Protein AF-A0AAW7RS79-F1 (afdb_monomer_lite)

Secondary structure (DSSP, 8-state):
-B-----EEETHHHHHHHTT---EEEEEEEESSPBPSS-EEEEETTEEEEEEP---BTTBPPPPEEEEE--GGGHHHHHHHHHHHHHHHHHHTTS-EEEEEEEEESSPPPP--TTSS-----BPPTT----TTPPB---HHHHHHHHHHHHHHHHTTT-HHHHHHHHHHHHHTTS-HHHHHHHHHHHHTT---HHHHHHHHHHHHTT--HHHHIIIIIIIHHH---TTS----TT-HHHHHHHHHHHHHHHHHHHHIIIIIS----HHHHHHHS-SSGGGTTTS-HHHHHHHHTT----SGGGGGGGTT-EE----TTSPPPGGGSSEE------TTS-EEEE--SSS---EEEE--THHHHHHHHHHHHHHHHTTT--------------PPPP-PPPP-------

Foldseek 3Di:
DFQAFKDKDWAPRQCVVCPPAFKKKKFFKAKPFAAAQTWMWIQDPNWIKIWHHQNDDPPWGFGTMIMTHDDPVCNVVVVVVVLLVQLLVQLQRVHGIGTQDIDMGRDDDTHGDNVSRPYDHNHAPNQRDDPTRRDDDPDPLLSQLSSLLNVLRVCLVPPLLSSLVSLVCSQVSPDDPVVSLVLLVVCLVVQDDPLLVVLVVVCVVVVHPLSVCCVQLRNCQSPDPDVPGNHQDPVDVVSVVVSSSNSSNSSSVSSCCSCPVVVRDHNVRCVVPPQPCVVQCVQFDPVLSVQQVVQHDDPDLCRSHNLAQDWAADDDPPDQGDPVRNTFTQHADDDPPGWGWTFHPDDDDTDIDTDGDCVVVVVVVVVVVVVVVVVVPDDDDDDDDDDDDDDDDDDDDDDDDDDDDDD

Radius of gyration: 27.47 Å; chains: 1; bounding box: 64×73×87 Å

Sequence (407 aa):
MKTPYVPHLFGADALAKVAGRLGWVTVGVASSIAWPQDDVWVEYDGVEYLFHGARQQGEHRIAPCISTPADQDHIDEALSRLYRFTSVLGFYKQGYVDITGQNWGTHMIRYSNPRDTITTILQGGERGFSCNHMPVIEDDQVRKALAFLREGRRLERVHEPYSFLSFFKVIESQFQPKDRVAWVEQNLALITDERAVKRINELRSQGVNVNKHLFESGRCAVAHASVGGNIVDPDIPADRKRIAADLDIIAALANRYIKFDAGVPDEMNLHKTRDRVAPWHAFMPPDAVVALKAGGHLENPEDLGELNGATVSVRLWPDPPAKQFDVMTLLPTESGEGGGEIHRSERAGHHRAVLRDGRSQGAHAHATQRRRYARRGGDWRGRCRGLHALFPQRRRQSHRRTGHRRC

Structure (mmCIF, N/CA/C/O backbone):
data_AF-A0AAW7RS79-F1
#
_entry.id   AF-A0AAW7RS79-F1
#
loop_
_atom_site.group_PDB
_atom_site.id
_atom_site.type_symbol
_atom_site.label_atom_id
_atom_site.label_alt_id
_atom_site.label_comp_id
_atom_site.label_asym_id
_atom_site.label_entity_id
_atom_site.label_seq_id
_atom_site.pdbx_PDB_ins_code
_atom_site.Cartn_x
_atom_site.Cartn_y
_atom_site.Cartn_z
_atom_site.occupancy
_atom_site.B_iso_or_equiv
_atom_site.auth_seq_id
_atom_site.auth_comp_id
_atom_site.auth_asym_id
_atom_site.auth_atom_id
_atom_site.pdbx_PDB_model_num
ATOM 1 N N . MET A 1 1 ? -7.849 -9.891 -10.034 1.00 87.88 1 MET A N 1
ATOM 2 C CA . MET A 1 1 ? -6.851 -8.829 -9.776 1.00 87.88 1 MET A CA 1
ATOM 3 C C . MET A 1 1 ? -5.571 -9.163 -10.523 1.00 87.88 1 MET A C 1
ATOM 5 O O . MET A 1 1 ? -5.171 -10.321 -10.494 1.00 87.88 1 MET A O 1
ATOM 9 N N . LYS A 1 2 ? -4.966 -8.198 -11.225 1.00 92.31 2 LYS A N 1
ATOM 10 C CA . LYS A 1 2 ? -3.726 -8.407 -11.995 1.00 92.31 2 LYS A CA 1
ATOM 11 C C . LYS A 1 2 ? -2.509 -8.078 -11.123 1.00 92.31 2 LYS A C 1
ATOM 13 O O . LYS A 1 2 ? -2.551 -7.106 -10.376 1.00 92.31 2 LYS A O 1
ATOM 18 N N . THR A 1 3 ? -1.429 -8.848 -11.245 1.00 93.50 3 THR A N 1
ATOM 19 C CA . THR A 1 3 ? -0.147 -8.622 -10.540 1.00 93.50 3 THR A CA 1
ATOM 20 C C . THR A 1 3 ? 1.017 -8.604 -11.544 1.00 93.50 3 THR A C 1
ATOM 22 O O . THR A 1 3 ? 1.827 -9.543 -11.579 1.00 93.50 3 THR A O 1
ATOM 25 N N . PRO A 1 4 ? 1.057 -7.603 -12.444 1.00 92.44 4 PRO A N 1
ATOM 26 C CA . PRO A 1 4 ? 1.997 -7.570 -13.562 1.00 92.44 4 PRO A CA 1
ATOM 27 C C . PRO A 1 4 ? 3.436 -7.369 -13.084 1.00 92.44 4 PRO A C 1
ATOM 29 O O . PRO A 1 4 ? 3.675 -6.794 -12.027 1.00 92.44 4 PRO A O 1
ATOM 32 N N . TYR A 1 5 ? 4.417 -7.813 -13.868 1.00 91.19 5 TYR A N 1
ATOM 33 C CA . TYR A 1 5 ? 5.793 -7.384 -13.623 1.00 91.19 5 TYR A CA 1
ATOM 34 C C . TYR A 1 5 ? 5.869 -5.852 -13.714 1.00 91.19 5 TYR A C 1
ATOM 36 O O . TYR A 1 5 ? 5.339 -5.269 -14.655 1.00 91.19 5 TYR A O 1
ATOM 44 N N . VAL A 1 6 ? 6.505 -5.222 -12.727 1.00 94.06 6 VAL A N 1
ATOM 45 C CA . VAL A 1 6 ? 6.682 -3.767 -12.655 1.00 94.06 6 VAL A CA 1
ATOM 46 C C . VAL A 1 6 ? 8.142 -3.496 -13.009 1.00 94.06 6 VAL A C 1
ATOM 48 O O . VAL A 1 6 ? 9.019 -3.911 -12.251 1.00 94.06 6 VAL A O 1
ATOM 51 N N . PRO A 1 7 ? 8.457 -2.879 -14.155 1.00 93.19 7 PRO A N 1
ATOM 52 C CA . PRO A 1 7 ? 9.830 -2.533 -14.499 1.00 93.19 7 PRO A CA 1
ATOM 53 C C . PRO A 1 7 ? 10.444 -1.582 -13.467 1.00 93.19 7 PRO A C 1
ATOM 55 O O . PRO A 1 7 ? 9.764 -0.691 -12.969 1.00 93.19 7 PRO A O 1
ATOM 58 N N . HIS A 1 8 ? 11.728 -1.777 -13.157 1.00 94.25 8 HIS A N 1
ATOM 59 C CA 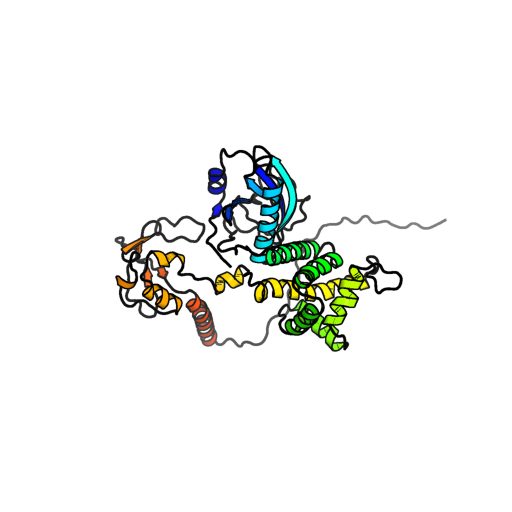. HIS A 1 8 ? 12.503 -0.899 -12.278 1.00 94.25 8 HIS A CA 1
ATOM 60 C C . HIS A 1 8 ? 13.823 -0.531 -12.955 1.00 94.25 8 HIS A C 1
ATOM 62 O O . HIS A 1 8 ? 14.510 -1.415 -13.472 1.00 94.25 8 HIS A O 1
ATOM 68 N N . LEU A 1 9 ? 14.202 0.743 -12.895 1.00 94.38 9 LEU A N 1
ATOM 69 C CA . LEU A 1 9 ? 15.553 1.226 -13.192 1.00 94.38 9 LEU A CA 1
ATOM 70 C C . LEU A 1 9 ? 16.091 1.945 -11.955 1.00 94.38 9 LEU A C 1
ATOM 72 O O . LEU A 1 9 ? 15.313 2.554 -11.224 1.00 94.38 9 LEU A O 1
ATOM 76 N N . PHE A 1 10 ? 17.402 1.883 -11.718 1.00 92.75 10 PHE A N 1
ATOM 77 C CA . PHE A 1 10 ? 18.031 2.407 -10.499 1.00 92.75 10 PHE A CA 1
ATOM 78 C C . PHE A 1 10 ? 19.127 3.425 -10.823 1.00 92.75 10 PHE A C 1
ATOM 80 O O . PHE A 1 10 ? 19.861 3.276 -11.800 1.00 92.75 10 PHE A O 1
ATOM 87 N N . GLY A 1 11 ? 19.276 4.434 -9.966 1.00 90.94 11 GLY A N 1
ATOM 88 C CA . GLY A 1 11 ? 20.360 5.411 -10.005 1.00 90.94 11 GLY A CA 1
ATOM 89 C C . GLY A 1 11 ? 20.448 6.155 -11.338 1.00 90.94 11 GLY A C 1
ATOM 90 O O . GLY A 1 11 ? 19.480 6.765 -11.791 1.00 90.94 11 GLY A O 1
ATOM 91 N N . ALA A 1 12 ? 21.622 6.108 -11.972 1.00 91.50 12 ALA A N 1
ATOM 92 C CA . ALA A 1 12 ? 21.877 6.806 -13.230 1.00 91.50 12 ALA A CA 1
ATOM 93 C C . ALA A 1 12 ? 20.932 6.368 -14.362 1.00 91.50 12 ALA A C 1
ATOM 95 O O . ALA A 1 12 ? 20.485 7.220 -15.125 1.00 91.50 12 ALA A O 1
ATOM 96 N N . ASP A 1 13 ? 20.567 5.084 -14.432 1.00 92.94 13 ASP A N 1
ATOM 97 C CA . ASP A 1 13 ? 19.658 4.572 -15.466 1.00 92.94 13 ASP A CA 1
ATOM 98 C C . ASP A 1 13 ? 18.236 5.122 -15.280 1.00 92.94 13 ASP A C 1
ATOM 100 O O . ASP A 1 13 ? 17.564 5.474 -16.252 1.00 92.94 13 ASP A O 1
ATOM 104 N N . ALA A 1 14 ? 17.792 5.260 -14.024 1.00 94.38 14 ALA A N 1
ATOM 105 C CA . ALA A 1 14 ? 16.512 5.884 -13.694 1.00 94.38 14 ALA A CA 1
ATOM 106 C C . ALA A 1 14 ? 16.478 7.357 -14.123 1.00 94.38 14 ALA A C 1
ATOM 108 O O . ALA A 1 14 ? 15.501 7.809 -14.716 1.00 94.38 14 ALA A O 1
ATOM 109 N N . LEU A 1 15 ? 17.558 8.098 -13.859 1.00 93.06 15 LEU A N 1
ATOM 110 C CA . LEU A 1 15 ? 17.679 9.507 -14.237 1.00 93.06 15 LEU A CA 1
ATOM 111 C C . LEU A 1 15 ? 17.800 9.695 -15.752 1.00 93.06 15 LEU A C 1
ATOM 113 O O . LEU A 1 15 ? 17.180 10.603 -16.303 1.00 93.06 15 LEU A O 1
ATOM 117 N N . ALA A 1 16 ? 18.548 8.827 -16.434 1.00 95.31 16 ALA A N 1
ATOM 118 C CA . ALA A 1 16 ? 18.681 8.847 -17.886 1.00 95.31 16 ALA A CA 1
ATOM 119 C C . ALA A 1 16 ? 17.331 8.609 -18.579 1.00 95.31 16 ALA A C 1
ATOM 121 O O . ALA A 1 16 ? 17.009 9.303 -19.541 1.00 95.31 16 ALA A O 1
ATOM 122 N N . LYS A 1 17 ? 16.507 7.691 -18.053 1.00 95.81 17 LYS A N 1
ATOM 123 C CA . LYS A 1 17 ? 15.161 7.396 -18.573 1.00 95.81 17 LYS A CA 1
ATOM 124 C C . LYS A 1 17 ? 14.241 8.621 -18.600 1.00 95.81 17 LYS A C 1
ATOM 126 O O . LYS A 1 17 ? 13.397 8.720 -19.485 1.00 95.81 17 LYS A O 1
ATOM 131 N N . VAL A 1 18 ? 14.395 9.536 -17.644 1.00 94.50 18 VAL A N 1
ATOM 132 C CA . VAL A 1 18 ? 13.539 10.726 -17.495 1.00 94.50 18 VAL A CA 1
ATOM 133 C C . VAL A 1 18 ? 14.211 12.024 -17.956 1.00 94.50 18 VAL A C 1
ATOM 135 O O . VAL A 1 18 ? 13.620 13.102 -17.847 1.00 94.50 18 VAL A O 1
ATOM 138 N N . ALA A 1 19 ? 15.443 11.943 -18.465 1.00 93.62 19 ALA A N 1
ATOM 139 C CA . ALA A 1 19 ? 16.214 13.099 -18.895 1.00 93.62 19 ALA A CA 1
ATOM 140 C C . ALA A 1 19 ? 15.526 13.840 -20.056 1.00 93.62 19 ALA A C 1
ATOM 142 O O . ALA A 1 19 ? 14.990 13.233 -20.979 1.00 93.62 19 ALA A O 1
ATOM 143 N N . GLY A 1 20 ? 15.540 15.175 -20.006 1.00 91.94 20 GLY A N 1
ATOM 144 C CA . GLY A 1 20 ? 14.960 16.037 -21.044 1.00 91.94 20 GLY A CA 1
ATOM 145 C C . GLY A 1 20 ? 13.435 16.185 -21.003 1.00 91.94 20 GLY A C 1
ATOM 146 O O . GLY A 1 20 ? 12.895 17.018 -21.728 1.00 91.94 20 GLY A O 1
ATOM 147 N N . ARG A 1 21 ? 12.725 15.442 -20.144 1.00 94.12 21 ARG A N 1
ATOM 148 C CA . ARG A 1 21 ? 11.271 15.576 -20.010 1.00 94.12 21 ARG A CA 1
ATOM 149 C C . ARG A 1 21 ? 10.884 16.798 -19.181 1.00 94.12 21 ARG A C 1
ATOM 151 O O . ARG A 1 21 ? 11.461 17.057 -18.122 1.00 94.12 21 ARG A O 1
ATOM 158 N N . LEU A 1 22 ? 9.851 17.494 -19.643 1.00 94.88 22 LEU A N 1
ATOM 159 C CA . LEU A 1 22 ? 9.275 18.662 -18.987 1.00 94.88 22 LEU A CA 1
ATOM 160 C C . LEU A 1 22 ? 7.938 18.312 -18.320 1.00 94.88 22 LEU A C 1
ATOM 162 O O . LEU A 1 22 ? 7.251 17.402 -18.777 1.00 94.88 22 LEU A O 1
ATOM 166 N N . GLY A 1 23 ? 7.581 19.054 -17.270 1.00 96.38 23 GLY A N 1
ATOM 167 C CA . GLY A 1 23 ? 6.285 18.943 -16.589 1.00 96.38 23 GLY A CA 1
ATOM 168 C C . GLY A 1 23 ? 6.226 17.797 -15.579 1.00 96.38 23 GLY A C 1
ATOM 169 O O . GLY A 1 23 ? 6.046 16.629 -15.929 1.00 96.38 23 GLY A O 1
ATOM 170 N N . TRP A 1 24 ? 6.368 18.139 -14.300 1.00 97.31 24 TRP A N 1
ATOM 171 C CA . TRP A 1 24 ? 6.447 17.168 -13.215 1.00 97.31 24 TRP A CA 1
ATOM 172 C C . TRP A 1 24 ? 5.619 17.603 -12.017 1.00 97.31 24 TRP A C 1
ATOM 174 O O . TRP A 1 24 ? 5.795 18.709 -11.508 1.00 97.31 24 TRP A O 1
ATOM 184 N N . VAL A 1 25 ? 4.792 16.690 -11.508 1.00 97.25 25 VAL A N 1
ATOM 185 C CA . VAL A 1 25 ? 4.263 16.774 -10.144 1.00 97.25 25 VAL A CA 1
ATOM 186 C C . VAL A 1 25 ? 5.194 15.982 -9.240 1.00 97.25 25 VAL A C 1
ATOM 188 O O . VAL A 1 25 ? 5.384 14.783 -9.448 1.00 97.25 25 VAL A O 1
ATOM 191 N N . THR A 1 26 ? 5.751 16.638 -8.225 1.00 95.88 26 THR A N 1
ATOM 192 C CA . THR A 1 26 ? 6.513 15.986 -7.158 1.00 95.88 26 THR A CA 1
ATOM 193 C C . THR A 1 26 ? 5.763 16.101 -5.846 1.00 95.88 26 THR A C 1
ATOM 195 O O . THR A 1 26 ? 5.367 17.193 -5.442 1.00 95.88 26 THR A O 1
ATOM 198 N N . VAL A 1 27 ? 5.631 14.981 -5.144 1.00 94.50 27 VAL A N 1
ATOM 199 C CA . VAL A 1 27 ? 5.052 14.926 -3.805 1.00 94.50 27 VAL A CA 1
ATOM 200 C C . VAL A 1 27 ? 6.088 14.508 -2.778 1.00 94.50 27 VAL A C 1
ATOM 202 O O . VAL A 1 27 ? 6.830 13.547 -2.981 1.00 94.50 27 VAL A O 1
ATOM 205 N N . GLY A 1 28 ? 6.129 15.227 -1.660 1.00 92.12 28 GLY A N 1
ATOM 206 C CA . GLY A 1 28 ? 6.826 14.771 -0.462 1.00 92.12 28 GLY A CA 1
ATOM 207 C C . GLY A 1 28 ? 6.034 13.636 0.177 1.00 92.12 28 GLY A C 1
ATOM 208 O O . GLY A 1 28 ? 4.799 13.667 0.158 1.00 92.12 28 GLY A O 1
ATOM 209 N N . VAL A 1 29 ? 6.720 12.631 0.723 1.00 91.94 29 VAL A N 1
ATOM 210 C CA . VAL A 1 29 ? 6.045 11.498 1.364 1.00 91.94 29 VAL A CA 1
ATOM 211 C C . VAL A 1 29 ? 6.565 11.217 2.769 1.00 91.94 29 VAL A C 1
ATOM 213 O O . VAL A 1 29 ? 7.763 11.258 3.044 1.00 91.94 29 VAL A O 1
ATOM 216 N N . ALA A 1 30 ? 5.639 10.869 3.658 1.00 90.31 30 ALA A N 1
ATOM 217 C CA . ALA A 1 30 ? 5.928 10.186 4.906 1.00 90.31 30 ALA A CA 1
ATOM 218 C C . ALA A 1 30 ? 5.780 8.676 4.693 1.00 90.31 30 ALA A C 1
ATOM 220 O O . ALA A 1 30 ? 4.812 8.226 4.085 1.00 90.31 30 ALA A O 1
ATOM 221 N N . SER A 1 31 ? 6.717 7.878 5.196 1.00 90.38 31 SER A N 1
ATOM 222 C CA . SER A 1 31 ? 6.772 6.443 4.924 1.00 90.38 31 SER A CA 1
ATOM 223 C C . SER A 1 31 ? 7.158 5.634 6.161 1.00 90.38 31 SER A C 1
ATOM 225 O O . SER A 1 31 ? 7.989 6.060 6.961 1.00 90.38 31 SER A O 1
ATOM 227 N N . SER A 1 32 ? 6.592 4.434 6.298 1.00 91.00 32 SER A N 1
ATOM 228 C CA . SER A 1 32 ? 7.089 3.402 7.222 1.00 91.00 32 SER A CA 1
ATOM 229 C C . SER A 1 32 ? 7.753 2.215 6.525 1.00 91.00 32 SER A C 1
ATOM 231 O O . SER A 1 32 ? 8.203 1.287 7.199 1.00 91.00 32 SER A O 1
ATOM 233 N N . ILE A 1 33 ? 7.817 2.227 5.194 1.00 91.69 33 ILE A N 1
ATOM 234 C CA . ILE A 1 33 ? 8.449 1.168 4.404 1.00 91.69 33 ILE A CA 1
ATOM 235 C C . ILE A 1 33 ? 9.937 1.473 4.200 1.00 91.69 33 ILE A C 1
ATOM 237 O O . ILE A 1 33 ? 10.364 2.627 4.307 1.00 91.69 33 ILE A O 1
ATOM 241 N N . ALA A 1 34 ? 10.726 0.448 3.869 1.00 89.56 34 ALA A N 1
ATOM 242 C CA . ALA A 1 34 ? 12.111 0.653 3.460 1.00 89.56 34 ALA A CA 1
ATOM 243 C C . ALA A 1 34 ? 12.155 1.497 2.175 1.00 89.56 34 ALA A C 1
ATOM 245 O O . ALA A 1 34 ? 11.634 1.085 1.137 1.00 89.56 34 ALA A O 1
ATOM 246 N N . TRP A 1 35 ? 12.749 2.686 2.265 1.00 90.50 35 TRP A N 1
ATOM 247 C CA . TRP A 1 35 ? 12.856 3.623 1.149 1.00 90.50 35 TRP A CA 1
ATOM 248 C C . TRP A 1 35 ? 14.141 3.350 0.356 1.00 90.50 35 TRP A C 1
ATOM 250 O O . TRP A 1 35 ? 15.150 2.966 0.967 1.00 90.50 35 TRP A O 1
ATOM 260 N N . PRO A 1 36 ? 14.144 3.525 -0.978 1.00 90.44 36 PRO A N 1
ATOM 261 C CA . PRO A 1 36 ? 15.355 3.336 -1.762 1.00 90.44 36 PRO A CA 1
ATOM 262 C C . PRO A 1 36 ? 16.453 4.338 -1.380 1.00 90.44 36 PRO A C 1
ATOM 264 O O . PRO A 1 36 ? 16.190 5.489 -1.020 1.00 90.44 36 PRO A O 1
ATOM 267 N N . GLN A 1 37 ? 17.706 3.886 -1.455 1.00 86.25 37 GLN A N 1
ATOM 268 C CA . GLN A 1 37 ? 18.873 4.760 -1.324 1.00 86.25 37 GLN A CA 1
ATOM 269 C C . GLN A 1 37 ? 19.100 5.567 -2.600 1.00 86.25 37 GLN A C 1
ATOM 271 O O . GLN A 1 37 ? 19.271 6.780 -2.509 1.00 86.25 37 GLN A O 1
ATOM 276 N N . ASP A 1 38 ? 19.050 4.915 -3.758 1.00 88.75 38 ASP A N 1
ATOM 277 C CA . ASP A 1 38 ? 19.177 5.559 -5.064 1.00 88.75 38 ASP A CA 1
ATOM 278 C C . ASP A 1 38 ? 17.826 5.930 -5.665 1.00 88.75 38 ASP A C 1
ATOM 280 O O . ASP A 1 38 ? 16.785 5.448 -5.227 1.00 88.75 38 ASP A O 1
ATOM 284 N N . ASP A 1 39 ? 17.840 6.809 -6.665 1.00 92.12 39 ASP A N 1
ATOM 285 C CA . ASP A 1 39 ? 16.627 7.124 -7.413 1.00 92.12 39 ASP A CA 1
ATOM 286 C C . ASP A 1 39 ? 16.123 5.860 -8.126 1.00 92.12 39 ASP A C 1
ATOM 288 O O . ASP A 1 39 ? 16.916 5.099 -8.686 1.00 92.12 39 ASP A O 1
ATOM 292 N N . VAL A 1 40 ? 14.813 5.617 -8.095 1.00 95.25 40 VAL A N 1
ATOM 293 C CA . VAL A 1 40 ? 14.204 4.436 -8.724 1.00 95.25 40 VAL A CA 1
ATOM 294 C C . VAL A 1 40 ? 13.081 4.875 -9.638 1.00 95.25 40 VAL A C 1
ATOM 296 O O . VAL A 1 40 ? 12.102 5.464 -9.188 1.00 95.25 40 VAL A O 1
ATOM 299 N N . TRP A 1 41 ? 13.207 4.567 -10.920 1.00 97.25 41 TRP A N 1
ATOM 300 C CA . TRP A 1 41 ? 12.116 4.722 -11.871 1.00 97.25 41 TRP A CA 1
ATOM 301 C C . TRP A 1 41 ? 11.315 3.424 -11.915 1.00 97.25 41 TRP A C 1
ATOM 303 O O . TRP A 1 41 ? 11.907 2.344 -11.981 1.00 97.25 41 TRP A O 1
ATOM 313 N N . VAL A 1 42 ? 9.989 3.533 -11.882 1.00 97.62 42 VAL A N 1
ATOM 314 C CA . VAL A 1 42 ? 9.067 2.405 -12.034 1.00 97.62 42 VAL A CA 1
ATOM 315 C C . VAL A 1 42 ? 7.929 2.749 -12.984 1.00 97.62 42 VAL A C 1
ATOM 317 O O . VAL A 1 42 ? 7.482 3.894 -13.037 1.00 97.62 42 VAL A O 1
ATOM 320 N N . GLU A 1 43 ? 7.417 1.739 -13.680 1.00 97.25 43 GLU A N 1
ATOM 321 C CA . GLU A 1 43 ? 6.204 1.842 -14.494 1.00 97.25 43 GLU A CA 1
ATOM 322 C C . GLU A 1 43 ? 5.115 0.944 -13.908 1.00 97.25 43 GLU A C 1
ATOM 324 O O . GLU A 1 43 ? 5.240 -0.282 -13.882 1.00 97.25 43 GLU A O 1
ATOM 329 N N . TYR A 1 44 ? 4.049 1.557 -13.405 1.00 97.50 44 TYR A N 1
ATOM 330 C CA . TYR A 1 44 ? 2.954 0.871 -12.735 1.00 97.50 44 TYR A CA 1
ATOM 331 C C . TYR A 1 44 ? 1.614 1.360 -13.284 1.00 97.50 44 TYR A C 1
ATOM 333 O O . TYR A 1 44 ? 1.360 2.560 -13.325 1.00 97.50 44 TYR A O 1
ATOM 341 N N . ASP A 1 45 ? 0.759 0.416 -13.689 1.00 95.62 45 ASP A N 1
ATOM 342 C CA . ASP A 1 45 ? -0.565 0.691 -14.273 1.00 95.62 45 ASP A CA 1
ATOM 343 C C . ASP A 1 45 ? -0.507 1.664 -15.472 1.00 95.62 45 ASP A C 1
ATOM 345 O O . ASP A 1 45 ? -1.328 2.565 -15.613 1.00 95.62 45 ASP A O 1
ATOM 349 N N . GLY A 1 46 ? 0.529 1.517 -16.312 1.00 95.31 46 GLY A N 1
ATOM 350 C CA . GLY A 1 46 ? 0.780 2.377 -17.476 1.00 95.31 46 GLY A CA 1
ATOM 351 C C . GLY A 1 46 ? 1.280 3.787 -17.140 1.00 95.31 46 GLY A C 1
ATOM 352 O O . GLY A 1 46 ? 1.333 4.640 -18.023 1.00 95.31 46 GLY A O 1
ATOM 353 N N . VAL A 1 47 ? 1.635 4.051 -15.878 1.00 96.88 47 VAL A N 1
ATOM 354 C CA . VAL A 1 47 ? 2.095 5.359 -15.400 1.00 96.88 47 VAL A CA 1
ATOM 355 C C . VAL A 1 47 ? 3.505 5.251 -14.838 1.00 96.88 47 VAL A C 1
ATOM 357 O O . VAL A 1 47 ? 3.853 4.307 -14.128 1.00 96.88 47 VAL A O 1
ATOM 360 N N . GLU A 1 48 ? 4.326 6.247 -15.147 1.00 97.25 48 GLU A N 1
ATOM 361 C CA . GLU A 1 48 ? 5.705 6.326 -14.684 1.00 97.25 48 GLU A CA 1
ATOM 362 C C . GLU A 1 48 ? 5.810 7.084 -13.359 1.00 97.25 48 GLU A C 1
ATOM 364 O O . GLU A 1 48 ? 5.272 8.182 -13.205 1.00 97.25 48 GLU A O 1
ATOM 369 N N . TYR A 1 49 ? 6.584 6.529 -12.431 1.00 98.00 49 TYR A N 1
ATOM 370 C CA . TYR A 1 49 ? 6.896 7.145 -11.149 1.00 98.00 49 TYR A CA 1
ATOM 371 C C . TYR A 1 49 ? 8.406 7.138 -10.929 1.00 98.00 49 TYR A C 1
ATOM 373 O O . TYR A 1 49 ? 9.065 6.115 -11.110 1.00 98.00 49 TYR A O 1
ATOM 381 N N . LEU A 1 50 ? 8.956 8.266 -10.488 1.00 97.19 50 LEU A N 1
ATOM 382 C CA . LEU A 1 50 ? 10.336 8.370 -10.034 1.00 97.19 50 LEU A CA 1
ATOM 383 C C . LEU A 1 50 ? 10.362 8.558 -8.520 1.00 97.19 50 LEU A C 1
ATOM 385 O O . LEU A 1 50 ? 9.920 9.578 -7.997 1.00 97.19 50 LEU A O 1
ATOM 389 N N . PHE A 1 51 ? 10.914 7.581 -7.819 1.00 95.06 51 PHE A N 1
ATOM 390 C CA . PHE A 1 51 ? 11.247 7.676 -6.409 1.00 95.06 51 PHE A CA 1
ATOM 391 C C . PHE A 1 51 ? 12.578 8.390 -6.281 1.00 95.06 51 PHE A C 1
ATOM 393 O O . PHE A 1 51 ? 13.568 7.936 -6.851 1.00 95.06 51 PHE A O 1
ATOM 400 N N . HIS A 1 52 ? 12.619 9.463 -5.499 1.00 91.31 52 HIS A N 1
ATOM 401 C CA . HIS A 1 52 ? 13.884 10.099 -5.155 1.00 91.31 52 HIS A CA 1
ATOM 402 C C . HIS A 1 52 ? 14.498 9.377 -3.962 1.00 91.31 52 HIS A C 1
ATOM 404 O O . HIS A 1 52 ? 13.880 9.262 -2.895 1.00 91.31 52 HIS A O 1
ATOM 410 N N . GLY A 1 53 ? 15.702 8.858 -4.166 1.00 85.94 53 GLY A N 1
ATOM 411 C CA . GLY A 1 53 ? 16.439 8.090 -3.180 1.00 85.94 53 GLY A CA 1
ATOM 412 C C . GLY A 1 53 ? 16.867 8.929 -1.975 1.00 85.94 53 GLY A C 1
ATOM 413 O O . GLY A 1 53 ? 17.050 10.144 -2.055 1.00 85.94 53 GLY A O 1
ATOM 414 N N . ALA A 1 54 ? 17.049 8.269 -0.832 1.00 79.75 54 ALA A N 1
ATOM 415 C CA . ALA A 1 54 ? 17.473 8.909 0.415 1.00 79.75 54 ALA A CA 1
ATOM 416 C C . ALA A 1 54 ? 19.005 9.064 0.560 1.00 79.75 54 ALA A C 1
ATOM 418 O O . ALA A 1 54 ? 19.479 9.398 1.654 1.00 79.75 54 ALA A O 1
ATOM 419 N N . ARG A 1 55 ? 19.799 8.778 -0.487 1.00 74.19 55 ARG A N 1
ATOM 420 C CA . ARG A 1 55 ? 21.264 8.927 -0.468 1.00 74.19 55 ARG A CA 1
ATOM 421 C C . ARG A 1 55 ? 21.626 10.384 -0.156 1.00 74.19 55 ARG A C 1
ATOM 423 O O . ARG A 1 55 ? 21.162 11.320 -0.800 1.00 74.19 55 ARG A O 1
ATOM 430 N N . GLN A 1 56 ? 22.438 10.564 0.885 1.00 62.09 56 GLN A N 1
ATOM 431 C CA . GLN A 1 56 ? 22.914 11.876 1.325 1.00 62.09 56 GLN A CA 1
ATOM 432 C C . GLN A 1 56 ? 23.921 12.424 0.312 1.00 62.09 56 GLN A C 1
ATOM 434 O O . GLN A 1 56 ? 24.871 11.728 -0.045 1.00 62.09 56 GLN A O 1
ATOM 439 N N . GLN A 1 57 ? 23.736 13.671 -0.119 1.00 56.84 57 GLN A N 1
ATOM 440 C CA . GLN A 1 57 ? 24.782 14.438 -0.794 1.00 56.84 57 GLN A CA 1
ATOM 441 C C . GLN A 1 57 ? 25.382 15.412 0.224 1.00 56.84 57 GLN A C 1
ATOM 443 O O . GLN A 1 57 ? 24.730 16.374 0.633 1.00 56.84 57 GLN A O 1
ATOM 448 N N . GLY A 1 58 ? 26.614 15.146 0.669 1.00 60.84 58 GLY A N 1
ATOM 449 C CA . GLY A 1 58 ? 27.264 15.946 1.712 1.00 60.84 58 GLY A CA 1
ATOM 450 C C . GLY A 1 58 ? 26.480 15.924 3.031 1.00 60.84 58 GLY A C 1
ATOM 451 O O . GLY A 1 58 ? 26.116 14.858 3.520 1.00 60.84 58 GLY A O 1
ATOM 452 N N . GLU A 1 59 ? 26.206 17.097 3.607 1.00 52.72 59 GLU A N 1
ATOM 453 C CA . GLU A 1 59 ? 25.453 17.235 4.868 1.00 52.72 59 GLU A CA 1
ATOM 454 C C . GLU A 1 59 ? 23.923 17.246 4.685 1.00 52.72 59 GLU A C 1
ATOM 456 O O . GLU A 1 59 ? 23.172 17.206 5.665 1.00 52.72 59 GLU A O 1
ATOM 461 N N . HIS A 1 60 ? 23.430 17.289 3.444 1.00 58.78 60 HIS A N 1
ATOM 462 C CA . HIS A 1 60 ? 22.003 17.409 3.169 1.00 58.78 60 HIS A CA 1
ATOM 463 C C . HIS A 1 60 ? 21.341 16.037 3.032 1.00 58.78 60 HIS A C 1
ATOM 465 O O . HIS A 1 60 ? 21.682 15.213 2.180 1.00 58.78 60 HIS A O 1
ATOM 471 N N . ARG A 1 61 ? 20.341 15.798 3.886 1.00 65.56 61 ARG A N 1
ATOM 472 C CA . ARG A 1 61 ? 19.418 14.672 3.733 1.00 65.56 61 ARG A CA 1
ATOM 473 C C . ARG A 1 61 ? 18.288 15.101 2.813 1.00 65.56 61 ARG A C 1
ATOM 475 O O . ARG A 1 61 ? 17.574 16.039 3.137 1.00 65.56 61 ARG A O 1
ATOM 482 N N . ILE A 1 62 ? 18.113 14.394 1.707 1.00 74.06 62 ILE A N 1
ATOM 483 C CA . ILE A 1 62 ? 16.967 14.584 0.820 1.00 74.06 62 ILE A CA 1
ATOM 484 C C . ILE A 1 62 ? 15.752 13.914 1.471 1.00 74.06 62 ILE A C 1
ATOM 486 O O . ILE A 1 62 ? 15.866 12.815 2.024 1.00 74.06 62 ILE A O 1
ATOM 490 N N . ALA A 1 63 ? 14.603 14.591 1.460 1.00 79.88 63 ALA A N 1
ATOM 491 C CA . ALA A 1 63 ? 13.367 14.005 1.957 1.00 79.88 63 ALA A CA 1
ATOM 492 C C . ALA A 1 63 ? 12.806 12.995 0.936 1.00 79.88 63 ALA A C 1
ATOM 494 O O . ALA A 1 63 ? 12.879 13.253 -0.271 1.00 79.88 63 ALA A O 1
ATOM 495 N N . PRO A 1 64 ? 12.215 11.872 1.386 1.00 87.06 64 PRO A N 1
ATOM 496 C CA . PRO A 1 64 ? 11.509 10.950 0.506 1.00 87.06 64 PRO A CA 1
ATOM 497 C C . PRO A 1 64 ? 10.464 11.690 -0.332 1.00 87.06 64 PRO A C 1
ATOM 499 O O . PRO A 1 64 ? 9.600 12.389 0.200 1.00 87.06 64 PRO A O 1
ATOM 502 N N . CYS A 1 65 ? 10.540 11.542 -1.650 1.00 92.06 65 CYS A N 1
ATOM 503 C CA . CYS A 1 65 ? 9.550 12.102 -2.558 1.00 92.06 65 CYS A CA 1
ATOM 504 C C . CYS A 1 65 ? 9.353 11.219 -3.789 1.00 92.06 65 CYS A C 1
ATOM 506 O O . CYS A 1 65 ? 10.214 10.409 -4.139 1.00 92.06 65 CYS A O 1
ATOM 508 N N . ILE A 1 66 ? 8.192 11.370 -4.421 1.00 96.00 66 ILE A N 1
ATOM 509 C CA . ILE A 1 66 ? 7.814 10.674 -5.651 1.00 96.00 66 ILE A CA 1
ATOM 510 C C . ILE A 1 66 ? 7.456 11.734 -6.688 1.00 96.00 66 ILE A C 1
ATOM 512 O O . ILE A 1 66 ? 6.684 12.645 -6.390 1.00 96.00 66 ILE A O 1
ATOM 516 N N . SER A 1 67 ? 7.990 11.613 -7.897 1.00 97.25 67 SER A N 1
ATOM 517 C CA . SER A 1 67 ? 7.600 12.430 -9.045 1.00 97.25 67 SER A CA 1
ATOM 518 C C . SER A 1 67 ? 6.848 11.599 -10.076 1.00 97.25 67 SER A C 1
ATOM 520 O O . SER A 1 67 ? 7.177 10.439 -10.301 1.00 97.25 67 SER A O 1
ATOM 522 N N . THR A 1 68 ? 5.865 12.207 -10.731 1.00 97.94 68 THR A N 1
ATOM 523 C CA . THR A 1 68 ? 5.171 11.652 -11.901 1.00 97.94 68 THR A CA 1
ATOM 524 C C . THR A 1 68 ? 5.088 12.733 -12.983 1.00 97.94 68 THR A C 1
ATOM 526 O O . THR A 1 68 ? 4.923 13.911 -12.642 1.00 97.94 68 THR A O 1
ATOM 529 N N . PRO A 1 69 ? 5.186 12.375 -14.274 1.00 97.00 69 PRO A N 1
ATOM 530 C CA . PRO A 1 69 ? 4.964 13.326 -15.357 1.00 97.00 69 PRO A CA 1
ATOM 531 C C . PRO A 1 69 ? 3.529 13.858 -15.322 1.00 97.00 69 PRO A C 1
ATOM 533 O O . PRO A 1 69 ? 2.591 13.073 -15.138 1.00 97.00 69 PRO A O 1
ATOM 536 N N . ALA A 1 70 ? 3.368 15.169 -15.498 1.00 96.88 70 ALA A N 1
ATOM 537 C CA . ALA A 1 70 ? 2.066 15.806 -15.680 1.00 96.88 70 ALA A CA 1
ATOM 538 C C . ALA A 1 70 ? 2.204 17.240 -16.206 1.00 96.88 70 ALA A C 1
ATOM 540 O O . ALA A 1 70 ? 3.033 18.021 -15.722 1.00 96.88 70 ALA A O 1
ATOM 541 N N . ASP A 1 71 ? 1.320 17.598 -17.131 1.00 94.94 71 ASP A N 1
ATOM 542 C CA . ASP A 1 71 ? 1.143 18.979 -17.567 1.00 94.94 71 ASP A CA 1
ATOM 543 C C . ASP A 1 71 ? 0.460 19.814 -16.478 1.00 94.94 71 ASP A C 1
ATOM 545 O O . ASP A 1 71 ? -0.201 19.279 -15.582 1.00 94.94 71 ASP A O 1
ATOM 549 N N . GLN A 1 72 ? 0.604 21.137 -16.570 1.00 93.38 72 GLN A N 1
ATOM 550 C CA . GLN A 1 72 ? 0.069 22.072 -15.577 1.00 93.38 72 GLN A CA 1
ATOM 551 C C . GLN A 1 72 ? -1.456 21.952 -15.411 1.00 93.38 72 GLN A C 1
ATOM 553 O O . GLN A 1 72 ? -1.959 22.063 -14.295 1.00 93.38 72 GLN A O 1
ATOM 558 N N . ASP A 1 73 ? -2.176 21.647 -16.491 1.00 96.38 73 ASP A N 1
ATOM 559 C CA . ASP A 1 73 ? -3.638 21.514 -16.482 1.00 96.38 73 ASP A CA 1
ATOM 560 C C . ASP A 1 73 ? -4.128 20.167 -15.914 1.00 96.38 73 ASP A C 1
ATOM 562 O O . ASP A 1 73 ? -5.316 19.998 -15.648 1.00 96.38 73 ASP A O 1
ATOM 566 N N . HIS A 1 74 ? -3.225 19.204 -15.683 1.00 96.44 74 HIS A N 1
ATOM 567 C CA . HIS A 1 74 ? -3.555 17.833 -15.265 1.00 96.44 74 HIS A CA 1
ATOM 568 C C . HIS A 1 74 ? -2.984 17.464 -13.881 1.00 96.44 74 HIS A C 1
ATOM 570 O O . HIS A 1 74 ? -2.812 16.283 -13.557 1.00 96.44 74 HIS A O 1
ATOM 576 N N . ILE A 1 75 ? -2.692 18.464 -13.041 1.00 96.69 75 ILE A N 1
ATOM 577 C CA . ILE A 1 75 ? -2.099 18.268 -11.707 1.00 96.69 75 ILE A CA 1
ATOM 578 C C . ILE A 1 75 ? -3.010 17.428 -10.797 1.00 96.69 75 ILE A C 1
ATOM 580 O O . ILE A 1 75 ? -2.539 16.468 -10.185 1.00 96.69 75 ILE A O 1
ATOM 584 N N . ASP A 1 76 ? -4.308 17.727 -10.733 1.00 97.00 76 ASP A N 1
ATOM 585 C CA . ASP A 1 76 ? -5.249 17.023 -9.844 1.00 97.00 76 ASP A CA 1
ATOM 586 C C . ASP A 1 76 ? -5.427 15.547 -10.220 1.00 97.00 76 ASP A C 1
ATOM 588 O O . ASP A 1 76 ? -5.553 14.669 -9.356 1.00 97.00 76 ASP A O 1
ATOM 592 N N . GLU A 1 77 ? -5.382 15.246 -11.518 1.00 97.31 77 GLU A N 1
ATOM 593 C CA . GLU A 1 77 ? -5.419 13.873 -12.009 1.00 97.31 77 GLU A CA 1
ATOM 594 C C . GLU A 1 77 ? -4.141 13.122 -11.605 1.00 97.31 77 GLU A C 1
ATOM 596 O O . GLU A 1 77 ? -4.205 12.008 -11.076 1.00 97.31 77 GLU A O 1
ATOM 601 N N . ALA A 1 78 ? -2.977 13.757 -11.769 1.00 97.50 78 ALA A N 1
ATOM 602 C CA . ALA A 1 78 ? -1.694 13.201 -11.354 1.00 97.50 78 ALA A CA 1
ATOM 603 C C . ALA A 1 78 ? -1.630 12.944 -9.841 1.00 97.50 78 ALA A C 1
ATOM 605 O O . ALA A 1 78 ? -1.184 11.877 -9.413 1.00 97.50 78 ALA A O 1
ATOM 606 N N . LEU A 1 79 ? -2.144 13.868 -9.028 1.00 97.38 79 LEU A N 1
ATOM 607 C CA . LEU A 1 79 ? -2.247 13.706 -7.577 1.00 97.38 79 LEU A CA 1
ATOM 608 C C . LEU A 1 79 ? -3.193 12.575 -7.192 1.00 97.38 79 LEU A C 1
ATOM 610 O O . LEU A 1 79 ? -2.857 11.751 -6.342 1.00 97.38 79 LEU A O 1
ATOM 614 N N . SER A 1 80 ? -4.345 12.475 -7.854 1.00 97.19 80 SER A N 1
ATOM 615 C CA . SER A 1 80 ? -5.284 11.372 -7.646 1.00 97.19 80 SER A CA 1
ATOM 616 C C . SER A 1 80 ? -4.622 10.018 -7.923 1.00 97.19 80 SER A C 1
ATOM 618 O O . SER A 1 80 ? -4.779 9.076 -7.140 1.00 97.19 80 SER A O 1
ATOM 620 N N . ARG A 1 81 ? -3.823 9.919 -8.996 1.00 97.25 81 ARG A N 1
ATOM 621 C CA . ARG A 1 81 ? -3.024 8.722 -9.306 1.00 97.25 81 ARG A CA 1
ATOM 622 C C . ARG A 1 81 ? -1.944 8.462 -8.253 1.00 97.25 81 ARG A C 1
ATOM 624 O O . ARG A 1 81 ? -1.804 7.320 -7.823 1.00 97.25 81 ARG A O 1
ATOM 631 N N . LEU A 1 82 ? -1.231 9.486 -7.782 1.00 98.00 82 LEU A N 1
ATOM 632 C CA . LEU A 1 82 ? -0.226 9.362 -6.716 1.00 98.00 82 LEU A CA 1
ATOM 633 C C . LEU A 1 82 ? -0.832 8.882 -5.387 1.00 98.00 82 LEU A C 1
ATOM 635 O O . LEU A 1 82 ? -0.266 8.001 -4.735 1.00 98.00 82 LEU A O 1
ATOM 639 N N . TYR A 1 83 ? -2.005 9.380 -4.989 1.00 98.19 83 TYR A N 1
ATOM 640 C CA . TYR A 1 83 ? -2.700 8.884 -3.797 1.00 98.19 83 TYR A CA 1
ATOM 641 C C . TYR A 1 83 ? -3.095 7.409 -3.937 1.00 98.19 83 TYR A C 1
ATOM 643 O O . TYR A 1 83 ? -2.905 6.627 -3.004 1.00 98.19 83 TYR A O 1
ATOM 651 N N . ARG A 1 84 ? -3.612 6.998 -5.102 1.00 98.12 84 ARG A N 1
ATOM 652 C CA . ARG A 1 84 ? -3.937 5.584 -5.369 1.00 98.12 84 ARG A CA 1
ATOM 653 C C . ARG A 1 84 ? -2.680 4.716 -5.312 1.00 98.12 84 ARG A C 1
ATOM 655 O O . ARG A 1 84 ? -2.670 3.701 -4.620 1.00 98.12 84 ARG A O 1
ATOM 662 N N . PHE A 1 85 ? -1.612 5.152 -5.974 1.00 98.38 85 PHE A N 1
ATOM 663 C CA . PHE A 1 85 ? -0.324 4.467 -5.999 1.00 98.38 85 PHE A CA 1
ATOM 664 C C . PHE A 1 85 ? 0.253 4.259 -4.594 1.00 98.38 85 PHE A C 1
ATOM 666 O O . PHE A 1 85 ? 0.572 3.136 -4.210 1.00 98.38 85 PHE A O 1
ATOM 673 N N . THR A 1 86 ? 0.328 5.322 -3.792 1.00 98.19 86 THR A N 1
ATOM 674 C CA . THR A 1 86 ? 0.893 5.275 -2.433 1.00 98.19 86 THR A CA 1
ATOM 675 C C . THR A 1 86 ? 0.070 4.410 -1.473 1.00 98.19 86 THR A C 1
ATOM 677 O O . THR A 1 86 ? 0.643 3.712 -0.634 1.00 98.19 86 THR A O 1
ATOM 680 N N . SER A 1 87 ? -1.257 4.357 -1.641 1.00 98.56 87 SER A N 1
ATOM 681 C CA . SER A 1 87 ? -2.130 3.418 -0.923 1.00 98.56 87 SER A CA 1
ATOM 682 C C . SER A 1 87 ? -1.803 1.955 -1.213 1.00 98.56 87 SER A C 1
ATOM 684 O O . SER A 1 87 ? -1.657 1.165 -0.277 1.00 98.56 87 SER A O 1
ATOM 686 N N . VAL A 1 88 ? -1.664 1.594 -2.491 1.00 98.44 88 VAL A N 1
ATOM 687 C CA . VAL A 1 88 ? -1.326 0.219 -2.887 1.00 98.44 88 VAL A CA 1
ATOM 688 C C . VAL A 1 88 ? 0.086 -0.130 -2.428 1.00 98.44 88 VAL A C 1
ATOM 690 O O . VAL A 1 88 ? 0.280 -1.168 -1.799 1.00 98.44 88 VAL A O 1
ATOM 693 N N . LEU A 1 89 ? 1.056 0.755 -2.668 1.00 98.25 89 LEU A N 1
ATOM 694 C CA . LEU A 1 89 ? 2.451 0.552 -2.286 1.00 98.25 89 LEU A CA 1
ATOM 695 C C . LEU A 1 89 ? 2.612 0.339 -0.781 1.00 98.25 89 LEU A C 1
ATOM 697 O O . LEU A 1 89 ? 3.271 -0.613 -0.361 1.00 98.25 89 LEU A O 1
ATOM 701 N N . GLY A 1 90 ? 1.992 1.200 0.030 1.00 97.12 90 GLY A N 1
ATOM 702 C CA . GLY A 1 90 ? 2.018 1.084 1.484 1.00 97.12 90 GLY A CA 1
ATOM 703 C C . GLY A 1 90 ? 1.458 -0.258 1.949 1.00 97.12 90 GLY A C 1
ATOM 704 O O . GLY A 1 90 ? 2.111 -0.968 2.715 1.00 97.12 90 GLY A O 1
ATOM 705 N N . PHE A 1 91 ? 0.289 -0.659 1.439 1.00 98.12 91 PHE A N 1
ATOM 706 C CA . PHE A 1 91 ? -0.284 -1.963 1.768 1.00 98.12 91 PHE A CA 1
ATOM 707 C C . PHE A 1 91 ? 0.615 -3.125 1.333 1.00 98.12 91 PHE A C 1
ATOM 709 O O . PHE A 1 91 ? 0.930 -3.985 2.159 1.00 98.12 91 PHE A O 1
ATOM 716 N N . TYR A 1 92 ? 1.069 -3.113 0.077 1.00 97.94 92 TYR A N 1
ATOM 717 C CA . TYR A 1 92 ? 1.897 -4.158 -0.522 1.00 97.94 92 TYR A CA 1
ATOM 718 C C . TYR A 1 92 ? 3.171 -4.413 0.288 1.00 97.94 92 TYR A C 1
ATOM 720 O O . TYR A 1 92 ? 3.531 -5.561 0.548 1.00 97.94 92 TYR A O 1
ATOM 728 N N . LYS A 1 93 ? 3.799 -3.333 0.762 1.00 95.75 93 LYS A N 1
ATOM 729 C CA . LYS A 1 93 ? 5.004 -3.339 1.599 1.00 95.75 93 LYS A CA 1
ATOM 730 C C . LYS A 1 93 ? 4.743 -3.463 3.099 1.00 95.75 93 LYS A C 1
ATOM 732 O O . LYS A 1 93 ? 5.663 -3.278 3.889 1.00 95.75 93 LYS A O 1
ATOM 737 N N . GLN A 1 94 ? 3.509 -3.776 3.498 1.00 94.38 94 GLN A N 1
ATOM 738 C CA . GLN A 1 94 ? 3.103 -3.948 4.897 1.00 94.38 94 GLN A CA 1
ATOM 739 C C . GLN A 1 94 ? 3.384 -2.713 5.783 1.00 94.38 94 GLN A C 1
ATOM 741 O O . GLN A 1 94 ? 3.633 -2.833 6.979 1.00 94.38 94 GLN A O 1
ATOM 746 N N . GLY A 1 95 ? 3.307 -1.510 5.208 1.00 94.19 95 GLY A N 1
ATOM 747 C CA . GLY A 1 95 ? 3.510 -0.234 5.898 1.00 94.19 95 GLY A CA 1
ATOM 748 C C . GLY A 1 95 ? 2.594 0.873 5.371 1.00 94.19 95 GLY A C 1
ATOM 749 O O . GLY A 1 95 ? 1.449 0.637 4.996 1.00 94.19 95 GLY A O 1
ATOM 750 N N . TYR A 1 96 ? 3.060 2.111 5.348 1.00 94.56 96 TYR A N 1
ATOM 751 C CA . TYR A 1 96 ? 2.355 3.207 4.691 1.00 94.56 96 TYR A CA 1
ATOM 752 C C . TYR A 1 96 ? 3.335 4.064 3.906 1.00 94.56 96 TYR A C 1
ATOM 754 O O . TYR A 1 96 ? 4.516 4.143 4.242 1.00 94.56 96 TYR A O 1
ATOM 762 N N . VAL A 1 97 ? 2.810 4.710 2.874 1.00 95.25 97 VAL A N 1
ATOM 763 C CA . VAL A 1 97 ? 3.419 5.839 2.178 1.00 95.25 97 VAL A CA 1
ATOM 764 C C . VAL A 1 97 ? 2.295 6.848 2.050 1.00 95.25 97 VAL A C 1
ATOM 766 O O . VAL A 1 97 ? 1.258 6.490 1.509 1.00 95.25 97 VAL A O 1
ATOM 769 N N . ASP A 1 98 ? 2.443 8.044 2.600 1.00 94.44 98 ASP A N 1
ATOM 770 C CA . ASP A 1 98 ? 1.399 9.068 2.626 1.00 94.44 98 ASP A CA 1
ATOM 771 C C . ASP A 1 98 ? 1.961 10.411 2.166 1.00 94.44 98 ASP A C 1
ATOM 773 O O . ASP A 1 98 ? 3.113 10.734 2.452 1.00 94.44 98 ASP A O 1
ATOM 777 N N . ILE A 1 99 ? 1.165 11.176 1.425 1.00 94.06 99 ILE A N 1
ATOM 778 C CA . ILE A 1 99 ? 1.607 12.420 0.787 1.00 94.06 99 ILE A CA 1
ATOM 779 C C . ILE A 1 99 ? 1.519 13.569 1.792 1.00 94.06 99 ILE A C 1
ATOM 781 O O . ILE A 1 99 ? 0.464 13.813 2.370 1.00 94.06 99 ILE A O 1
ATOM 785 N N . THR A 1 100 ? 2.619 14.296 1.978 1.00 90.19 100 THR A N 1
ATOM 786 C CA . THR A 1 100 ? 2.720 15.403 2.948 1.00 90.19 100 THR A CA 1
ATOM 787 C C . THR A 1 100 ? 2.672 16.784 2.305 1.00 90.19 100 THR A C 1
ATOM 789 O O . THR A 1 100 ? 2.491 17.780 2.997 1.00 90.19 100 THR A O 1
ATOM 792 N N . GLY A 1 101 ? 2.877 16.862 0.994 1.00 89.50 101 GLY A N 1
ATOM 793 C CA . GLY A 1 101 ? 2.864 18.102 0.234 1.00 89.50 101 GLY A CA 1
ATOM 794 C C . GLY A 1 101 ? 3.106 17.829 -1.242 1.00 89.50 101 GLY A C 1
ATOM 795 O O . GLY A 1 101 ? 3.569 16.747 -1.605 1.00 89.50 101 GLY A O 1
ATOM 796 N N . GLN A 1 102 ? 2.802 18.818 -2.075 1.00 92.69 102 GLN A N 1
ATOM 797 C CA . GLN A 1 102 ? 2.964 18.740 -3.523 1.00 92.69 102 GLN A CA 1
ATOM 798 C C . GLN A 1 102 ? 3.614 20.002 -4.075 1.00 92.69 102 GLN A C 1
ATOM 800 O O . GLN A 1 102 ? 3.439 21.083 -3.518 1.00 92.69 102 GLN A O 1
ATOM 805 N N . ASN A 1 103 ? 4.313 19.852 -5.193 1.00 93.38 103 ASN A N 1
ATOM 806 C CA . ASN A 1 103 ? 4.790 20.933 -6.037 1.00 93.38 103 ASN A CA 1
ATOM 807 C C . ASN A 1 103 ? 4.684 20.500 -7.501 1.00 93.38 103 ASN A C 1
ATOM 809 O O . ASN A 1 103 ? 4.837 19.319 -7.817 1.00 93.38 103 ASN A O 1
ATOM 813 N N . TRP A 1 104 ? 4.468 21.464 -8.391 1.00 95.62 104 TRP A N 1
ATOM 814 C CA . TRP A 1 104 ? 4.592 21.268 -9.831 1.00 95.62 104 TRP A CA 1
ATOM 815 C C . TRP A 1 104 ? 5.727 22.135 -10.371 1.00 95.62 104 TRP A C 1
ATOM 817 O O . TRP A 1 104 ? 5.961 23.237 -9.872 1.00 95.62 104 TRP A O 1
ATOM 827 N N . GLY A 1 105 ? 6.430 21.649 -11.389 1.00 94.31 105 GLY A N 1
ATOM 828 C CA . GLY A 1 105 ? 7.431 22.441 -12.088 1.00 94.31 105 GLY A CA 1
ATOM 829 C C . GLY A 1 105 ? 7.795 21.882 -13.455 1.00 94.31 105 GLY A C 1
ATOM 830 O O . GLY A 1 105 ? 7.607 20.701 -13.748 1.00 94.31 105 GLY A O 1
ATOM 831 N N . THR A 1 106 ? 8.389 22.740 -14.285 1.00 94.12 106 THR A N 1
ATOM 832 C CA . THR A 1 106 ? 8.955 22.358 -15.588 1.00 94.12 106 THR A CA 1
ATOM 833 C C . THR A 1 106 ? 10.019 21.267 -15.449 1.00 94.12 106 THR A C 1
ATOM 835 O O . THR A 1 106 ? 10.162 20.420 -16.327 1.00 94.12 106 THR A O 1
ATOM 838 N N . HIS A 1 107 ? 10.738 21.248 -14.326 1.00 91.81 107 HIS A N 1
ATOM 839 C CA . HIS A 1 107 ? 11.699 20.213 -13.953 1.00 91.81 107 HIS A CA 1
ATOM 840 C C . HIS A 1 107 ? 11.321 19.617 -12.595 1.00 91.81 107 HIS A C 1
ATOM 842 O O . HIS A 1 107 ? 10.599 20.239 -11.817 1.00 91.81 107 HIS A O 1
ATOM 848 N N . MET A 1 108 ? 11.829 18.423 -12.291 1.00 90.56 108 MET A N 1
ATOM 849 C CA . MET A 1 108 ? 11.593 17.784 -10.996 1.00 90.56 108 MET A CA 1
ATOM 850 C C . MET A 1 108 ? 12.186 18.619 -9.856 1.00 90.56 108 MET A C 1
ATOM 852 O O . MET A 1 108 ? 13.395 18.840 -9.797 1.00 90.56 108 MET A O 1
ATOM 856 N N . ILE A 1 109 ? 11.335 19.035 -8.918 1.00 86.56 109 ILE A N 1
ATOM 857 C CA . ILE A 1 109 ? 11.736 19.765 -7.709 1.00 86.56 109 ILE A CA 1
ATOM 858 C C . ILE A 1 109 ? 11.766 18.782 -6.538 1.00 86.56 109 ILE A C 1
ATOM 860 O O . ILE A 1 109 ? 10.735 18.201 -6.202 1.00 86.56 109 ILE A O 1
ATOM 864 N N . ARG A 1 110 ? 12.939 18.581 -5.922 1.00 83.31 110 ARG A N 1
ATOM 865 C CA . ARG A 1 110 ? 13.108 17.702 -4.749 1.00 83.31 110 ARG A CA 1
ATOM 866 C C . ARG A 1 110 ? 12.784 18.438 -3.451 1.00 83.31 110 ARG A C 1
ATOM 868 O O . ARG A 1 110 ? 13.047 19.632 -3.323 1.00 83.31 110 ARG A O 1
ATOM 875 N N . TYR A 1 111 ? 12.290 17.703 -2.458 1.00 79.44 111 TYR A N 1
ATOM 876 C CA . TYR A 1 111 ? 12.100 18.223 -1.104 1.00 79.44 111 TYR A CA 1
ATOM 877 C C . TYR A 1 111 ? 13.418 18.164 -0.319 1.00 79.44 111 TYR A C 1
ATOM 879 O O . TYR A 1 111 ? 14.042 17.108 -0.195 1.00 79.44 111 TYR A O 1
ATOM 887 N N . SER A 1 112 ? 13.854 19.310 0.207 1.00 63.62 112 SER A N 1
ATOM 888 C CA . SER A 1 112 ? 15.185 19.485 0.805 1.00 63.62 112 SER A CA 1
ATOM 889 C C . SER A 1 112 ? 15.269 19.173 2.304 1.00 63.62 112 SER A C 1
ATOM 891 O O . SER A 1 112 ? 16.378 19.039 2.817 1.00 63.62 112 SER A O 1
ATOM 893 N N . ASN A 1 113 ? 14.143 19.045 3.022 1.00 63.94 113 ASN A N 1
ATOM 894 C CA . ASN A 1 113 ? 14.149 18.891 4.479 1.00 63.94 113 ASN A CA 1
ATOM 895 C C . ASN A 1 113 ? 13.285 17.710 4.977 1.00 63.94 113 ASN A C 1
ATOM 897 O O . ASN A 1 113 ? 12.058 17.794 4.993 1.00 63.94 113 ASN A O 1
ATOM 901 N N . PRO A 1 114 ? 13.903 16.625 5.480 1.00 58.34 114 PRO A N 1
ATOM 902 C CA . PRO A 1 114 ? 13.183 15.477 6.017 1.00 58.34 114 PRO A CA 1
ATOM 903 C C . PRO A 1 114 ? 12.572 15.731 7.397 1.00 58.34 114 PRO A C 1
ATOM 905 O O . PRO A 1 114 ? 11.829 14.885 7.879 1.00 58.34 114 PRO A O 1
ATOM 908 N N . ARG A 1 115 ? 12.869 16.857 8.069 1.00 55.72 115 ARG A N 1
ATOM 909 C CA . ARG A 1 115 ? 12.182 17.215 9.325 1.00 55.72 115 ARG A CA 1
ATOM 910 C C . ARG A 1 115 ? 10.723 17.606 9.095 1.00 55.72 115 ARG A C 1
ATOM 912 O O . ARG A 1 115 ? 9.926 17.449 10.015 1.00 55.72 115 ARG A O 1
ATOM 919 N N . ASP A 1 116 ? 10.386 18.041 7.883 1.00 51.59 116 ASP A N 1
ATOM 920 C CA . ASP A 1 116 ? 9.020 18.420 7.510 1.00 51.59 116 ASP A CA 1
ATOM 921 C C . ASP A 1 116 ? 8.164 17.173 7.206 1.00 51.59 116 ASP A C 1
ATOM 923 O O . ASP A 1 116 ? 6.944 17.177 7.350 1.00 51.59 116 ASP A O 1
ATOM 927 N N . THR A 1 117 ? 8.819 16.050 6.895 1.00 54.19 117 THR A N 1
ATOM 928 C CA . THR A 1 117 ? 8.221 14.724 6.717 1.00 54.19 117 THR A CA 1
ATOM 929 C C . THR A 1 117 ? 8.646 13.811 7.864 1.00 54.19 117 THR A C 1
ATOM 931 O O . THR A 1 117 ? 9.647 13.110 7.754 1.00 54.19 117 THR A O 1
ATOM 934 N N . ILE A 1 118 ? 7.917 13.805 8.987 1.00 51.75 118 ILE A N 1
ATOM 935 C CA . ILE A 1 118 ? 8.187 12.901 10.124 1.00 51.75 118 ILE A CA 1
ATOM 936 C C . ILE A 1 118 ? 8.238 11.450 9.612 1.00 51.75 118 ILE A C 1
ATOM 938 O O . ILE A 1 118 ? 7.209 10.815 9.391 1.00 51.75 118 ILE A O 1
ATOM 942 N N . THR A 1 119 ? 9.439 10.929 9.369 1.00 56.62 119 THR A N 1
ATOM 943 C CA . THR A 1 119 ? 9.667 9.589 8.826 1.00 56.62 119 THR A CA 1
ATOM 944 C C . THR A 1 119 ? 10.985 9.044 9.339 1.00 56.62 119 THR A C 1
ATOM 946 O O . THR A 1 119 ? 12.044 9.660 9.216 1.00 56.62 119 THR A O 1
ATOM 949 N N . THR A 1 120 ? 10.922 7.851 9.924 1.00 55.62 120 THR A N 1
ATOM 950 C CA . THR A 1 120 ? 12.105 7.033 10.174 1.00 55.62 120 THR A CA 1
ATOM 951 C C . THR A 1 120 ? 12.458 6.349 8.859 1.00 55.62 120 THR A C 1
ATOM 953 O O . THR A 1 120 ? 11.829 5.363 8.493 1.00 55.62 120 THR A O 1
ATOM 956 N N . ILE A 1 121 ? 13.434 6.888 8.125 1.00 61.50 121 ILE A N 1
ATOM 957 C CA . ILE A 1 121 ? 13.887 6.265 6.878 1.00 61.50 121 ILE A CA 1
ATOM 958 C C . ILE A 1 121 ? 14.648 4.987 7.240 1.00 61.50 121 ILE A C 1
ATOM 960 O O . ILE A 1 121 ? 15.809 5.037 7.649 1.00 61.50 121 ILE A O 1
ATOM 964 N N . LEU A 1 122 ? 13.991 3.839 7.087 1.00 63.22 122 LEU A N 1
ATOM 965 C CA . LEU A 1 122 ? 14.690 2.571 6.934 1.00 63.22 122 LEU A CA 1
ATOM 966 C C . LEU A 1 122 ? 15.293 2.583 5.529 1.00 63.22 122 LEU A C 1
ATOM 968 O O . LEU A 1 122 ? 14.563 2.598 4.542 1.00 63.22 122 LEU A O 1
ATOM 972 N N . GLN A 1 123 ? 16.617 2.653 5.434 1.00 63.00 123 GLN A N 1
ATOM 973 C CA . GLN A 1 123 ? 17.288 2.592 4.141 1.00 63.00 123 GLN A CA 1
ATOM 974 C C . GLN A 1 123 ? 17.351 1.134 3.683 1.00 63.00 123 GLN A C 1
ATOM 976 O O . GLN A 1 123 ? 17.924 0.290 4.373 1.00 63.00 123 GLN A O 1
ATOM 981 N N . GLY A 1 124 ? 16.759 0.841 2.524 1.00 60.31 124 GLY A N 1
ATOM 982 C CA . GLY A 1 124 ? 17.123 -0.358 1.771 1.00 60.31 124 GLY A CA 1
ATOM 983 C C . GLY A 1 124 ? 18.549 -0.212 1.233 1.00 60.31 124 GLY A C 1
ATOM 984 O O . GLY A 1 124 ? 19.044 0.906 1.122 1.00 60.31 124 GLY A O 1
ATOM 985 N N . GLY A 1 125 ? 19.228 -1.312 0.899 1.00 67.62 125 GLY A N 1
ATOM 986 C CA . GLY A 1 125 ? 20.491 -1.215 0.151 1.00 67.62 125 GLY A CA 1
ATOM 987 C C . GLY A 1 125 ? 20.302 -0.476 -1.183 1.00 67.62 125 GLY A C 1
ATOM 988 O O . GLY A 1 125 ? 19.167 -0.268 -1.617 1.00 67.62 125 GLY A O 1
ATOM 989 N N . GLU A 1 126 ? 21.400 -0.131 -1.858 1.00 73.62 126 GLU A N 1
ATOM 990 C CA . GLU A 1 126 ? 21.428 0.681 -3.095 1.00 73.62 126 GLU A CA 1
ATOM 991 C C . GLU A 1 126 ? 20.397 0.238 -4.147 1.00 73.62 126 GLU A C 1
ATOM 993 O O . GLU A 1 126 ? 19.765 1.056 -4.811 1.00 73.62 126 GLU A O 1
ATOM 998 N N . ARG A 1 127 ? 20.153 -1.073 -4.223 1.00 80.50 127 ARG A N 1
ATOM 999 C CA . ARG A 1 127 ? 19.240 -1.736 -5.162 1.00 80.50 127 ARG A CA 1
ATOM 1000 C C . ARG A 1 127 ? 18.175 -2.604 -4.477 1.00 80.50 127 ARG A C 1
ATOM 1002 O O . ARG A 1 127 ? 17.659 -3.556 -5.049 1.00 80.50 127 ARG A O 1
ATOM 1009 N N . GLY A 1 128 ? 17.866 -2.303 -3.215 1.00 81.69 128 GLY A N 1
ATOM 1010 C CA . GLY A 1 128 ? 16.997 -3.131 -2.371 1.00 81.69 128 GLY A CA 1
ATOM 1011 C C . GLY A 1 128 ? 15.494 -2.871 -2.515 1.00 81.69 128 GLY A C 1
ATOM 1012 O O . GLY A 1 128 ? 14.692 -3.654 -2.008 1.00 81.69 128 GLY A O 1
ATOM 1013 N N . PHE A 1 129 ? 15.086 -1.779 -3.165 1.00 91.06 129 PHE A N 1
ATOM 1014 C CA . PHE A 1 129 ? 13.669 -1.466 -3.351 1.00 91.06 129 PHE A CA 1
ATOM 1015 C C . PHE A 1 129 ? 13.070 -2.276 -4.504 1.00 91.06 129 PHE A C 1
ATOM 1017 O O . PHE A 1 129 ? 13.643 -2.349 -5.584 1.00 91.06 129 PHE A O 1
ATOM 1024 N N . SER A 1 130 ? 11.891 -2.858 -4.291 1.00 91.31 130 SER A N 1
ATOM 1025 C CA . SER A 1 130 ? 11.163 -3.592 -5.328 1.00 91.31 130 SER A CA 1
ATOM 1026 C C . SER A 1 130 ? 9.669 -3.515 -5.085 1.00 91.31 130 SER A C 1
ATOM 1028 O O . SER A 1 130 ? 9.216 -3.928 -4.029 1.00 91.31 130 SER A O 1
ATOM 1030 N N . CYS A 1 131 ? 8.874 -3.068 -6.043 1.00 94.69 131 CYS A N 1
ATOM 1031 C CA . CYS A 1 131 ? 7.427 -3.280 -6.062 1.00 94.69 131 CYS A CA 1
ATOM 1032 C C . CYS A 1 131 ? 7.021 -4.234 -7.197 1.00 94.69 131 CYS A C 1
ATOM 1034 O O . CYS A 1 131 ? 5.927 -4.140 -7.748 1.00 94.69 131 CYS A O 1
ATOM 1036 N N . ASN A 1 132 ? 7.898 -5.186 -7.544 1.00 91.75 132 ASN A N 1
ATOM 1037 C CA . ASN A 1 132 ? 7.609 -6.202 -8.556 1.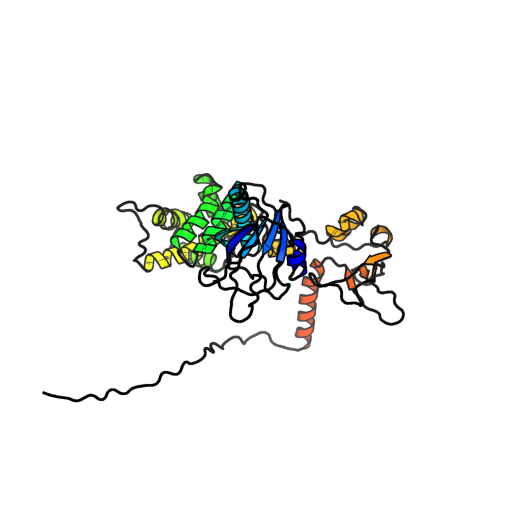00 91.75 132 ASN A CA 1
ATOM 1038 C C . ASN A 1 132 ? 6.314 -6.942 -8.221 1.00 91.75 132 ASN A C 1
ATOM 1040 O O . ASN A 1 132 ? 6.173 -7.452 -7.109 1.00 91.75 132 ASN A O 1
ATOM 1044 N N . HIS A 1 133 ? 5.415 -7.056 -9.201 1.00 93.31 133 HIS A N 1
ATOM 1045 C CA . HIS A 1 133 ? 4.117 -7.719 -9.060 1.00 93.31 133 HIS A CA 1
ATOM 1046 C C . HIS A 1 133 ? 3.123 -7.036 -8.119 1.00 93.31 133 HIS A C 1
ATOM 1048 O O . HIS A 1 133 ? 2.110 -7.638 -7.772 1.00 93.31 133 HIS A O 1
ATOM 1054 N N . MET A 1 134 ? 3.356 -5.773 -7.750 1.00 96.50 134 MET A N 1
ATOM 1055 C CA . MET A 1 134 ? 2.371 -4.991 -7.006 1.00 96.50 134 MET A CA 1
ATOM 1056 C C . MET A 1 134 ? 0.992 -5.043 -7.704 1.00 96.50 134 MET A C 1
ATOM 1058 O O . MET A 1 134 ? 0.926 -4.894 -8.929 1.00 96.50 134 MET A O 1
ATOM 1062 N N . PRO A 1 135 ? -0.102 -5.318 -6.968 1.00 97.06 135 PRO A N 1
ATOM 1063 C CA . PRO A 1 135 ? -1.403 -5.571 -7.576 1.00 97.06 135 PRO A CA 1
ATOM 1064 C C . PRO A 1 135 ? -2.030 -4.305 -8.155 1.00 97.06 135 PRO A C 1
ATOM 1066 O O . PRO A 1 135 ? -2.081 -3.286 -7.476 1.00 97.06 135 PRO A O 1
ATOM 1069 N N . VAL A 1 136 ? -2.603 -4.401 -9.356 1.00 97.31 136 VAL A N 1
ATOM 1070 C CA . VAL A 1 136 ? -3.426 -3.334 -9.945 1.00 97.31 136 VAL A CA 1
ATOM 1071 C C . VAL A 1 136 ? -4.850 -3.438 -9.408 1.00 97.31 136 VAL A C 1
ATOM 1073 O O . VAL A 1 136 ? -5.515 -4.469 -9.562 1.00 97.31 136 VAL A O 1
ATOM 1076 N N . ILE A 1 137 ? -5.313 -2.363 -8.768 1.00 97.44 137 ILE A N 1
ATOM 1077 C CA . ILE A 1 137 ? -6.637 -2.278 -8.145 1.00 97.44 137 ILE A CA 1
ATOM 1078 C C . ILE A 1 137 ? -7.563 -1.486 -9.062 1.00 97.44 137 ILE A C 1
ATOM 1080 O O . ILE A 1 137 ? -7.412 -0.271 -9.185 1.00 97.44 137 ILE A O 1
ATOM 1084 N N . GLU A 1 138 ? -8.515 -2.169 -9.694 1.00 95.31 138 GLU A N 1
ATOM 1085 C CA . GLU A 1 138 ? -9.522 -1.569 -10.586 1.00 95.31 138 GLU A CA 1
ATOM 1086 C C . GLU A 1 138 ? -10.803 -1.175 -9.824 1.00 95.31 138 GLU A C 1
ATOM 1088 O O . GLU A 1 138 ? -11.438 -0.185 -10.170 1.00 95.31 138 GLU A O 1
ATOM 1093 N N . ASP A 1 139 ? -11.137 -1.899 -8.750 1.00 96.56 139 ASP A N 1
ATOM 1094 C CA . ASP A 1 139 ? -12.346 -1.683 -7.949 1.00 96.56 139 ASP A CA 1
ATOM 1095 C C . ASP A 1 139 ? -12.245 -0.435 -7.050 1.00 96.56 139 ASP A C 1
ATOM 1097 O O . ASP A 1 139 ? -11.341 -0.304 -6.216 1.00 96.56 139 ASP A O 1
ATOM 1101 N N . ASP A 1 140 ? -13.204 0.482 -7.195 1.00 95.25 140 ASP A N 1
ATOM 1102 C CA . ASP A 1 140 ? -13.226 1.754 -6.469 1.00 95.25 140 ASP A CA 1
ATOM 1103 C C . ASP A 1 140 ? -13.510 1.618 -4.968 1.00 95.25 140 ASP A C 1
ATOM 1105 O O . ASP A 1 140 ? -13.023 2.437 -4.181 1.00 95.25 140 ASP A O 1
ATOM 1109 N N . GLN A 1 141 ? -14.262 0.604 -4.539 1.00 95.94 141 GLN A N 1
ATOM 1110 C CA . GLN A 1 141 ? -14.490 0.352 -3.116 1.00 95.94 141 GLN A CA 1
ATOM 1111 C C . GLN A 1 141 ? -13.221 -0.167 -2.447 1.00 95.94 141 GLN A C 1
ATOM 1113 O O . GLN A 1 141 ? -12.841 0.337 -1.387 1.00 95.94 141 GLN A O 1
ATOM 1118 N N . VAL A 1 142 ? -12.495 -1.073 -3.106 1.00 97.62 142 VAL A N 1
ATOM 1119 C CA . VAL A 1 142 ? -11.191 -1.556 -2.632 1.00 97.62 142 VAL A CA 1
ATOM 1120 C C . VAL A 1 142 ? -10.170 -0.414 -2.586 1.00 97.62 142 VAL A C 1
ATOM 1122 O O . VAL A 1 142 ? -9.427 -0.291 -1.609 1.00 97.62 142 VAL A O 1
ATOM 1125 N N . ARG A 1 143 ? -10.161 0.484 -3.584 1.00 97.25 143 ARG A N 1
ATOM 1126 C CA . ARG A 1 143 ? -9.313 1.694 -3.571 1.00 97.25 143 ARG A CA 1
ATOM 1127 C C . ARG A 1 143 ? -9.605 2.590 -2.366 1.00 97.25 143 ARG A C 1
ATOM 1129 O O . ARG A 1 143 ? -8.667 3.031 -1.702 1.00 97.25 143 ARG A O 1
ATOM 1136 N N . LYS A 1 144 ? -10.881 2.850 -2.058 1.00 97.62 144 LYS A N 1
ATOM 1137 C CA . LYS A 1 144 ? -11.279 3.644 -0.879 1.00 97.62 144 LYS A CA 1
ATOM 1138 C C . LYS A 1 144 ? -10.863 2.964 0.422 1.00 97.62 144 LYS A C 1
ATOM 1140 O O . LYS A 1 144 ? -10.310 3.621 1.301 1.00 97.62 144 LYS A O 1
ATOM 1145 N N . ALA A 1 145 ? -11.057 1.653 0.523 1.00 98.38 145 ALA A N 1
ATOM 1146 C CA . ALA A 1 145 ? -10.650 0.872 1.683 1.00 98.38 145 ALA A CA 1
ATOM 1147 C C . ALA A 1 145 ? -9.122 0.946 1.908 1.00 98.38 145 ALA A C 1
ATOM 1149 O O . ALA A 1 145 ? -8.670 1.193 3.024 1.00 98.38 145 ALA A O 1
ATOM 1150 N N . LEU A 1 146 ? -8.314 0.848 0.845 1.00 98.50 146 LEU A N 1
ATOM 1151 C CA . LEU A 1 146 ? -6.859 1.050 0.911 1.00 98.50 146 LEU A CA 1
ATOM 1152 C C . LEU A 1 146 ? -6.462 2.490 1.283 1.00 98.50 146 LEU A C 1
ATOM 1154 O O . LEU A 1 146 ? -5.450 2.693 1.957 1.00 98.50 146 LEU A O 1
ATOM 1158 N N . ALA A 1 147 ? -7.229 3.498 0.864 1.00 98.31 147 ALA A N 1
ATOM 1159 C CA . ALA A 1 147 ? -7.006 4.890 1.261 1.00 98.31 147 ALA A CA 1
ATOM 1160 C C . ALA A 1 147 ? -7.237 5.096 2.765 1.00 98.31 147 ALA A C 1
ATOM 1162 O O . ALA A 1 147 ? -6.373 5.655 3.441 1.00 98.31 147 ALA A O 1
ATOM 1163 N N . PHE A 1 148 ? -8.337 4.568 3.308 1.00 98.56 148 PHE A N 1
ATOM 1164 C CA . PHE A 1 148 ? -8.599 4.597 4.750 1.00 98.56 148 PHE A CA 1
ATOM 1165 C C . PHE A 1 148 ? -7.562 3.801 5.549 1.00 98.56 148 PHE A C 1
ATOM 1167 O O . PHE A 1 148 ? -7.139 4.237 6.618 1.00 98.56 148 PHE A O 1
ATOM 1174 N N . LEU A 1 149 ? -7.085 2.671 5.017 1.00 98.44 149 LEU A N 1
ATOM 1175 C CA . LEU A 1 149 ? -6.015 1.900 5.647 1.00 98.44 149 LEU A CA 1
ATOM 1176 C C . LEU A 1 149 ? -4.697 2.694 5.705 1.00 98.44 149 LEU A C 1
ATOM 1178 O O . LEU A 1 149 ? -4.034 2.702 6.744 1.00 98.44 149 LEU A O 1
ATOM 1182 N N . ARG A 1 150 ? -4.320 3.371 4.609 1.00 98.06 150 ARG A N 1
ATOM 1183 C CA . ARG A 1 150 ? -3.137 4.251 4.551 1.00 98.06 150 ARG A CA 1
ATOM 1184 C C . ARG A 1 150 ? -3.230 5.360 5.601 1.00 98.06 150 ARG A C 1
ATOM 1186 O O . ARG A 1 150 ? -2.285 5.542 6.366 1.00 98.06 150 ARG A O 1
ATOM 1193 N N . GLU A 1 151 ? -4.370 6.048 5.663 1.00 97.38 151 GLU A N 1
ATOM 1194 C CA . GLU A 1 151 ? -4.648 7.103 6.647 1.00 97.38 151 GLU A CA 1
ATOM 1195 C C . GLU A 1 151 ? -4.543 6.569 8.087 1.00 97.38 151 GLU A C 1
ATOM 1197 O O . GLU A 1 151 ? -3.818 7.131 8.910 1.00 97.38 151 GLU A O 1
ATOM 1202 N N . GLY A 1 152 ? -5.181 5.429 8.375 1.00 97.06 152 GLY A N 1
ATOM 1203 C CA . GLY A 1 152 ? -5.133 4.782 9.687 1.00 97.06 152 GLY A CA 1
ATOM 1204 C C . GLY A 1 152 ? -3.704 4.484 10.136 1.00 97.06 152 GLY A C 1
ATOM 1205 O O . GLY A 1 152 ? -3.301 4.897 11.224 1.00 97.06 152 GLY A O 1
ATOM 1206 N N . ARG A 1 153 ? -2.896 3.860 9.271 1.00 96.00 153 ARG A N 1
ATOM 1207 C CA . ARG A 1 153 ? -1.482 3.551 9.556 1.00 96.00 153 ARG A CA 1
ATOM 1208 C C . ARG A 1 153 ? -0.630 4.807 9.758 1.00 96.00 153 ARG A C 1
ATOM 1210 O O . ARG A 1 153 ? 0.246 4.823 10.621 1.00 96.00 153 ARG A O 1
ATOM 1217 N N . ARG A 1 154 ? -0.885 5.879 8.999 1.00 93.75 154 ARG A N 1
ATOM 1218 C CA . ARG A 1 154 ? -0.175 7.159 9.164 1.00 93.75 154 ARG A CA 1
ATOM 1219 C C . ARG A 1 154 ? -0.436 7.782 10.536 1.00 93.75 154 ARG A C 1
ATOM 1221 O O . ARG A 1 154 ? 0.484 8.354 11.131 1.00 93.75 154 ARG A O 1
ATOM 1228 N N . LEU A 1 155 ? -1.678 7.682 11.008 1.00 93.94 155 LEU A N 1
ATOM 1229 C CA . LEU A 1 155 ? -2.149 8.280 12.255 1.00 93.94 155 LEU A CA 1
ATOM 1230 C C . LEU A 1 155 ? -1.890 7.415 13.490 1.00 93.94 155 LEU A C 1
ATOM 1232 O O . LEU A 1 155 ? -1.948 7.942 14.595 1.00 93.94 155 LEU A O 1
ATOM 1236 N N . GLU A 1 156 ? -1.568 6.132 13.333 1.00 91.38 156 GLU A N 1
ATOM 1237 C CA . GLU A 1 156 ? -1.450 5.151 14.425 1.00 91.38 156 GLU A CA 1
ATOM 1238 C C . GLU A 1 156 ? -0.557 5.621 15.583 1.00 91.38 156 GLU A C 1
ATOM 1240 O O . GLU A 1 156 ? -0.867 5.392 16.744 1.00 91.38 156 GLU A O 1
ATOM 1245 N N . ARG A 1 157 ? 0.526 6.348 15.280 1.00 85.56 157 ARG A N 1
ATOM 1246 C CA . ARG A 1 157 ? 1.469 6.883 16.285 1.00 85.56 157 ARG A CA 1
ATOM 1247 C C . ARG A 1 157 ? 1.358 8.389 16.517 1.00 85.56 157 ARG A C 1
ATOM 1249 O O . ARG A 1 157 ? 2.192 8.963 17.211 1.00 85.56 157 ARG A O 1
ATOM 1256 N N . VAL A 1 158 ? 0.387 9.036 15.879 1.00 88.06 158 VAL A N 1
ATOM 1257 C CA . VAL A 1 158 ? 0.181 10.492 15.933 1.00 88.06 158 VAL A CA 1
ATOM 1258 C C . VAL A 1 158 ? -1.114 10.819 16.667 1.00 88.06 158 VAL A C 1
ATOM 1260 O O . VAL A 1 158 ? -1.132 11.702 17.518 1.00 88.06 158 VAL A O 1
ATOM 1263 N N . HIS A 1 159 ? -2.192 10.107 16.340 1.00 90.69 159 HIS A N 1
ATOM 1264 C CA . HIS A 1 159 ? -3.529 10.343 16.862 1.00 90.69 159 HIS A CA 1
ATOM 1265 C C . HIS A 1 159 ? -4.357 9.045 16.837 1.00 90.69 159 HIS A C 1
ATOM 1267 O O . HIS A 1 159 ? -5.159 8.813 15.928 1.00 90.69 159 HIS A O 1
ATOM 1273 N N . GLU A 1 160 ? -4.166 8.198 17.853 1.00 91.69 160 GLU A N 1
ATOM 1274 C CA . GLU A 1 160 ? -4.791 6.867 17.975 1.00 91.69 160 GLU A CA 1
ATOM 1275 C C . GLU A 1 160 ? -6.322 6.879 17.781 1.00 91.69 160 GLU A C 1
ATOM 1277 O O . GLU A 1 160 ? -6.814 6.024 17.044 1.00 91.69 160 GLU A O 1
ATOM 1282 N N . PRO A 1 161 ? -7.099 7.855 18.306 1.00 91.56 161 PRO A N 1
ATOM 1283 C CA . PRO A 1 161 ? -8.542 7.892 18.056 1.00 91.56 161 PRO A CA 1
ATOM 1284 C C . PRO A 1 161 ? -8.913 8.076 16.580 1.00 91.56 161 PRO A C 1
ATOM 1286 O O . PRO A 1 161 ? -9.847 7.450 16.086 1.00 91.56 161 PRO A O 1
ATOM 1289 N N . TYR A 1 162 ? -8.166 8.896 15.837 1.00 93.06 162 TYR A N 1
ATOM 1290 C CA . TYR A 1 162 ? -8.448 9.091 14.409 1.00 93.06 162 TYR A CA 1
ATOM 1291 C C . TYR A 1 162 ? -7.923 7.932 13.574 1.00 93.06 162 TYR A C 1
ATOM 1293 O O . TYR A 1 162 ? -8.594 7.523 12.633 1.00 93.06 162 TYR A O 1
ATOM 1301 N N . SER A 1 163 ? -6.803 7.329 13.978 1.00 95.62 163 SER A N 1
ATOM 1302 C CA . SER A 1 163 ? -6.353 6.058 13.413 1.00 95.62 163 SER A CA 1
ATOM 1303 C C . SER A 1 163 ? -7.426 4.970 13.550 1.00 95.62 163 SER A C 1
ATOM 1305 O O . SER A 1 163 ? -7.763 4.313 12.563 1.00 95.62 163 SER A O 1
ATOM 1307 N N . PHE A 1 164 ? -8.045 4.855 14.733 1.00 95.75 164 PHE A N 1
ATOM 1308 C CA . PHE A 1 164 ? -9.154 3.934 14.985 1.00 95.75 164 PHE A CA 1
ATOM 1309 C C . PHE A 1 164 ? -10.314 4.185 14.018 1.00 95.75 164 PHE A C 1
ATOM 1311 O O . PHE A 1 164 ? -10.796 3.247 13.384 1.00 95.75 164 PHE A O 1
ATOM 1318 N N . LEU A 1 165 ? -10.750 5.443 13.864 1.00 95.44 165 LEU A N 1
ATOM 1319 C CA . LEU A 1 165 ? -11.829 5.790 12.935 1.00 95.44 165 LEU A CA 1
ATOM 1320 C C . LEU A 1 165 ? -11.473 5.465 11.482 1.00 95.44 165 LEU A C 1
ATOM 1322 O O . LEU A 1 165 ? -12.320 4.935 10.764 1.00 95.44 165 LEU A O 1
ATOM 1326 N N . SER A 1 166 ? -10.247 5.738 11.039 1.00 97.38 166 SER A N 1
ATOM 1327 C CA . SER A 1 166 ? -9.809 5.407 9.682 1.00 97.38 166 SER A CA 1
ATOM 1328 C C . SER A 1 166 ? -9.806 3.896 9.440 1.00 97.38 166 SER A C 1
ATOM 1330 O O . SER A 1 166 ? -10.369 3.444 8.447 1.00 97.38 166 SER A O 1
ATOM 1332 N N . PHE A 1 167 ? -9.300 3.079 10.369 1.00 98.00 167 PHE A N 1
ATOM 1333 C CA . PHE A 1 167 ? -9.410 1.620 10.249 1.00 98.00 167 PHE A CA 1
ATOM 1334 C C . PHE A 1 167 ? -10.857 1.131 10.301 1.00 98.00 167 PHE A C 1
ATOM 1336 O O . PHE A 1 167 ? -11.234 0.246 9.536 1.00 98.00 167 PHE A O 1
ATOM 1343 N N . PHE A 1 168 ? -11.698 1.736 11.138 1.00 96.06 168 PHE A N 1
ATOM 1344 C CA . PHE A 1 168 ? -13.117 1.402 11.183 1.00 96.06 168 PHE A CA 1
ATOM 1345 C C . PHE A 1 168 ? -13.809 1.692 9.841 1.00 96.06 168 PHE A C 1
ATOM 1347 O O . PHE A 1 168 ? -14.594 0.867 9.373 1.00 96.06 168 PHE A O 1
ATOM 1354 N N . LYS A 1 169 ? -13.472 2.807 9.171 1.00 96.81 169 LYS A N 1
ATOM 1355 C CA . LYS A 1 169 ? -13.982 3.159 7.831 1.00 96.81 169 LYS A CA 1
ATOM 1356 C C . LYS A 1 169 ? -13.628 2.124 6.761 1.00 96.81 169 LYS A C 1
ATOM 1358 O O . LYS A 1 169 ? -14.420 1.952 5.835 1.00 96.81 169 LYS A O 1
ATOM 1363 N N . VAL A 1 170 ? -12.503 1.409 6.888 1.00 97.88 170 VAL A N 1
ATOM 1364 C CA . VAL A 1 170 ? -12.144 0.298 5.979 1.00 97.88 170 VAL A CA 1
ATOM 1365 C C . VAL A 1 170 ? -13.239 -0.761 5.961 1.00 97.88 170 VAL A C 1
ATOM 1367 O O . VAL A 1 170 ? -13.557 -1.264 4.897 1.00 97.88 170 VAL A O 1
ATOM 1370 N N . ILE A 1 171 ? -13.828 -1.074 7.114 1.00 95.88 171 ILE A N 1
ATOM 1371 C CA . ILE A 1 171 ? -14.880 -2.088 7.243 1.00 95.88 171 ILE A CA 1
ATOM 1372 C C . ILE A 1 171 ? -16.248 -1.444 6.999 1.00 95.88 171 ILE A C 1
ATOM 1374 O O . ILE A 1 171 ? -17.059 -1.947 6.232 1.00 95.88 171 ILE A O 1
ATOM 1378 N N . GLU A 1 172 ? -16.518 -0.299 7.626 1.00 93.88 172 GLU A N 1
ATOM 1379 C CA . GLU A 1 172 ? -17.817 0.373 7.548 1.00 93.88 172 GLU A CA 1
ATOM 1380 C C . GLU A 1 172 ? -18.231 0.747 6.123 1.00 93.88 172 GLU A C 1
ATOM 1382 O O . GLU A 1 172 ? -19.408 0.648 5.797 1.00 93.88 172 GLU A O 1
ATOM 1387 N N . SER A 1 173 ? -17.288 1.129 5.264 1.00 93.31 173 SER A N 1
ATOM 1388 C CA . SER A 1 173 ? -17.602 1.495 3.878 1.00 93.31 173 SER A CA 1
ATOM 1389 C C . SER A 1 173 ? -18.001 0.312 2.985 1.00 93.31 173 SER A C 1
ATOM 1391 O O . SER A 1 173 ? -18.425 0.538 1.855 1.00 93.31 173 SER A O 1
ATOM 1393 N N . GLN A 1 174 ? -17.880 -0.927 3.470 1.00 93.00 174 GLN A N 1
ATOM 1394 C CA . GLN A 1 174 ? -17.982 -2.145 2.656 1.00 93.00 174 GLN A CA 1
ATOM 1395 C C . GLN A 1 174 ? -19.238 -2.964 2.963 1.00 93.00 174 GLN A C 1
ATOM 1397 O O . GLN A 1 174 ? -19.600 -3.856 2.201 1.00 93.00 174 GLN A O 1
ATOM 1402 N N . PHE A 1 175 ? -19.920 -2.663 4.070 1.00 93.00 175 PHE A N 1
ATOM 1403 C CA . PHE A 1 175 ? -21.036 -3.460 4.569 1.00 93.00 175 PHE A CA 1
ATOM 1404 C C . PHE A 1 175 ? -22.200 -2.579 5.014 1.00 93.00 175 PHE A C 1
ATOM 1406 O O . PHE A 1 175 ? -22.012 -1.502 5.581 1.00 93.00 175 PHE A O 1
ATOM 1413 N N . GLN A 1 176 ? -23.420 -3.094 4.857 1.00 93.19 176 GLN A N 1
ATOM 1414 C CA . GLN A 1 176 ? -24.573 -2.540 5.561 1.00 93.19 176 GLN A CA 1
ATOM 1415 C C . GLN A 1 176 ? -24.419 -2.757 7.079 1.00 93.19 176 GLN A C 1
ATOM 1417 O O . GLN A 1 176 ? -23.736 -3.697 7.502 1.00 93.19 176 GLN A O 1
ATOM 1422 N N . PRO A 1 177 ? -25.064 -1.943 7.940 1.00 88.12 177 PRO A N 1
ATOM 1423 C CA . PRO A 1 177 ? -24.835 -1.993 9.385 1.00 88.12 177 PRO A CA 1
ATOM 1424 C C . PRO A 1 177 ? -25.019 -3.380 10.020 1.00 88.12 177 PRO A C 1
ATOM 1426 O O . PRO A 1 177 ? -24.218 -3.767 10.870 1.00 88.12 177 PRO A O 1
ATOM 1429 N N . LYS A 1 178 ? -26.042 -4.138 9.600 1.00 89.75 178 LYS A N 1
ATOM 1430 C CA . LYS A 1 178 ? -26.316 -5.493 10.109 1.00 89.75 178 LYS A CA 1
ATOM 1431 C C . LYS A 1 178 ? -25.242 -6.494 9.674 1.00 89.75 178 LYS A C 1
ATOM 1433 O O . LYS A 1 178 ? -24.746 -7.257 10.501 1.00 89.75 178 LYS A O 1
ATOM 1438 N N . ASP A 1 179 ? -24.860 -6.450 8.402 1.00 93.31 179 ASP A N 1
ATOM 1439 C CA . ASP A 1 179 ? -23.878 -7.368 7.821 1.00 93.31 179 ASP A CA 1
ATOM 1440 C C . ASP A 1 179 ? -22.485 -7.114 8.394 1.00 93.31 179 ASP A C 1
ATOM 1442 O O . ASP A 1 179 ? -21.757 -8.057 8.686 1.00 93.31 179 ASP A O 1
ATOM 1446 N N . ARG A 1 180 ? -22.153 -5.849 8.677 1.00 93.12 180 ARG A N 1
ATOM 1447 C CA . ARG A 1 180 ? -20.917 -5.473 9.369 1.00 93.12 180 ARG A CA 1
ATOM 1448 C C . ARG A 1 180 ? -20.798 -6.150 10.729 1.00 93.12 180 ARG A C 1
ATOM 1450 O O . ARG A 1 180 ? -19.744 -6.687 11.051 1.00 93.12 180 ARG A O 1
ATOM 1457 N N . VAL A 1 181 ? -21.855 -6.093 11.543 1.00 90.75 181 VAL A N 1
ATOM 1458 C CA . VAL A 1 181 ? -21.847 -6.691 12.888 1.00 90.75 181 VAL A CA 1
ATOM 1459 C C . VAL A 1 181 ? -21.619 -8.197 12.779 1.00 90.75 181 VAL A C 1
ATOM 1461 O O . VAL A 1 181 ? -20.761 -8.727 13.482 1.00 90.75 181 VAL A O 1
ATOM 1464 N N . ALA A 1 182 ? -22.320 -8.872 11.866 1.00 93.06 182 ALA A N 1
ATOM 1465 C CA . ALA A 1 182 ? -22.129 -10.300 11.633 1.00 93.06 182 ALA A CA 1
ATOM 1466 C C . ALA A 1 182 ? -20.706 -10.622 11.143 1.00 93.06 182 ALA A C 1
ATOM 1468 O O . ALA A 1 182 ? -20.070 -11.541 11.658 1.00 93.06 182 ALA A O 1
ATOM 1469 N N . TRP A 1 183 ? -20.184 -9.835 10.198 1.00 95.81 183 TRP A N 1
ATOM 1470 C CA . TRP A 1 183 ? -18.846 -10.016 9.640 1.00 95.81 183 TRP A CA 1
ATOM 1471 C C . TRP A 1 183 ? -17.756 -9.844 10.702 1.00 95.81 183 TRP A C 1
ATOM 1473 O O . TRP A 1 183 ? -16.858 -10.681 10.792 1.00 95.81 183 TRP A O 1
ATOM 1483 N N . VAL A 1 184 ? -17.843 -8.806 11.545 1.00 95.00 184 VAL A N 1
ATOM 1484 C CA . VAL A 1 184 ? -16.879 -8.584 12.635 1.00 95.00 184 VAL A CA 1
ATOM 1485 C C . VAL A 1 184 ? -16.881 -9.776 13.589 1.00 95.00 184 VAL A C 1
ATOM 1487 O O . VAL A 1 184 ? -15.813 -10.305 13.886 1.00 95.00 184 VAL A O 1
ATOM 1490 N N . GLU A 1 185 ? -18.054 -10.255 14.012 1.00 93.50 185 GLU A N 1
ATOM 1491 C CA . GLU A 1 185 ? -18.156 -11.391 14.936 1.00 93.50 185 GLU A CA 1
ATOM 1492 C C . GLU A 1 185 ? -17.484 -12.654 14.378 1.00 93.50 185 GLU A C 1
ATOM 1494 O O . GLU A 1 185 ? -16.688 -13.299 15.062 1.00 93.50 185 GLU A O 1
ATOM 1499 N N . GLN A 1 186 ? -17.744 -12.966 13.106 1.00 94.88 186 GLN A N 1
ATOM 1500 C CA . GLN A 1 186 ? -17.165 -14.125 12.425 1.00 94.88 186 GLN A CA 1
ATOM 1501 C C . GLN A 1 186 ? -15.642 -14.013 12.269 1.00 94.88 186 GLN A C 1
ATOM 1503 O O . GLN A 1 186 ? -14.928 -15.012 12.361 1.00 94.88 186 GLN A O 1
ATOM 1508 N N . ASN A 1 187 ? -15.128 -12.800 12.053 1.00 97.00 187 ASN A N 1
ATOM 1509 C CA . ASN A 1 187 ? -13.715 -12.583 11.754 1.00 97.00 187 ASN A CA 1
ATOM 1510 C C . ASN A 1 187 ? -12.839 -12.344 12.989 1.00 97.00 187 ASN A C 1
ATOM 1512 O O . ASN A 1 187 ? -11.626 -12.535 12.893 1.00 97.00 187 ASN A O 1
ATOM 1516 N N . LEU A 1 188 ? -13.410 -12.020 14.156 1.00 96.06 188 LEU A N 1
ATOM 1517 C CA . LEU A 1 188 ? -12.655 -11.872 15.410 1.00 96.06 188 LEU A CA 1
ATOM 1518 C C . LEU A 1 188 ? -11.857 -13.135 15.772 1.00 96.06 188 LEU A C 1
ATOM 1520 O O . LEU A 1 188 ? -10.741 -13.036 16.277 1.00 96.06 188 LEU A O 1
ATOM 1524 N N . ALA A 1 189 ? -12.405 -14.324 15.504 1.00 93.62 189 ALA A N 1
ATOM 1525 C CA . ALA A 1 189 ? -11.732 -15.599 15.775 1.00 93.62 189 ALA A CA 1
ATOM 1526 C C . ALA A 1 189 ? -10.597 -15.923 14.784 1.00 93.62 189 ALA A C 1
ATOM 1528 O O . ALA A 1 189 ? -9.786 -16.807 15.046 1.00 93.62 189 ALA A O 1
ATOM 1529 N N . LEU A 1 190 ? -10.539 -15.220 13.651 1.00 96.56 190 LEU A N 1
ATOM 1530 C CA . LEU A 1 190 ? -9.598 -15.477 12.560 1.00 96.56 190 LEU A CA 1
ATOM 1531 C C . LEU A 1 190 ? -8.430 -14.476 12.541 1.00 96.56 190 LEU A C 1
ATOM 1533 O O . LEU A 1 190 ? -7.634 -14.460 11.597 1.00 96.56 190 LEU A O 1
ATOM 1537 N N . ILE A 1 191 ? -8.341 -13.612 13.554 1.00 96.38 191 ILE A N 1
ATOM 1538 C CA . ILE A 1 191 ? -7.227 -12.685 13.742 1.00 96.38 191 ILE A CA 1
ATOM 1539 C C . ILE A 1 191 ? -6.028 -13.449 14.301 1.00 96.38 191 ILE A C 1
ATOM 1541 O O . ILE A 1 191 ? -6.144 -14.195 15.269 1.00 96.38 191 ILE A O 1
ATOM 1545 N N . THR A 1 192 ? -4.863 -13.225 13.697 1.00 94.88 192 THR A N 1
ATOM 1546 C CA . THR A 1 192 ? -3.596 -13.850 14.102 1.00 94.88 192 THR A CA 1
ATOM 1547 C C . THR A 1 192 ? -2.595 -12.859 14.689 1.00 94.88 192 THR A C 1
ATOM 1549 O O . THR A 1 192 ? -1.525 -13.276 15.118 1.00 94.88 192 THR A O 1
ATOM 1552 N N . ASP A 1 193 ? -2.895 -11.557 14.670 1.00 95.25 193 ASP A N 1
ATOM 1553 C CA . ASP A 1 193 ? -2.023 -10.541 15.260 1.00 95.25 193 ASP A CA 1
ATOM 1554 C C . ASP A 1 193 ? -1.991 -10.690 16.787 1.00 95.25 193 ASP A C 1
ATOM 1556 O O . ASP A 1 193 ? -3.033 -10.679 17.441 1.00 95.25 193 ASP A O 1
ATOM 1560 N N . GLU A 1 194 ? -0.797 -10.847 17.359 1.00 96.19 194 GLU A N 1
ATOM 1561 C CA . GLU A 1 194 ? -0.627 -11.177 18.777 1.00 96.19 194 GLU A CA 1
ATOM 1562 C C . GLU A 1 194 ? -1.210 -10.112 19.714 1.00 96.19 194 GLU A C 1
ATOM 1564 O O . GLU A 1 194 ? -1.775 -10.455 20.757 1.00 96.19 194 GLU A O 1
ATOM 1569 N N . ARG A 1 195 ? -1.098 -8.825 19.358 1.00 95.56 195 ARG A N 1
ATOM 1570 C CA . ARG A 1 195 ? -1.597 -7.728 20.197 1.00 95.56 195 ARG A CA 1
ATOM 1571 C C . ARG A 1 195 ? -3.114 -7.666 20.151 1.00 95.56 195 ARG A C 1
ATOM 1573 O O . ARG A 1 195 ? -3.753 -7.616 21.204 1.00 95.56 195 ARG A O 1
ATOM 1580 N N . ALA A 1 196 ? -3.685 -7.782 18.954 1.00 97.00 196 ALA A N 1
ATOM 1581 C CA . ALA A 1 196 ? -5.126 -7.861 18.770 1.00 97.00 196 ALA A CA 1
ATOM 1582 C C . ALA A 1 196 ? -5.721 -9.079 19.496 1.00 97.00 196 ALA A C 1
ATOM 1584 O O . ALA A 1 196 ? -6.683 -8.939 20.250 1.00 97.00 196 ALA A O 1
ATOM 1585 N N . VAL A 1 197 ? -5.122 -10.268 19.341 1.00 97.56 197 VAL A N 1
ATOM 1586 C CA . VAL A 1 197 ? -5.557 -11.501 20.023 1.00 97.56 197 VAL A CA 1
ATOM 1587 C C . VAL A 1 197 ? -5.497 -11.338 21.538 1.00 97.56 197 VAL A C 1
ATOM 1589 O O . VAL A 1 197 ? -6.452 -11.688 22.235 1.00 97.56 197 VAL A O 1
ATOM 1592 N N . LYS A 1 198 ? -4.403 -10.772 22.063 1.00 97.31 198 LYS A N 1
ATOM 1593 C CA . LYS A 1 198 ? -4.270 -10.484 23.493 1.00 97.31 198 LYS A CA 1
ATOM 1594 C C . LYS A 1 198 ? -5.414 -9.592 23.974 1.00 97.31 198 LYS A C 1
ATOM 1596 O O . LYS A 1 198 ? -6.082 -9.949 24.944 1.00 97.31 198 LYS A O 1
ATOM 1601 N N . ARG A 1 199 ? -5.686 -8.486 23.277 1.00 96.88 199 ARG A N 1
ATOM 1602 C CA . ARG A 1 199 ? -6.754 -7.554 23.657 1.00 96.88 199 ARG A CA 1
ATOM 1603 C C . ARG A 1 199 ? -8.147 -8.182 23.580 1.00 96.88 199 ARG A C 1
ATOM 1605 O O . ARG A 1 199 ? -8.959 -7.983 24.480 1.00 96.88 199 ARG A O 1
ATOM 1612 N N . ILE A 1 200 ? -8.422 -8.976 22.546 1.00 97.06 200 ILE A N 1
ATOM 1613 C CA . ILE A 1 200 ? -9.686 -9.717 22.406 1.00 97.06 200 ILE A CA 1
ATOM 1614 C C . ILE A 1 200 ? -9.901 -10.639 23.610 1.00 97.06 200 ILE A C 1
ATOM 1616 O O . ILE A 1 200 ? -10.997 -10.682 24.167 1.00 97.06 200 ILE A O 1
ATOM 1620 N N . ASN A 1 201 ? -8.857 -11.350 24.038 1.00 97.00 201 ASN A N 1
ATOM 1621 C CA . ASN A 1 201 ? -8.930 -12.252 25.186 1.00 97.00 201 ASN A CA 1
ATOM 1622 C C . ASN A 1 201 ? -9.115 -11.501 26.513 1.00 97.00 201 ASN A C 1
ATOM 1624 O O . ASN A 1 201 ? -9.869 -11.970 27.363 1.00 97.00 201 ASN A O 1
ATOM 1628 N N . GLU A 1 202 ? -8.483 -10.335 26.682 1.00 96.62 202 GLU A N 1
ATOM 1629 C CA . GLU A 1 202 ? -8.702 -9.457 27.842 1.00 96.62 202 GLU A CA 1
ATOM 1630 C C . GLU A 1 202 ? -10.159 -8.992 27.946 1.00 96.62 202 GLU A C 1
ATOM 1632 O O . GLU A 1 202 ? -10.746 -9.043 29.021 1.00 96.62 202 GLU A O 1
ATOM 1637 N N . LEU A 1 203 ? -10.765 -8.564 26.836 1.00 96.06 203 LEU A N 1
ATOM 1638 C CA . LEU A 1 203 ? -12.166 -8.137 26.824 1.00 96.06 203 LEU A CA 1
ATOM 1639 C C . LEU A 1 203 ? -13.112 -9.317 27.096 1.00 96.06 203 LEU A C 1
ATOM 1641 O O . LEU A 1 203 ? -14.037 -9.211 27.901 1.00 96.06 203 LEU A O 1
ATOM 1645 N N . ARG A 1 204 ? -12.853 -10.477 26.480 1.00 96.25 204 ARG A N 1
ATOM 1646 C CA . ARG A 1 204 ? -13.661 -11.688 26.694 1.00 96.25 204 ARG A CA 1
ATOM 1647 C C . ARG A 1 204 ? -13.596 -12.191 28.135 1.00 96.25 204 ARG A C 1
ATOM 1649 O O . ARG A 1 204 ? -14.626 -12.600 28.664 1.00 96.25 204 ARG A O 1
ATOM 1656 N N . SER A 1 205 ? -12.433 -12.139 28.790 1.00 96.81 205 SER A N 1
ATOM 1657 C CA . SER A 1 205 ? -12.299 -12.566 30.194 1.00 96.81 205 SER A CA 1
ATOM 1658 C C . SER A 1 205 ? -13.044 -11.654 31.174 1.00 96.81 205 SER A C 1
ATOM 1660 O O . SER A 1 205 ? -13.401 -12.091 32.264 1.00 96.81 205 SER A O 1
ATOM 1662 N N . GLN A 1 206 ? -13.343 -10.419 30.766 1.00 95.94 206 GLN A N 1
ATOM 1663 C CA . GLN A 1 206 ? -14.181 -9.467 31.500 1.00 95.94 206 GLN A CA 1
ATOM 1664 C C . GLN A 1 206 ? -15.683 -9.640 31.208 1.00 95.94 206 GLN A C 1
ATOM 1666 O O . GLN A 1 206 ? -16.496 -8.866 31.707 1.00 95.94 206 GLN A O 1
ATOM 1671 N N . GLY A 1 207 ? -16.072 -10.620 30.384 1.00 95.12 207 GLY A N 1
ATOM 1672 C CA . GLY A 1 207 ? -17.461 -10.813 29.956 1.00 95.12 207 GLY A CA 1
ATOM 1673 C C . GLY A 1 207 ? -17.950 -9.769 28.945 1.00 95.12 207 GLY A C 1
ATOM 1674 O O . GLY A 1 207 ? -19.154 -9.651 28.719 1.00 95.12 207 GLY A O 1
ATOM 1675 N N . VAL A 1 208 ? -17.043 -9.004 28.329 1.00 94.38 208 VAL A N 1
ATOM 1676 C CA . VAL A 1 208 ? -17.389 -7.958 27.360 1.00 94.38 208 VAL A CA 1
ATOM 1677 C C . VAL A 1 208 ? -17.611 -8.575 25.979 1.00 94.38 208 VAL A C 1
ATOM 1679 O O . VAL A 1 208 ? -16.761 -9.296 25.452 1.00 94.38 208 VAL A O 1
ATOM 1682 N N . ASN A 1 209 ? -18.739 -8.242 25.344 1.00 94.19 209 ASN A N 1
ATOM 1683 C CA . ASN A 1 209 ? -18.931 -8.519 23.923 1.00 94.19 209 ASN A CA 1
ATOM 1684 C C . ASN A 1 209 ? -18.029 -7.579 23.105 1.00 94.19 209 ASN A C 1
ATOM 1686 O O . ASN A 1 209 ? -18.275 -6.375 23.033 1.00 94.19 209 ASN A O 1
ATOM 1690 N N . VAL A 1 210 ? -16.979 -8.139 22.501 1.00 94.12 210 VAL A N 1
ATOM 1691 C CA . VAL A 1 210 ? -15.924 -7.369 21.823 1.00 94.12 210 VAL A CA 1
ATOM 1692 C C . VAL A 1 210 ? -16.473 -6.541 20.664 1.00 94.12 210 VAL A C 1
ATOM 1694 O O . VAL A 1 210 ? -16.129 -5.373 20.531 1.00 94.12 210 VAL A O 1
ATOM 1697 N N . ASN A 1 211 ? -17.360 -7.111 19.852 1.00 91.81 211 ASN A N 1
ATOM 1698 C CA . ASN A 1 211 ? -17.955 -6.433 18.704 1.00 91.81 211 ASN A CA 1
ATOM 1699 C C . ASN A 1 211 ? -18.779 -5.207 19.129 1.00 91.81 211 ASN A C 1
ATOM 1701 O O . ASN A 1 211 ? -18.540 -4.092 18.659 1.00 91.81 211 ASN A O 1
ATOM 1705 N N . LYS A 1 212 ? -19.679 -5.394 20.103 1.00 89.50 212 LYS A N 1
ATOM 1706 C CA . LYS A 1 212 ? -20.467 -4.307 20.696 1.00 89.50 212 LYS A CA 1
ATOM 1707 C C . LYS A 1 212 ? -19.561 -3.227 21.298 1.00 89.50 212 LYS A C 1
ATOM 1709 O O . LYS A 1 212 ? -19.777 -2.043 21.055 1.00 89.50 212 LYS A O 1
ATOM 1714 N N . HIS A 1 213 ? -18.512 -3.634 22.014 1.00 91.12 213 HIS A N 1
ATOM 1715 C CA . HIS A 1 213 ? -17.539 -2.724 22.625 1.00 91.12 213 HIS A CA 1
ATOM 1716 C C . HIS A 1 213 ? -16.789 -1.869 21.597 1.00 91.12 213 HIS A C 1
ATOM 1718 O O . HIS A 1 213 ? -16.702 -0.656 21.772 1.00 91.12 213 HIS A O 1
ATOM 1724 N N . LEU A 1 214 ? -16.300 -2.459 20.500 1.00 90.81 214 LEU A N 1
ATOM 1725 C CA . LEU A 1 214 ? -15.617 -1.712 19.434 1.00 90.81 214 LEU A CA 1
ATOM 1726 C C . LEU A 1 214 ? -16.522 -0.641 18.807 1.00 90.81 214 LEU A C 1
ATOM 1728 O O . LEU A 1 214 ? -16.046 0.433 18.429 1.00 90.81 214 LEU A O 1
ATOM 1732 N N . PHE A 1 215 ? -17.823 -0.915 18.704 1.00 85.44 215 PHE A N 1
ATOM 1733 C CA . PHE A 1 215 ? -18.786 0.033 18.158 1.00 85.44 215 PHE A CA 1
ATOM 1734 C C . PHE A 1 215 ? -19.127 1.156 19.147 1.00 85.44 215 PHE A C 1
ATOM 1736 O O . PHE A 1 215 ? -18.957 2.330 18.821 1.00 85.44 215 PHE A O 1
ATOM 1743 N N . GLU A 1 216 ? -19.582 0.807 20.350 1.00 82.38 216 GLU A N 1
ATOM 1744 C CA . GLU A 1 216 ? -20.094 1.771 21.333 1.00 82.38 216 GLU A CA 1
ATOM 1745 C C . GLU A 1 216 ? -18.963 2.544 22.023 1.00 82.38 216 GLU A C 1
ATOM 1747 O O . GLU A 1 216 ? -18.958 3.774 22.032 1.00 82.38 216 GLU A O 1
ATOM 1752 N N . SER A 1 217 ? -17.971 1.832 22.558 1.00 76.94 217 SER A N 1
ATOM 1753 C CA . SER A 1 217 ? -16.862 2.420 23.319 1.00 76.94 217 SER A CA 1
ATOM 1754 C C . SER A 1 217 ? -15.701 2.875 22.433 1.00 76.94 217 SER A C 1
ATOM 1756 O O . SER A 1 217 ? -14.854 3.647 22.883 1.00 76.94 217 SER A O 1
ATOM 1758 N N . GLY A 1 218 ? -15.622 2.383 21.196 1.00 80.94 218 GLY A N 1
ATOM 1759 C CA . GLY A 1 218 ? -14.629 2.801 20.206 1.00 80.94 218 GLY A CA 1
ATOM 1760 C C . GLY A 1 218 ? -15.190 3.874 19.281 1.00 80.94 218 GLY A C 1
ATOM 1761 O O . GLY A 1 218 ? -15.035 5.069 19.524 1.00 80.94 218 GLY A O 1
ATOM 1762 N N . ARG A 1 219 ? -15.867 3.444 18.212 1.00 78.00 219 ARG A N 1
ATOM 1763 C CA . ARG A 1 219 ? -16.331 4.325 17.129 1.00 78.00 219 ARG A CA 1
ATOM 1764 C C . ARG A 1 219 ? -17.217 5.463 17.638 1.00 78.00 219 ARG A C 1
ATOM 1766 O O . ARG A 1 219 ? -16.922 6.617 17.343 1.00 78.00 219 ARG A O 1
ATOM 1773 N N . CYS A 1 220 ? -18.288 5.157 18.374 1.00 76.19 220 CYS A N 1
ATOM 1774 C CA . CYS A 1 220 ? -19.232 6.178 18.833 1.00 76.19 220 CYS A CA 1
ATOM 1775 C C . CYS A 1 220 ? -18.577 7.157 19.812 1.00 76.19 220 CYS A C 1
ATOM 1777 O O . CYS A 1 220 ? -18.768 8.360 19.662 1.00 76.19 220 CYS A O 1
ATOM 1779 N N . ALA A 1 221 ? -17.748 6.658 20.731 1.00 73.88 221 ALA A N 1
ATOM 1780 C CA . ALA A 1 221 ? -17.072 7.496 21.714 1.00 73.88 221 ALA A CA 1
ATOM 1781 C C . ALA A 1 221 ? -16.041 8.465 21.116 1.00 73.88 221 ALA A C 1
ATOM 1783 O O . ALA A 1 221 ? -15.787 9.522 21.690 1.00 73.88 221 ALA A O 1
ATOM 1784 N N . VAL A 1 222 ? -15.454 8.125 19.965 1.00 78.94 222 VAL A N 1
ATOM 1785 C CA . VAL A 1 222 ? -14.534 9.019 19.246 1.00 78.94 222 VAL A CA 1
ATOM 1786 C C . VAL A 1 222 ? -15.274 9.933 18.264 1.00 78.94 222 VAL A C 1
ATOM 1788 O O . VAL A 1 222 ? -14.909 11.095 18.111 1.00 78.94 222 VAL A O 1
ATOM 1791 N N . ALA A 1 223 ? -16.293 9.425 17.565 1.00 75.31 223 ALA A N 1
ATOM 1792 C CA . ALA A 1 223 ? -16.952 10.149 16.475 1.00 75.31 223 ALA A CA 1
ATOM 1793 C C . ALA A 1 223 ? -18.079 11.089 16.932 1.00 75.31 223 ALA A C 1
ATOM 1795 O O . ALA A 1 223 ? -18.460 11.987 16.179 1.00 75.31 223 ALA A O 1
ATOM 1796 N N . HIS A 1 224 ? -18.643 10.883 18.124 1.00 76.38 224 HIS A N 1
ATOM 1797 C CA . HIS A 1 224 ? -19.793 11.642 18.604 1.00 76.38 224 HIS A CA 1
ATOM 1798 C C . HIS A 1 224 ? -19.490 12.311 19.946 1.00 76.38 224 HIS A C 1
ATOM 1800 O O . HIS A 1 224 ? -19.396 11.656 20.977 1.00 76.38 224 HIS A O 1
ATOM 1806 N N . ALA A 1 225 ? -19.414 13.643 19.939 1.00 68.69 225 ALA A N 1
ATOM 1807 C CA . ALA A 1 225 ? -19.316 14.471 21.143 1.00 68.69 225 ALA A CA 1
ATOM 1808 C C . ALA A 1 225 ? -20.713 14.809 21.705 1.00 68.69 225 ALA A C 1
ATOM 1810 O O . ALA A 1 225 ? -21.048 15.967 21.949 1.00 68.69 225 ALA A O 1
ATOM 1811 N N . SER A 1 226 ? -21.582 13.806 21.835 1.00 63.31 226 SER A N 1
ATOM 1812 C CA . SER A 1 226 ? -22.938 14.003 22.359 1.00 63.31 226 SER A CA 1
ATOM 1813 C C . SER A 1 226 ? -22.913 14.221 23.873 1.00 63.31 226 SER A C 1
ATOM 1815 O O . SER A 1 226 ? -22.389 13.386 24.608 1.00 63.31 226 SER A O 1
ATOM 1817 N N . VAL A 1 227 ? -23.521 15.313 24.342 1.00 59.91 227 VAL A N 1
ATOM 1818 C CA . VAL A 1 227 ? -23.653 15.647 25.771 1.00 59.91 227 VAL A CA 1
ATOM 1819 C C . VAL A 1 227 ? -24.263 14.464 26.539 1.00 59.91 227 VAL A C 1
ATOM 1821 O O . VAL A 1 227 ? -25.357 14.012 26.209 1.00 59.91 227 VAL A O 1
ATOM 1824 N N . GLY A 1 228 ? -23.548 13.950 27.546 1.00 61.53 228 GLY A N 1
ATOM 1825 C CA . GLY A 1 228 ? -23.972 12.800 28.363 1.00 61.53 228 GLY A CA 1
ATOM 1826 C C . GLY A 1 228 ? -23.694 11.414 27.761 1.00 61.53 228 GLY A C 1
ATOM 1827 O O . GLY A 1 228 ? -24.020 10.409 28.389 1.00 61.53 228 GLY A O 1
ATOM 1828 N N . GLY A 1 229 ? -23.095 11.337 26.568 1.00 65.62 229 GLY A N 1
ATOM 1829 C CA . GLY A 1 229 ? -22.611 10.086 25.983 1.00 65.62 229 GLY A CA 1
ATOM 1830 C C . GLY A 1 229 ? -21.249 9.656 26.537 1.00 65.62 229 GLY A C 1
ATOM 1831 O O . GLY A 1 229 ? -20.533 10.440 27.157 1.00 65.62 229 GLY A O 1
ATOM 1832 N N . ASN A 1 230 ? -20.870 8.404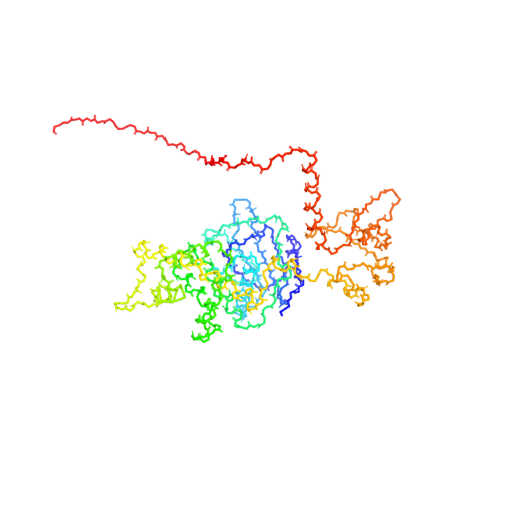 26.278 1.00 71.19 230 ASN A N 1
ATOM 1833 C CA . ASN A 1 230 ? -19.512 7.918 26.520 1.00 71.19 230 ASN A CA 1
ATOM 1834 C C . ASN A 1 230 ? -18.579 8.579 25.490 1.00 71.19 230 ASN A C 1
ATOM 1836 O O . ASN A 1 230 ? -18.576 8.150 24.343 1.00 71.19 230 ASN A O 1
ATOM 1840 N N . ILE A 1 231 ? -17.871 9.651 25.858 1.00 80.19 231 ILE A N 1
ATOM 1841 C CA . ILE A 1 231 ? -16.956 10.402 24.979 1.00 80.19 231 ILE A CA 1
ATOM 1842 C C . ILE A 1 231 ? -15.515 10.050 25.352 1.00 80.19 231 ILE A C 1
ATOM 1844 O O . ILE A 1 231 ? -15.197 9.913 26.528 1.00 80.19 231 ILE A O 1
ATOM 1848 N N . VAL A 1 232 ? -14.639 9.927 24.354 1.00 79.62 232 VAL A N 1
ATOM 1849 C CA . VAL A 1 232 ? -13.188 9.866 24.578 1.00 79.62 232 VAL A CA 1
ATOM 1850 C C . VAL A 1 232 ? -12.678 11.266 24.889 1.00 79.62 232 VAL A C 1
ATOM 1852 O O . VAL A 1 232 ? -12.613 12.111 23.995 1.00 79.62 232 VAL A O 1
ATOM 1855 N N . ASP A 1 233 ? -12.290 11.502 26.139 1.00 83.00 233 ASP A N 1
ATOM 1856 C CA . ASP A 1 233 ? -11.652 12.757 26.525 1.00 83.00 233 ASP A CA 1
ATOM 1857 C C . ASP A 1 233 ? -10.144 12.693 26.200 1.00 83.00 233 ASP A C 1
ATOM 1859 O O . ASP A 1 233 ? -9.416 11.860 26.761 1.00 83.00 233 ASP A O 1
ATOM 1863 N N . PRO A 1 234 ? -9.629 13.540 25.285 1.00 82.19 234 PRO A N 1
ATOM 1864 C CA . PRO A 1 234 ? -8.215 13.539 24.935 1.00 82.19 234 PRO A CA 1
ATOM 1865 C C . PRO A 1 234 ? -7.304 13.965 26.094 1.00 82.19 234 PRO A C 1
ATOM 1867 O O . PRO A 1 234 ? -6.106 13.684 26.017 1.00 82.19 234 PRO A O 1
ATOM 1870 N N . ASP A 1 235 ? -7.818 14.592 27.149 1.00 87.00 235 ASP A N 1
ATOM 1871 C CA . ASP A 1 235 ? -7.046 14.988 28.327 1.00 87.00 235 ASP A CA 1
ATOM 1872 C C . ASP A 1 235 ? -7.075 13.929 29.440 1.00 87.00 235 ASP A C 1
ATOM 1874 O O . ASP A 1 235 ? -6.310 14.029 30.402 1.00 87.00 235 ASP A O 1
ATOM 1878 N N . ILE A 1 236 ? -7.861 12.853 29.285 1.00 87.50 236 ILE A N 1
ATOM 1879 C CA . ILE A 1 236 ? -7.874 11.702 30.197 1.00 87.50 236 ILE A CA 1
ATOM 1880 C C . ILE A 1 236 ? -6.929 10.604 29.670 1.00 87.50 236 ILE A C 1
ATOM 1882 O O . ILE A 1 236 ? -7.233 9.905 28.697 1.00 87.50 236 ILE A O 1
ATOM 1886 N N . PRO A 1 237 ? -5.785 10.334 30.338 1.00 88.12 237 PRO A N 1
ATOM 1887 C CA . PRO A 1 237 ? -4.830 9.330 29.861 1.00 88.12 237 PRO A CA 1
ATOM 1888 C C . PRO A 1 237 ? -5.390 7.901 29.812 1.00 88.12 237 PRO A C 1
ATOM 1890 O O . PRO A 1 237 ? -4.888 7.071 29.054 1.00 88.12 237 PRO A O 1
ATOM 1893 N N . ALA A 1 238 ? -6.391 7.590 30.640 1.00 88.38 238 ALA A N 1
ATOM 1894 C CA . ALA A 1 238 ? -7.041 6.282 30.656 1.00 88.38 238 ALA A CA 1
ATOM 1895 C C . ALA A 1 238 ? -7.827 6.014 29.361 1.00 88.38 238 ALA A C 1
ATOM 1897 O O . ALA A 1 238 ? -7.725 4.915 28.815 1.00 88.38 238 ALA A O 1
ATOM 1898 N N . ASP A 1 239 ? -8.520 7.023 28.828 1.00 86.38 239 ASP A N 1
ATOM 1899 C CA . ASP A 1 239 ? -9.270 6.904 27.577 1.00 86.38 239 ASP A CA 1
ATOM 1900 C C . ASP A 1 239 ? -8.344 6.715 26.383 1.00 86.38 239 ASP A C 1
ATOM 1902 O O . ASP A 1 239 ? -8.579 5.832 25.556 1.00 86.38 239 ASP A O 1
ATOM 1906 N N . ARG A 1 240 ? -7.226 7.452 26.345 1.00 85.50 240 ARG A N 1
ATOM 1907 C CA . ARG A 1 240 ? -6.188 7.237 25.327 1.00 85.50 240 ARG A CA 1
ATOM 1908 C C . ARG A 1 240 ? -5.656 5.810 25.354 1.00 85.50 240 ARG A C 1
ATOM 1910 O O . ARG A 1 240 ? -5.683 5.131 24.337 1.00 85.50 240 ARG A O 1
ATOM 1917 N N . LYS A 1 241 ? -5.243 5.319 26.529 1.00 89.12 241 LYS A N 1
ATOM 1918 C CA . LYS A 1 241 ? -4.730 3.945 26.682 1.00 89.12 241 LYS A CA 1
ATOM 1919 C C . LYS A 1 241 ? -5.752 2.892 26.260 1.00 89.12 241 LYS A C 1
ATOM 1921 O O . LYS A 1 241 ? -5.375 1.882 25.673 1.00 89.12 241 LYS A O 1
ATOM 1926 N N . ARG A 1 242 ? -7.030 3.116 26.567 1.00 90.31 242 ARG A N 1
ATOM 1927 C CA . ARG A 1 242 ? -8.120 2.220 26.179 1.00 90.31 242 ARG A CA 1
ATOM 1928 C C . ARG A 1 242 ? -8.286 2.174 24.659 1.00 90.31 242 ARG A C 1
ATOM 1930 O O . ARG A 1 242 ? -8.297 1.083 24.100 1.00 90.31 242 ARG A O 1
ATOM 1937 N N . ILE A 1 243 ? -8.360 3.332 23.998 1.00 90.19 243 ILE A N 1
ATOM 1938 C CA . ILE A 1 243 ? -8.472 3.414 22.533 1.00 90.19 243 ILE A CA 1
ATOM 1939 C C . ILE A 1 243 ? -7.231 2.844 21.845 1.00 90.19 243 ILE A C 1
ATOM 1941 O O . ILE A 1 243 ? -7.378 2.095 20.886 1.00 90.19 243 ILE A O 1
ATOM 1945 N N . ALA A 1 244 ? -6.032 3.119 22.361 1.00 89.62 244 ALA A N 1
ATOM 1946 C CA . ALA A 1 244 ? -4.786 2.536 21.869 1.00 89.62 244 ALA A CA 1
ATOM 1947 C C . ALA A 1 244 ? -4.803 1.002 21.917 1.00 89.62 244 ALA A C 1
ATOM 1949 O O . ALA A 1 244 ? -4.366 0.344 20.981 1.00 89.62 244 ALA A O 1
ATOM 1950 N N . ALA A 1 245 ? -5.333 0.420 22.996 1.00 91.50 245 ALA A N 1
ATOM 1951 C CA . ALA A 1 245 ? -5.438 -1.029 23.123 1.00 91.50 245 ALA A CA 1
ATOM 1952 C C . ALA A 1 245 ? -6.473 -1.617 22.147 1.00 91.50 245 ALA A C 1
ATOM 1954 O O . ALA A 1 245 ? -6.239 -2.664 21.549 1.00 91.50 245 ALA A O 1
ATOM 1955 N N . ASP A 1 246 ? -7.611 -0.943 21.961 1.00 94.69 246 ASP A N 1
ATOM 1956 C CA . ASP A 1 246 ? -8.665 -1.379 21.036 1.00 94.69 246 ASP A CA 1
ATOM 1957 C C . ASP A 1 246 ? -8.275 -1.159 19.552 1.00 94.69 246 ASP A C 1
ATOM 1959 O O . ASP A 1 246 ? -8.791 -1.847 18.665 1.00 94.69 246 ASP A O 1
ATOM 1963 N N . LEU A 1 247 ? -7.331 -0.245 19.280 1.00 95.56 247 LEU A N 1
ATOM 1964 C CA . LEU A 1 247 ? -6.788 0.058 17.952 1.00 95.56 247 LEU A CA 1
ATOM 1965 C C . LEU A 1 247 ? -6.177 -1.172 17.276 1.00 95.56 247 LEU A C 1
ATOM 1967 O O . LEU A 1 247 ? -6.432 -1.401 16.093 1.00 95.56 247 LEU A O 1
ATOM 1971 N N . ASP A 1 248 ? -5.434 -1.989 18.028 1.00 95.62 248 ASP A N 1
ATOM 1972 C CA . ASP A 1 248 ? -4.809 -3.212 17.510 1.00 95.62 248 ASP A CA 1
ATOM 1973 C C . ASP A 1 248 ? -5.866 -4.157 16.898 1.00 95.62 248 ASP A C 1
ATOM 1975 O O . ASP A 1 248 ? -5.648 -4.752 15.841 1.00 95.62 248 ASP A O 1
ATOM 1979 N N . ILE A 1 249 ? -7.058 -4.247 17.509 1.00 97.44 249 ILE A N 1
ATOM 1980 C CA . ILE A 1 249 ? -8.146 -5.103 17.015 1.00 97.44 249 ILE A CA 1
ATOM 1981 C C . ILE A 1 249 ? -8.705 -4.574 15.696 1.00 97.44 249 ILE A C 1
ATOM 1983 O O . ILE A 1 249 ? -8.828 -5.331 14.729 1.00 97.44 249 ILE A O 1
ATOM 1987 N N . ILE A 1 250 ? -9.059 -3.286 15.638 1.00 97.44 250 ILE A N 1
ATOM 1988 C CA . ILE A 1 250 ? -9.686 -2.726 14.435 1.00 97.44 250 ILE A CA 1
ATOM 1989 C C . ILE A 1 250 ? -8.696 -2.654 13.267 1.00 97.44 250 ILE A C 1
ATOM 1991 O O . ILE A 1 250 ? -9.077 -2.929 12.129 1.00 97.44 250 ILE A O 1
ATOM 1995 N N . ALA A 1 251 ? -7.415 -2.385 13.541 1.00 97.69 251 ALA A N 1
ATOM 1996 C CA . ALA A 1 251 ? -6.352 -2.436 12.545 1.00 97.69 251 ALA A CA 1
ATOM 1997 C C . ALA A 1 251 ? -6.175 -3.859 11.992 1.00 97.69 251 ALA A C 1
ATOM 1999 O O . ALA A 1 251 ? -6.061 -4.043 10.777 1.00 97.69 251 ALA A O 1
ATOM 2000 N N . ALA A 1 252 ? -6.202 -4.883 12.853 1.00 97.75 252 ALA A N 1
ATOM 2001 C CA . ALA A 1 252 ? -6.121 -6.278 12.427 1.00 97.75 252 ALA A CA 1
ATOM 2002 C C . ALA A 1 252 ? -7.325 -6.698 11.566 1.00 97.75 252 ALA A C 1
ATOM 2004 O O . ALA A 1 252 ? -7.135 -7.342 10.531 1.00 97.75 252 ALA A O 1
ATOM 2005 N N . LEU A 1 253 ? -8.545 -6.292 11.934 1.00 98.12 253 LEU A N 1
ATOM 2006 C CA . LEU A 1 253 ? -9.749 -6.528 11.128 1.00 98.12 253 LEU A CA 1
ATOM 2007 C C . LEU A 1 253 ? -9.683 -5.817 9.768 1.00 98.12 253 LEU A C 1
ATOM 2009 O O . LEU A 1 253 ? -9.965 -6.436 8.745 1.00 98.12 253 LEU A O 1
ATOM 2013 N N . ALA A 1 254 ? -9.260 -4.550 9.734 1.00 98.19 254 ALA A N 1
ATOM 2014 C CA . ALA A 1 254 ? -9.105 -3.786 8.496 1.00 98.19 254 ALA A CA 1
ATOM 2015 C C . ALA A 1 254 ? -8.076 -4.431 7.550 1.00 98.19 254 ALA A C 1
ATOM 2017 O O . ALA A 1 254 ? -8.342 -4.620 6.364 1.00 98.19 254 ALA A O 1
ATOM 2018 N N . ASN A 1 255 ? -6.917 -4.837 8.081 1.00 97.88 255 ASN A N 1
ATOM 2019 C CA . ASN A 1 255 ? -5.902 -5.569 7.319 1.00 97.88 255 ASN A CA 1
ATOM 2020 C C . ASN A 1 255 ? -6.434 -6.903 6.784 1.00 97.88 255 ASN A C 1
ATOM 2022 O O . ASN A 1 255 ? -6.148 -7.270 5.644 1.00 97.88 255 ASN A O 1
ATOM 2026 N N . ARG A 1 256 ? -7.202 -7.625 7.606 1.00 97.25 256 ARG A N 1
ATOM 2027 C CA . ARG A 1 256 ? -7.812 -8.901 7.234 1.00 97.25 256 ARG A CA 1
ATOM 2028 C C . ARG A 1 256 ? -8.789 -8.731 6.073 1.00 97.25 256 ARG A C 1
ATOM 2030 O O . ARG A 1 256 ? -8.652 -9.462 5.097 1.00 97.25 256 ARG A O 1
ATOM 2037 N N . TYR A 1 257 ? -9.686 -7.750 6.155 1.00 98.12 257 TYR A N 1
ATOM 2038 C CA . TYR A 1 257 ? -10.634 -7.440 5.086 1.00 98.12 257 TYR A CA 1
ATOM 2039 C C . TYR A 1 257 ? -9.915 -7.207 3.752 1.00 98.12 257 TYR A C 1
ATOM 2041 O O . TYR A 1 257 ? -10.190 -7.888 2.768 1.00 98.12 257 TYR A O 1
ATOM 2049 N N . ILE A 1 258 ? -8.931 -6.299 3.729 1.00 98.25 258 ILE A N 1
ATOM 2050 C CA . ILE A 1 258 ? -8.191 -5.971 2.500 1.00 98.25 258 ILE A CA 1
ATOM 2051 C C . ILE A 1 258 ? -7.513 -7.217 1.910 1.00 98.25 258 ILE A C 1
ATOM 2053 O O . ILE A 1 258 ? -7.518 -7.429 0.697 1.00 98.25 258 ILE A O 1
ATOM 2057 N N . LYS A 1 259 ? -6.931 -8.051 2.774 1.00 96.81 259 LYS A N 1
ATOM 2058 C CA . LYS A 1 259 ? -6.134 -9.207 2.366 1.00 96.81 259 LYS A CA 1
ATOM 2059 C C . LYS A 1 259 ? -6.969 -10.390 1.879 1.00 96.81 259 LYS A C 1
ATOM 2061 O O . LYS A 1 259 ? -6.590 -11.025 0.898 1.00 96.81 259 LYS A O 1
ATOM 2066 N N . PHE A 1 260 ? -8.047 -10.725 2.582 1.00 96.12 260 PHE A N 1
ATOM 2067 C CA . PHE A 1 260 ? -8.794 -11.963 2.351 1.00 96.12 260 PHE A CA 1
ATOM 2068 C C . PHE A 1 260 ? -10.119 -11.728 1.630 1.00 96.12 260 PHE A C 1
ATOM 2070 O O . PHE A 1 260 ? -10.401 -12.439 0.673 1.00 96.12 260 PHE A O 1
ATOM 2077 N N . ASP A 1 261 ? -10.893 -10.726 2.041 1.00 96.62 261 ASP A N 1
ATOM 2078 C CA . ASP A 1 261 ? -12.211 -10.439 1.469 1.00 96.62 261 ASP A CA 1
ATOM 2079 C C . ASP A 1 261 ? -12.089 -9.625 0.170 1.00 96.62 261 ASP A C 1
ATOM 2081 O O . ASP A 1 261 ? -12.645 -10.006 -0.856 1.00 96.62 261 ASP A O 1
ATOM 2085 N N . ALA A 1 262 ? -11.286 -8.554 0.173 1.00 96.94 262 ALA A N 1
ATOM 2086 C CA . ALA A 1 262 ? -10.996 -7.769 -1.033 1.00 96.94 262 ALA A CA 1
ATOM 2087 C C . ALA A 1 262 ? -9.928 -8.417 -1.940 1.00 96.94 262 ALA A C 1
ATOM 2089 O O . ALA A 1 262 ? -9.689 -7.958 -3.059 1.00 96.94 262 ALA A O 1
ATOM 2090 N N . GLY A 1 263 ? -9.265 -9.474 -1.458 1.00 96.38 263 GLY A N 1
ATOM 2091 C CA . GLY A 1 263 ? -8.305 -10.262 -2.229 1.00 96.38 263 GLY A CA 1
ATOM 2092 C C . GLY A 1 263 ? -7.045 -9.505 -2.661 1.00 96.38 263 GLY A C 1
ATOM 2093 O O . GLY A 1 263 ? -6.436 -9.883 -3.663 1.00 96.38 263 GLY A O 1
ATOM 2094 N N . VAL A 1 264 ? -6.646 -8.443 -1.947 1.00 97.62 264 VAL A N 1
ATOM 2095 C CA . VAL A 1 264 ? -5.425 -7.684 -2.251 1.00 97.62 264 VAL A CA 1
ATOM 2096 C C . VAL A 1 264 ? -4.216 -8.387 -1.617 1.00 97.62 264 VAL A C 1
ATOM 2098 O O . VAL A 1 264 ? -4.113 -8.452 -0.389 1.00 97.62 264 VAL A O 1
ATOM 2101 N N . PRO A 1 265 ? -3.255 -8.908 -2.401 1.00 96.56 265 PRO A N 1
ATOM 2102 C CA . PRO A 1 265 ? -2.067 -9.529 -1.836 1.00 96.56 265 PRO A CA 1
ATOM 2103 C C . PRO A 1 265 ? -1.046 -8.477 -1.378 1.00 96.56 265 PRO A C 1
ATOM 2105 O O . PRO A 1 265 ? -0.764 -7.511 -2.081 1.00 96.56 265 PRO A O 1
ATOM 2108 N N . ASP A 1 266 ? -0.432 -8.707 -0.217 1.00 96.25 266 ASP A N 1
ATOM 2109 C CA . ASP A 1 266 ? 0.857 -8.109 0.136 1.00 96.25 266 ASP A CA 1
ATOM 2110 C C . ASP A 1 266 ? 2.031 -8.860 -0.530 1.00 96.25 266 ASP A C 1
ATOM 2112 O O . ASP A 1 266 ? 1.865 -9.963 -1.069 1.00 96.25 266 ASP A O 1
ATOM 2116 N N . GLU A 1 267 ? 3.228 -8.274 -0.471 1.00 94.94 267 GLU A N 1
ATOM 2117 C CA . GLU A 1 267 ? 4.454 -8.822 -1.066 1.00 94.94 267 GLU A CA 1
ATOM 2118 C C . GLU A 1 267 ? 4.753 -10.251 -0.597 1.00 94.94 267 GLU A C 1
ATOM 2120 O O . GLU A 1 267 ? 5.150 -11.107 -1.393 1.00 94.94 267 GLU A O 1
ATOM 2125 N N . MET A 1 268 ? 4.507 -10.553 0.681 1.00 92.62 268 MET A N 1
ATOM 2126 C CA . MET A 1 268 ? 4.804 -11.869 1.237 1.00 92.62 268 MET A CA 1
ATOM 2127 C C . MET A 1 268 ? 3.817 -12.939 0.789 1.00 92.62 268 MET A C 1
ATOM 2129 O O . MET A 1 268 ? 4.219 -14.091 0.595 1.00 92.62 268 MET A O 1
ATOM 2133 N N . ASN A 1 269 ? 2.541 -12.592 0.617 1.00 92.50 269 ASN A N 1
ATOM 2134 C CA . ASN A 1 269 ? 1.573 -13.518 0.026 1.00 92.50 269 ASN A CA 1
ATOM 2135 C C . ASN A 1 269 ? 1.966 -13.821 -1.410 1.00 92.50 269 ASN A C 1
ATOM 2137 O O . ASN A 1 269 ? 2.064 -14.985 -1.793 1.00 92.50 269 ASN A O 1
ATOM 2141 N N . LEU A 1 270 ? 2.251 -12.771 -2.177 1.00 91.62 270 LEU A N 1
ATOM 2142 C CA . LEU A 1 270 ? 2.526 -12.906 -3.592 1.00 91.62 270 LEU A CA 1
ATOM 2143 C C . LEU A 1 270 ? 3.826 -13.665 -3.852 1.00 91.62 270 LEU A C 1
ATOM 2145 O O . LEU A 1 270 ? 3.882 -14.506 -4.743 1.00 91.62 270 LEU A O 1
ATOM 2149 N N . HIS A 1 271 ? 4.849 -13.475 -3.018 1.00 89.25 271 HIS A N 1
ATOM 2150 C CA . HIS A 1 271 ? 6.071 -14.273 -3.080 1.00 89.25 271 HIS A CA 1
ATOM 2151 C C . HIS A 1 271 ? 5.803 -15.791 -2.988 1.00 89.25 271 HIS A C 1
ATOM 2153 O O . HIS A 1 271 ? 6.503 -16.584 -3.632 1.00 89.25 271 HIS A O 1
ATOM 2159 N N . LYS A 1 272 ? 4.797 -16.195 -2.197 1.00 89.38 272 LYS A N 1
ATOM 2160 C CA . LYS A 1 272 ? 4.407 -17.600 -1.990 1.00 89.38 272 LYS A CA 1
ATOM 2161 C C . LYS A 1 272 ? 3.504 -18.133 -3.100 1.00 89.38 272 LYS A C 1
ATOM 2163 O O . LYS A 1 272 ? 3.645 -19.293 -3.478 1.00 89.38 272 LYS A O 1
ATOM 2168 N N . THR A 1 273 ? 2.568 -17.320 -3.583 1.00 88.31 273 THR A N 1
ATOM 2169 C CA . THR A 1 273 ? 1.484 -17.780 -4.464 1.00 88.31 273 THR A CA 1
ATOM 2170 C C . THR A 1 273 ? 1.702 -17.473 -5.939 1.00 88.31 273 THR A C 1
ATOM 2172 O O . THR A 1 273 ? 1.038 -18.096 -6.763 1.00 88.31 273 THR A O 1
ATOM 2175 N N . ARG A 1 274 ? 2.609 -16.549 -6.292 1.00 88.00 274 ARG A N 1
ATOM 2176 C CA . ARG A 1 274 ? 2.799 -16.135 -7.687 1.00 88.00 274 ARG A CA 1
ATOM 2177 C C . ARG A 1 274 ? 3.207 -17.295 -8.582 1.00 88.00 274 ARG A C 1
ATOM 2179 O O . ARG A 1 274 ? 3.987 -18.168 -8.195 1.00 88.00 274 ARG A O 1
ATOM 2186 N N . ASP A 1 275 ? 2.750 -17.202 -9.817 1.00 87.06 275 ASP A N 1
ATOM 2187 C CA . ASP A 1 275 ? 3.202 -18.040 -10.907 1.00 87.06 275 ASP A CA 1
ATOM 2188 C C . ASP A 1 275 ? 4.639 -17.663 -11.296 1.00 87.06 275 ASP A C 1
ATOM 2190 O O . ASP A 1 275 ? 4.892 -16.624 -11.907 1.00 87.06 275 ASP A O 1
ATOM 2194 N N . ARG A 1 276 ? 5.600 -18.488 -10.875 1.00 86.00 276 ARG A N 1
ATOM 2195 C CA . ARG A 1 276 ? 7.030 -18.255 -11.126 1.00 86.00 276 ARG A CA 1
ATOM 2196 C C . ARG A 1 276 ? 7.447 -18.626 -12.546 1.00 86.00 276 ARG A C 1
ATOM 2198 O O . ARG A 1 276 ? 8.496 -18.159 -12.976 1.00 86.00 276 ARG A O 1
ATOM 2205 N N . VAL A 1 277 ? 6.635 -19.419 -13.247 1.00 87.12 277 VAL A N 1
ATOM 2206 C CA . VAL A 1 277 ? 6.894 -19.833 -14.631 1.00 87.12 277 VAL A CA 1
ATOM 2207 C C . VAL A 1 277 ? 6.164 -18.949 -15.644 1.00 87.12 277 VAL A C 1
ATOM 2209 O O . VAL A 1 277 ? 6.385 -19.096 -16.840 1.00 87.12 277 VAL A O 1
ATOM 2212 N N . ALA A 1 278 ? 5.365 -17.976 -15.186 1.00 89.06 278 ALA A N 1
ATOM 2213 C CA . ALA A 1 278 ? 4.651 -17.034 -16.049 1.00 89.06 278 ALA A CA 1
ATOM 2214 C C . ALA A 1 278 ? 5.516 -16.369 -17.136 1.00 89.06 278 ALA A C 1
ATOM 2216 O O . ALA A 1 278 ? 5.061 -16.311 -18.278 1.00 89.06 278 ALA A O 1
ATOM 2217 N N . PRO A 1 279 ? 6.758 -15.916 -16.856 1.00 87.38 279 PRO A N 1
ATOM 2218 C CA . PRO A 1 279 ? 7.615 -15.344 -17.895 1.00 87.38 279 PRO A CA 1
ATOM 2219 C C . PRO A 1 279 ? 7.996 -16.329 -19.009 1.00 87.38 279 PRO A C 1
ATOM 2221 O O . PRO A 1 279 ? 8.465 -15.900 -20.056 1.00 87.38 279 PRO A O 1
ATOM 2224 N N . TRP A 1 280 ? 7.840 -17.634 -18.782 1.00 88.50 280 TRP A N 1
ATOM 2225 C CA . TRP A 1 280 ? 8.271 -18.693 -19.695 1.00 88.50 280 TRP A CA 1
ATOM 2226 C C . TRP A 1 280 ? 7.135 -19.219 -20.569 1.00 88.50 280 TRP A C 1
ATOM 2228 O O . TRP A 1 280 ? 7.395 -19.921 -21.536 1.00 88.50 280 TRP A O 1
ATOM 2238 N N . HIS A 1 281 ? 5.882 -18.856 -20.272 1.00 91.88 281 HIS A N 1
ATOM 2239 C CA . HIS A 1 281 ? 4.714 -19.352 -21.005 1.00 91.88 281 HIS A CA 1
ATOM 2240 C C . HIS A 1 281 ? 4.785 -19.096 -22.513 1.00 91.88 281 HIS A C 1
ATOM 2242 O O . HIS A 1 281 ? 4.283 -19.900 -23.284 1.00 91.88 281 HIS A O 1
ATOM 2248 N N . ALA A 1 282 ? 5.386 -17.978 -22.928 1.00 93.31 282 ALA A N 1
ATOM 2249 C CA . ALA A 1 282 ? 5.513 -17.626 -24.339 1.00 93.31 282 ALA A CA 1
ATOM 2250 C C . ALA A 1 282 ? 6.549 -18.481 -25.088 1.00 93.31 282 ALA A C 1
ATOM 2252 O O . ALA A 1 282 ? 6.508 -18.534 -26.307 1.00 93.31 282 ALA A O 1
ATOM 2253 N N . PHE A 1 283 ? 7.459 -19.135 -24.363 1.00 92.81 283 PHE A N 1
ATOM 2254 C CA . PHE A 1 283 ? 8.600 -19.859 -24.928 1.00 92.81 283 PHE A CA 1
ATOM 2255 C C . PHE A 1 283 ? 8.466 -21.380 -24.791 1.00 92.81 283 PHE A C 1
ATOM 2257 O O . PHE A 1 283 ? 9.322 -22.115 -25.274 1.00 92.81 283 PHE A O 1
ATOM 2264 N N . MET A 1 284 ? 7.426 -21.865 -24.106 1.00 93.69 284 MET A N 1
ATOM 2265 C CA . MET A 1 284 ? 7.258 -23.276 -23.755 1.00 93.69 284 MET A CA 1
ATOM 2266 C C . MET A 1 284 ? 5.900 -23.816 -24.224 1.00 93.69 284 MET A C 1
ATOM 2268 O O . MET A 1 284 ? 4.910 -23.080 -24.186 1.00 93.69 284 MET A O 1
ATOM 2272 N N . PRO A 1 285 ? 5.806 -25.109 -24.589 1.00 94.44 285 PRO A N 1
ATOM 2273 C CA . PRO A 1 285 ? 4.528 -25.771 -24.822 1.00 94.44 285 PRO A CA 1
ATOM 2274 C C . PRO A 1 285 ? 3.591 -25.660 -23.599 1.00 94.44 285 PRO A C 1
ATOM 2276 O O . PRO A 1 285 ? 4.056 -25.789 -22.459 1.00 94.44 285 PRO A O 1
ATOM 2279 N N . PRO A 1 286 ? 2.268 -25.469 -23.787 1.00 93.62 286 PRO A N 1
ATOM 2280 C CA . PRO A 1 286 ? 1.320 -25.329 -22.676 1.00 93.62 286 PRO A CA 1
ATOM 2281 C C . PRO A 1 286 ? 1.330 -26.503 -21.686 1.00 93.62 286 PRO A C 1
ATOM 2283 O O . PRO A 1 286 ? 1.264 -26.282 -20.476 1.00 93.62 286 PRO A O 1
ATOM 2286 N N . ASP A 1 287 ? 1.471 -27.736 -22.177 1.00 93.44 287 ASP A N 1
ATOM 2287 C CA . ASP A 1 287 ? 1.481 -28.940 -21.336 1.00 93.44 287 ASP A CA 1
ATOM 2288 C C . ASP A 1 287 ? 2.722 -28.997 -20.432 1.00 93.44 287 ASP A C 1
ATOM 2290 O O . ASP A 1 287 ? 2.619 -29.324 -19.247 1.00 93.44 287 ASP A O 1
ATOM 2294 N N . ALA A 1 288 ? 3.878 -28.562 -20.942 1.00 92.12 288 ALA A N 1
ATOM 2295 C CA . ALA A 1 288 ? 5.111 -28.445 -20.166 1.00 92.12 288 ALA A CA 1
ATOM 2296 C C . ALA A 1 288 ? 4.973 -27.408 -19.037 1.00 92.12 288 ALA A C 1
ATOM 2298 O O . ALA A 1 288 ? 5.391 -27.639 -17.899 1.00 92.12 288 ALA A O 1
ATOM 2299 N N . VAL A 1 289 ? 4.318 -26.276 -19.314 1.00 91.56 289 VAL A N 1
ATOM 2300 C CA . VAL A 1 289 ? 4.001 -25.261 -18.296 1.00 91.56 289 VAL A CA 1
ATOM 2301 C C . VAL A 1 289 ? 3.091 -25.837 -17.210 1.00 91.56 289 VAL A C 1
ATOM 2303 O O . VAL A 1 289 ? 3.333 -25.605 -16.022 1.00 91.56 289 VAL A O 1
ATOM 2306 N N . VAL A 1 290 ? 2.050 -26.586 -17.588 1.00 91.62 290 VAL A N 1
ATOM 2307 C CA . VAL A 1 290 ? 1.140 -27.242 -16.635 1.00 91.62 290 VAL A CA 1
ATOM 2308 C C . VAL A 1 290 ? 1.901 -28.236 -15.755 1.00 91.62 290 VAL A C 1
ATOM 2310 O O . VAL A 1 290 ? 1.748 -28.198 -14.530 1.00 91.62 290 VAL A O 1
ATOM 2313 N N . ALA A 1 291 ? 2.772 -29.057 -16.348 1.00 90.06 291 ALA A N 1
ATOM 2314 C CA . ALA A 1 291 ? 3.611 -30.005 -15.619 1.00 90.06 291 ALA A CA 1
ATOM 2315 C C . ALA A 1 291 ? 4.520 -29.301 -14.595 1.00 90.06 291 ALA A C 1
ATOM 2317 O O . ALA A 1 291 ? 4.540 -29.677 -13.419 1.00 90.06 291 ALA A O 1
ATOM 2318 N N . LEU A 1 292 ? 5.207 -28.223 -14.992 1.00 89.44 292 LEU A N 1
ATOM 2319 C CA . LEU A 1 292 ? 6.064 -27.445 -14.090 1.00 89.44 292 LEU A CA 1
ATOM 2320 C C . LEU A 1 292 ? 5.274 -26.764 -12.963 1.00 89.44 292 LEU A C 1
ATOM 2322 O O . LEU A 1 292 ? 5.723 -26.747 -11.816 1.00 89.44 292 LEU A O 1
ATOM 2326 N N . LYS A 1 293 ? 4.075 -26.243 -13.247 1.00 88.38 293 LYS A N 1
ATOM 2327 C CA . LYS A 1 293 ? 3.190 -25.645 -12.228 1.00 88.38 293 LYS A CA 1
ATOM 2328 C C . LYS A 1 293 ? 2.707 -26.646 -11.189 1.00 88.38 293 LYS A C 1
ATOM 2330 O O . LYS A 1 293 ? 2.499 -26.269 -10.035 1.00 88.38 293 LYS A O 1
ATOM 2335 N N . ALA A 1 294 ? 2.538 -27.903 -11.585 1.00 88.12 294 ALA A N 1
ATOM 2336 C CA . ALA A 1 294 ? 2.201 -28.994 -10.679 1.00 88.12 294 ALA A CA 1
ATOM 2337 C C . ALA A 1 294 ? 3.394 -29.441 -9.808 1.00 88.12 294 ALA A C 1
ATOM 2339 O O . ALA A 1 294 ? 3.227 -30.294 -8.938 1.00 88.12 294 ALA A O 1
ATOM 2340 N N . GLY A 1 295 ? 4.587 -28.866 -10.010 1.00 84.81 295 GLY A N 1
ATOM 2341 C CA . GLY A 1 295 ? 5.826 -29.298 -9.363 1.00 84.81 295 GLY A CA 1
ATOM 2342 C C . GLY A 1 295 ? 6.442 -30.544 -10.005 1.00 84.81 295 GLY A C 1
ATOM 2343 O O . GLY A 1 295 ? 7.299 -31.177 -9.388 1.00 84.81 295 GLY A O 1
ATOM 2344 N N . GLY A 1 296 ? 5.989 -30.906 -11.210 1.00 85.94 296 GLY A N 1
ATOM 2345 C CA . GLY A 1 296 ? 6.553 -31.979 -12.019 1.00 85.94 296 GLY A CA 1
ATOM 2346 C C . GLY A 1 296 ? 7.897 -31.603 -12.646 1.00 85.94 296 GLY A C 1
ATOM 2347 O O . GLY A 1 296 ? 8.447 -30.524 -12.416 1.00 85.94 296 GLY A O 1
ATOM 2348 N N . HIS A 1 297 ? 8.428 -32.519 -13.448 1.00 82.25 297 HIS A N 1
ATOM 2349 C CA . HIS A 1 297 ? 9.643 -32.327 -14.233 1.00 82.25 297 HIS A CA 1
ATOM 2350 C C . HIS A 1 297 ? 9.343 -32.596 -15.708 1.00 82.25 297 HIS A C 1
ATOM 2352 O O . HIS A 1 297 ? 8.335 -33.221 -16.028 1.00 82.25 297 HIS A O 1
ATOM 2358 N N . LEU A 1 298 ? 10.204 -32.084 -16.584 1.00 85.88 298 LEU A N 1
ATOM 2359 C CA . LEU A 1 298 ? 10.137 -32.345 -18.017 1.00 85.88 298 LEU A CA 1
ATOM 2360 C C . LEU A 1 298 ? 11.070 -33.510 -18.330 1.00 85.88 298 LEU A C 1
ATOM 2362 O O . LEU A 1 298 ? 12.220 -33.499 -17.883 1.00 85.88 298 LEU A O 1
ATOM 2366 N N . GLU A 1 299 ? 10.564 -34.507 -19.048 1.00 82.38 299 GLU A N 1
ATOM 2367 C CA . GLU A 1 299 ? 11.339 -35.692 -19.425 1.00 82.38 299 GLU A CA 1
ATOM 2368 C C . GLU A 1 299 ? 12.077 -35.463 -20.744 1.00 82.38 299 GLU A C 1
ATOM 2370 O O . GLU A 1 299 ? 13.229 -35.876 -20.880 1.00 82.38 299 GLU A O 1
ATOM 2375 N N . ASN A 1 300 ? 11.454 -34.746 -21.687 1.00 86.25 300 ASN A N 1
ATOM 2376 C CA . ASN A 1 300 ? 11.998 -34.583 -23.024 1.00 86.25 300 ASN A CA 1
ATOM 2377 C C . ASN A 1 300 ? 12.525 -33.154 -23.251 1.00 86.25 300 ASN A C 1
ATOM 2379 O O . ASN A 1 300 ? 11.850 -32.175 -22.929 1.00 86.25 300 ASN A O 1
ATOM 2383 N N . PRO A 1 301 ? 13.714 -32.991 -23.861 1.00 85.81 301 PRO A N 1
ATOM 2384 C CA . PRO A 1 301 ? 14.253 -31.696 -24.291 1.00 85.81 301 PRO A CA 1
ATOM 2385 C C . PRO A 1 301 ? 13.295 -30.821 -25.110 1.00 85.81 301 PRO A C 1
ATOM 2387 O O . PRO A 1 301 ? 13.342 -29.598 -25.021 1.00 85.81 301 PRO A O 1
ATOM 2390 N N . GLU A 1 302 ? 12.442 -31.443 -25.921 1.00 87.56 302 GLU A N 1
ATOM 2391 C CA . GLU A 1 302 ? 11.430 -30.781 -26.753 1.00 87.56 302 GLU A CA 1
ATOM 2392 C C . GLU A 1 302 ? 10.355 -30.051 -25.929 1.00 87.56 302 GLU A C 1
ATOM 2394 O O . GLU A 1 302 ? 9.846 -29.020 -26.370 1.00 87.56 302 GLU A O 1
ATOM 2399 N N . ASP A 1 303 ? 10.111 -30.479 -24.686 1.00 89.38 303 ASP A N 1
ATOM 2400 C CA . ASP A 1 303 ? 9.175 -29.825 -23.764 1.00 89.38 303 ASP A CA 1
ATOM 2401 C C . ASP A 1 303 ? 9.677 -28.450 -23.280 1.00 89.38 303 ASP A C 1
ATOM 2403 O O . ASP A 1 303 ? 8.918 -27.664 -22.712 1.00 89.38 303 ASP A O 1
ATOM 2407 N N . LEU A 1 304 ? 10.957 -28.122 -23.501 1.00 88.06 304 LEU A N 1
ATOM 2408 C CA . LEU A 1 304 ? 11.493 -26.781 -23.245 1.00 88.06 304 LEU A CA 1
ATOM 2409 C C . LEU A 1 304 ? 11.112 -25.771 -24.339 1.00 88.06 304 LEU A C 1
ATOM 2411 O O . LEU A 1 304 ? 11.274 -24.571 -24.122 1.00 88.06 304 LEU A O 1
ATOM 2415 N N . GLY A 1 305 ? 10.610 -26.224 -25.493 1.00 91.56 305 GLY A N 1
ATOM 2416 C CA . GLY A 1 305 ? 10.247 -25.352 -26.609 1.00 91.56 305 GLY A CA 1
ATOM 2417 C C . GLY A 1 305 ? 11.407 -24.468 -27.069 1.00 91.56 305 GLY A C 1
ATOM 2418 O O . GLY A 1 305 ? 12.525 -24.938 -27.276 1.00 91.56 305 GLY A O 1
ATOM 2419 N N . GLU A 1 306 ? 11.146 -23.166 -27.184 1.00 92.88 306 GLU A N 1
ATOM 2420 C CA . GLU A 1 306 ? 12.129 -22.157 -27.595 1.00 92.88 306 GLU A CA 1
ATOM 2421 C C . GLU A 1 306 ? 13.244 -21.946 -26.564 1.00 92.88 306 GLU A C 1
ATOM 2423 O O . GLU A 1 306 ? 14.277 -21.362 -26.887 1.00 92.88 306 GLU A O 1
ATOM 2428 N N . LEU A 1 307 ? 13.071 -22.424 -25.326 1.00 90.31 307 LEU A N 1
ATOM 2429 C CA . LEU A 1 307 ? 14.123 -22.351 -24.315 1.00 90.31 307 LEU A CA 1
ATOM 2430 C C . LEU A 1 307 ? 15.242 -23.374 -24.566 1.00 90.31 307 LEU A C 1
ATOM 2432 O O . LEU A 1 307 ? 16.359 -23.179 -24.086 1.00 90.31 307 LEU A O 1
ATOM 2436 N N . ASN A 1 308 ? 14.989 -24.450 -25.316 1.00 90.94 308 ASN A N 1
ATOM 2437 C CA . ASN A 1 308 ? 16.009 -25.456 -25.600 1.00 90.94 308 ASN A CA 1
ATOM 2438 C C . ASN A 1 308 ? 17.130 -24.878 -26.482 1.00 90.94 308 ASN A C 1
ATOM 2440 O O . ASN A 1 308 ? 16.896 -24.483 -27.621 1.00 90.94 308 ASN A O 1
ATOM 2444 N N . GLY A 1 309 ? 18.359 -24.826 -25.967 1.00 89.88 309 GLY A N 1
ATOM 2445 C CA . GLY A 1 309 ? 19.493 -24.216 -26.664 1.00 89.88 309 GLY A CA 1
ATOM 2446 C C . GLY A 1 309 ? 19.466 -22.685 -26.677 1.00 89.88 309 GLY A C 1
ATOM 2447 O O . GLY A 1 309 ? 20.301 -22.071 -27.345 1.00 89.88 309 GLY A O 1
ATOM 2448 N N . ALA A 1 310 ? 18.541 -22.048 -25.948 1.00 92.19 310 ALA A N 1
ATOM 2449 C CA . ALA A 1 310 ? 18.428 -20.596 -25.922 1.00 92.19 310 ALA A CA 1
ATOM 2450 C C . ALA A 1 310 ? 19.687 -19.945 -25.339 1.00 92.19 310 ALA A C 1
ATOM 2452 O O . ALA A 1 310 ? 20.260 -20.416 -24.353 1.00 92.19 310 ALA A O 1
ATOM 2453 N N . THR A 1 311 ? 20.092 -18.816 -25.919 1.00 93.38 311 THR A N 1
ATOM 2454 C CA . THR A 1 311 ? 21.132 -17.977 -25.318 1.00 93.38 311 THR A CA 1
ATOM 2455 C C . THR A 1 311 ? 20.514 -17.166 -24.182 1.00 93.38 311 THR A C 1
ATOM 2457 O O . THR A 1 311 ? 19.566 -16.414 -24.396 1.00 93.38 311 THR A O 1
ATOM 2460 N N . VAL A 1 312 ? 21.037 -17.325 -22.969 1.00 91.62 312 VAL A N 1
ATOM 2461 C CA . VAL A 1 312 ? 20.507 -16.728 -21.739 1.00 91.62 312 VAL A CA 1
ATOM 2462 C C . VAL A 1 312 ? 21.608 -16.035 -20.944 1.00 91.62 312 VAL A C 1
ATOM 2464 O O . VAL A 1 312 ? 22.786 -16.355 -21.080 1.00 91.62 312 VAL A O 1
ATOM 2467 N N . SER A 1 313 ? 21.215 -15.122 -20.060 1.00 91.75 313 SER A N 1
ATOM 2468 C CA . SER A 1 313 ? 22.087 -14.554 -19.034 1.00 91.75 313 SER A CA 1
ATOM 2469 C C . SER A 1 313 ? 21.502 -14.811 -17.647 1.00 91.75 313 SER A C 1
ATOM 2471 O O . SER A 1 313 ? 20.281 -14.858 -17.469 1.00 91.75 313 SER A O 1
ATOM 2473 N N . VAL A 1 314 ? 22.364 -15.002 -16.647 1.00 89.06 314 VAL A N 1
ATOM 2474 C CA . VAL A 1 314 ? 21.951 -15.230 -15.255 1.00 89.06 314 VAL A CA 1
ATOM 2475 C C . VAL A 1 314 ? 22.452 -14.085 -14.389 1.00 89.06 314 VAL A C 1
ATOM 2477 O O . VAL A 1 314 ? 23.646 -13.801 -14.313 1.00 89.06 314 VAL A O 1
ATOM 2480 N N . ARG A 1 315 ? 21.521 -13.429 -13.697 1.00 87.62 315 ARG A N 1
ATOM 2481 C CA . ARG A 1 315 ? 21.810 -12.280 -12.839 1.00 87.62 315 ARG A CA 1
ATOM 2482 C C . ARG A 1 315 ? 21.013 -12.323 -11.546 1.00 87.62 315 ARG A C 1
ATOM 2484 O O . ARG A 1 315 ? 19.890 -12.829 -11.517 1.00 87.62 315 ARG A O 1
ATOM 2491 N N . LEU A 1 316 ? 21.586 -11.762 -10.486 1.00 85.06 316 LEU A N 1
ATOM 2492 C CA . LEU A 1 316 ? 20.844 -11.450 -9.272 1.00 85.06 316 LEU A CA 1
ATOM 2493 C C . LEU A 1 316 ? 20.085 -10.153 -9.529 1.00 85.06 316 LEU A C 1
ATOM 2495 O O . LEU A 1 316 ? 20.705 -9.122 -9.731 1.00 85.06 316 LEU A O 1
ATOM 2499 N N . TRP A 1 317 ? 18.756 -10.190 -9.557 1.00 82.44 317 TRP A N 1
ATOM 2500 C CA . TRP A 1 317 ? 17.985 -8.964 -9.758 1.00 82.44 317 TRP A CA 1
ATOM 2501 C C . TRP A 1 317 ? 18.235 -7.967 -8.605 1.00 82.44 317 TRP A C 1
ATOM 2503 O O . TRP A 1 317 ? 18.210 -8.401 -7.449 1.00 82.44 317 TRP A O 1
ATOM 2513 N N . PRO A 1 318 ? 18.411 -6.659 -8.883 1.00 81.19 318 PRO A N 1
ATOM 2514 C CA . PRO A 1 318 ? 18.362 -5.992 -10.195 1.00 81.19 318 PRO A CA 1
ATOM 2515 C C . PRO A 1 318 ? 19.745 -5.766 -10.847 1.00 81.19 318 PRO A C 1
ATOM 2517 O O . PRO A 1 318 ? 19.867 -4.959 -11.765 1.00 81.19 318 PRO A O 1
ATOM 2520 N N . ASP A 1 319 ? 20.792 -6.445 -10.384 1.00 83.44 319 ASP A N 1
ATOM 2521 C CA . ASP A 1 319 ? 22.160 -6.272 -10.869 1.00 83.44 319 ASP A CA 1
ATOM 2522 C C . ASP A 1 319 ? 22.375 -6.808 -12.294 1.00 83.44 319 ASP A C 1
ATOM 2524 O O . ASP A 1 319 ? 21.686 -7.741 -12.722 1.00 83.44 319 ASP A O 1
ATOM 2528 N N . PRO A 1 320 ? 23.337 -6.245 -13.056 1.00 83.62 320 PRO A N 1
ATOM 2529 C CA . PRO A 1 320 ? 23.774 -6.852 -14.308 1.00 83.62 320 PRO A CA 1
ATOM 2530 C C . PRO A 1 320 ? 24.385 -8.241 -14.049 1.00 83.62 320 PRO A C 1
ATOM 2532 O O . PRO A 1 320 ? 24.902 -8.498 -12.956 1.00 83.62 320 PRO A O 1
ATOM 2535 N N . PRO A 1 321 ? 24.343 -9.152 -15.037 1.00 89.00 321 PRO A N 1
ATOM 2536 C CA . PRO A 1 321 ? 25.008 -10.442 -14.908 1.00 89.00 321 PRO A CA 1
ATOM 2537 C C . PRO A 1 321 ? 26.512 -10.240 -14.691 1.00 89.00 321 PRO A C 1
ATOM 2539 O O . PRO A 1 321 ? 27.139 -9.357 -15.279 1.00 89.00 321 PRO A O 1
ATOM 2542 N N . ALA A 1 322 ? 27.115 -11.076 -13.842 1.00 89.62 322 ALA A N 1
ATOM 2543 C CA . ALA A 1 322 ? 28.571 -11.155 -13.796 1.00 89.62 322 ALA A CA 1
ATOM 2544 C C . ALA A 1 322 ? 29.082 -11.642 -15.160 1.00 89.62 322 ALA A C 1
ATOM 2546 O O . ALA A 1 322 ? 28.397 -12.420 -15.819 1.00 89.62 322 ALA A O 1
ATOM 2547 N N . LYS A 1 323 ? 30.297 -11.248 -15.563 1.00 90.75 323 LYS A N 1
ATOM 2548 C CA . LYS A 1 323 ? 30.847 -11.581 -16.893 1.00 90.75 323 LYS A CA 1
ATOM 2549 C C . LYS A 1 323 ? 30.742 -13.072 -17.238 1.00 90.75 323 LYS A C 1
ATOM 2551 O O . LYS A 1 323 ? 30.413 -13.412 -18.365 1.00 90.75 323 LYS A O 1
ATOM 2556 N N . GLN A 1 324 ? 30.968 -13.964 -16.269 1.00 90.00 324 GLN A N 1
ATOM 2557 C CA . GLN A 1 324 ? 30.863 -15.414 -16.490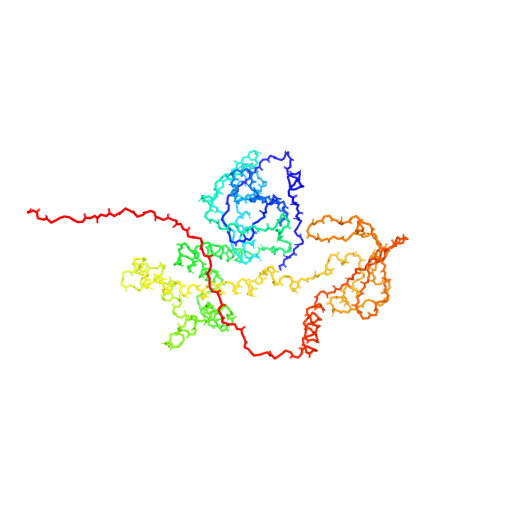 1.00 90.00 324 GLN A CA 1
ATOM 2558 C C . GLN A 1 324 ? 29.430 -15.946 -16.704 1.00 90.00 324 GLN A C 1
ATOM 2560 O O . GLN A 1 324 ? 29.267 -17.115 -17.044 1.00 90.00 324 GLN A O 1
ATOM 2565 N N . PHE A 1 325 ? 28.409 -15.119 -16.478 1.00 91.44 325 PHE A N 1
ATOM 2566 C CA . PHE A 1 325 ? 26.985 -15.439 -16.609 1.00 91.44 325 PHE A CA 1
ATOM 2567 C C . PHE A 1 325 ? 26.264 -14.527 -17.613 1.00 91.44 325 PHE A C 1
ATOM 2569 O O . PHE A 1 325 ? 25.035 -14.533 -17.668 1.00 91.44 325 PHE A O 1
ATOM 2576 N N . ASP A 1 326 ? 27.008 -13.720 -18.372 1.00 90.56 326 ASP A N 1
ATOM 2577 C CA . ASP A 1 326 ? 26.448 -12.747 -19.315 1.00 90.56 326 ASP A CA 1
ATOM 2578 C C . ASP A 1 326 ? 25.931 -13.418 -20.594 1.00 90.56 326 ASP A C 1
ATOM 2580 O O . ASP A 1 326 ? 24.872 -13.068 -21.102 1.00 90.56 326 ASP A O 1
ATOM 2584 N N . VAL A 1 327 ? 26.633 -14.451 -21.068 1.00 93.75 327 VAL A N 1
ATOM 2585 C CA . VAL A 1 327 ? 26.225 -15.254 -22.226 1.00 93.75 327 VAL A CA 1
ATOM 2586 C C . VAL A 1 327 ? 26.382 -16.730 -21.880 1.00 93.75 327 VAL A C 1
ATOM 2588 O O . VAL A 1 327 ? 27.489 -17.233 -21.682 1.00 93.75 327 VAL A O 1
ATOM 2591 N N . MET A 1 328 ? 25.257 -17.425 -21.769 1.00 90.81 328 MET A N 1
ATOM 2592 C CA . MET A 1 328 ? 25.158 -18.853 -21.482 1.00 90.81 328 MET A CA 1
ATOM 2593 C C . MET A 1 328 ? 24.197 -19.510 -22.470 1.00 90.81 328 MET A C 1
ATOM 2595 O O . MET A 1 328 ? 23.371 -18.836 -23.076 1.00 90.81 328 MET A O 1
ATOM 2599 N N . THR A 1 329 ? 24.270 -20.830 -22.608 1.00 90.81 329 THR A N 1
ATOM 2600 C CA . THR A 1 329 ? 23.335 -21.599 -23.434 1.00 90.81 329 THR A CA 1
ATOM 2601 C C . THR A 1 329 ? 22.524 -22.501 -22.522 1.00 90.81 329 THR A C 1
ATOM 2603 O O . THR A 1 329 ? 23.088 -23.267 -21.743 1.00 90.81 329 THR A O 1
ATOM 2606 N N . LEU A 1 330 ? 21.201 -22.405 -22.586 1.00 87.25 330 LEU A N 1
ATOM 2607 C CA . LEU A 1 330 ? 20.335 -23.280 -21.817 1.00 87.25 330 LEU A CA 1
ATOM 2608 C C . LEU A 1 330 ? 20.323 -24.663 -22.471 1.00 87.25 330 LEU A C 1
ATOM 2610 O O . LEU A 1 330 ? 19.913 -24.800 -23.619 1.00 87.25 330 LEU A O 1
ATOM 2614 N N . LEU A 1 331 ? 20.790 -25.682 -21.755 1.00 82.69 331 LEU A N 1
ATOM 2615 C CA . LEU A 1 331 ? 20.850 -27.053 -22.252 1.00 82.69 331 LEU A CA 1
ATOM 2616 C C . LEU A 1 331 ? 20.052 -27.964 -21.318 1.00 82.69 331 LEU A C 1
ATOM 2618 O O . LEU A 1 331 ? 20.216 -27.855 -20.105 1.00 82.69 331 LEU A O 1
ATOM 2622 N N . PRO A 1 332 ? 19.225 -28.875 -21.846 1.00 76.06 332 PRO A N 1
ATOM 2623 C CA . PRO A 1 332 ? 18.562 -29.878 -21.037 1.00 76.06 332 PRO A CA 1
ATOM 2624 C C . PRO A 1 332 ? 19.608 -30.837 -20.479 1.00 76.06 332 PRO A C 1
ATOM 2626 O O . PRO A 1 332 ? 20.547 -31.241 -21.165 1.00 76.06 332 PRO A O 1
ATOM 2629 N N . THR A 1 333 ? 19.435 -31.219 -19.224 1.00 67.00 333 THR A N 1
ATOM 2630 C CA . THR A 1 333 ? 20.302 -32.190 -18.561 1.00 67.00 333 THR A CA 1
ATOM 2631 C C . THR A 1 333 ? 19.473 -33.252 -17.887 1.00 67.00 333 THR A C 1
ATOM 2633 O O . THR A 1 333 ? 18.483 -32.931 -17.227 1.00 67.00 333 THR A O 1
ATOM 2636 N N . GLU A 1 334 ? 19.949 -34.489 -17.949 1.00 58.06 334 GLU A N 1
ATOM 2637 C CA . GLU A 1 334 ? 19.450 -35.577 -17.119 1.00 58.06 334 GLU A CA 1
ATOM 2638 C C . GLU A 1 334 ? 19.757 -35.270 -15.648 1.00 58.06 334 GLU A C 1
ATOM 2640 O O . GLU A 1 334 ? 20.851 -35.511 -15.136 1.00 58.06 334 GLU A O 1
ATOM 2645 N N . SER A 1 335 ? 18.801 -34.665 -14.947 1.00 50.84 335 SER A N 1
ATOM 2646 C CA . SER A 1 335 ? 18.957 -34.410 -13.523 1.00 50.84 335 SER A CA 1
ATOM 2647 C C . SER A 1 335 ? 18.577 -35.662 -12.741 1.00 50.84 335 SER A C 1
ATOM 2649 O O . SER A 1 335 ? 17.392 -35.953 -12.568 1.00 50.84 335 SER A O 1
ATOM 2651 N N . GLY A 1 336 ? 19.572 -36.368 -12.200 1.00 46.88 336 GLY A N 1
ATOM 2652 C CA . GLY A 1 336 ? 19.348 -37.195 -11.018 1.00 46.88 336 GLY A CA 1
ATOM 2653 C C . GLY A 1 336 ? 18.710 -36.324 -9.930 1.00 46.88 336 GLY A C 1
ATOM 2654 O O . GLY A 1 336 ? 19.292 -35.325 -9.509 1.00 46.88 336 GLY A O 1
ATOM 2655 N N . GLU A 1 337 ? 17.485 -36.667 -9.532 1.00 41.22 337 GLU A N 1
ATOM 2656 C CA . GLU A 1 337 ? 16.676 -35.954 -8.533 1.00 41.22 337 GLU A CA 1
ATOM 2657 C C . GLU A 1 337 ? 16.359 -34.469 -8.860 1.00 41.22 337 GLU A C 1
ATOM 2659 O O . GLU A 1 337 ? 16.677 -33.546 -8.103 1.00 41.22 337 GLU A O 1
ATOM 2664 N N . GLY A 1 338 ? 15.639 -34.234 -9.964 1.00 41.44 338 GLY A N 1
ATOM 2665 C CA . GLY A 1 338 ? 14.539 -33.252 -10.001 1.00 41.44 338 GLY A CA 1
ATOM 2666 C C . GLY A 1 338 ? 14.881 -31.763 -10.161 1.00 41.44 338 GLY A C 1
ATOM 2667 O O . GLY A 1 338 ? 14.451 -30.939 -9.349 1.00 41.44 338 GLY A O 1
ATOM 2668 N N . GLY A 1 339 ? 15.604 -31.375 -11.213 1.00 36.88 339 GLY A N 1
ATOM 2669 C CA . GLY A 1 339 ? 15.604 -29.986 -11.693 1.00 36.88 339 GLY A CA 1
ATOM 2670 C C . GLY A 1 339 ? 16.435 -29.795 -12.957 1.00 36.88 339 GLY A C 1
ATOM 2671 O O . GLY A 1 339 ? 17.574 -30.241 -12.981 1.00 36.88 339 GLY A O 1
ATOM 2672 N N . GLY A 1 340 ? 15.898 -29.106 -13.968 1.00 41.88 340 GLY A N 1
ATOM 2673 C CA . GLY A 1 340 ? 16.632 -28.810 -15.203 1.00 41.88 340 GLY A CA 1
ATOM 2674 C C . GLY A 1 340 ? 17.850 -27.928 -14.925 1.00 41.88 340 GLY A C 1
ATOM 2675 O O . GLY A 1 340 ? 17.750 -26.967 -14.161 1.00 41.88 340 GLY A O 1
ATOM 2676 N N . GLU A 1 341 ? 19.010 -28.261 -15.486 1.00 47.75 341 GLU A N 1
ATOM 2677 C CA . GLU A 1 341 ? 20.256 -27.530 -15.246 1.00 47.75 341 GLU A CA 1
ATOM 2678 C C . GLU A 1 341 ? 20.559 -26.532 -16.371 1.00 47.75 341 GLU A C 1
ATOM 2680 O O . GLU A 1 341 ? 20.078 -26.646 -17.489 1.00 47.75 341 GLU A O 1
ATOM 2685 N N . ILE A 1 342 ? 21.370 -25.525 -16.064 1.00 46.12 342 ILE A N 1
ATOM 2686 C CA . ILE A 1 342 ? 21.950 -24.577 -17.014 1.00 46.12 342 ILE A CA 1
ATOM 2687 C C . ILE A 1 342 ? 23.449 -24.861 -17.031 1.00 46.12 342 ILE A C 1
ATOM 2689 O O . ILE A 1 342 ? 24.098 -24.779 -15.981 1.00 46.12 342 ILE A O 1
ATOM 2693 N N . HIS A 1 343 ? 23.999 -25.175 -18.205 1.00 42.09 343 HIS A N 1
ATOM 2694 C CA . HIS A 1 343 ? 25.436 -25.381 -18.398 1.00 42.09 343 HIS A CA 1
ATOM 2695 C C . HIS A 1 343 ? 26.054 -24.241 -19.197 1.00 42.09 343 HIS A C 1
ATOM 2697 O O . HIS A 1 343 ? 25.460 -23.696 -20.121 1.00 42.09 343 HIS A O 1
ATOM 2703 N N . ARG A 1 344 ? 27.297 -23.899 -18.862 1.00 39.44 344 ARG A N 1
ATOM 2704 C CA . ARG A 1 344 ? 28.153 -23.078 -19.718 1.00 39.44 344 ARG A CA 1
ATOM 2705 C C . ARG A 1 344 ? 29.042 -24.006 -20.537 1.00 39.44 344 ARG A C 1
ATOM 2707 O O . ARG A 1 344 ? 29.821 -24.761 -19.963 1.00 39.44 344 ARG A O 1
ATOM 2714 N N . SER A 1 345 ? 28.980 -23.908 -21.860 1.00 38.31 345 SER A N 1
ATOM 2715 C CA . SER A 1 345 ? 29.985 -24.504 -22.741 1.00 38.31 345 SER A CA 1
ATOM 2716 C C . SER A 1 345 ? 31.095 -23.485 -23.011 1.00 38.31 345 SER A C 1
ATOM 2718 O O . SER A 1 345 ? 31.061 -22.771 -24.008 1.00 38.31 345 SER A O 1
ATOM 2720 N N . GLU A 1 346 ? 32.104 -23.433 -22.141 1.00 39.56 346 GLU A N 1
ATOM 2721 C CA . GLU A 1 346 ? 33.423 -22.899 -22.493 1.00 39.56 346 GLU A CA 1
ATOM 2722 C C . GLU A 1 346 ? 34.504 -23.865 -22.003 1.00 39.56 346 GLU A C 1
ATOM 2724 O O . GLU A 1 346 ? 34.438 -24.393 -20.890 1.00 39.56 346 GLU A O 1
ATOM 2729 N N . ARG A 1 347 ? 35.497 -24.126 -22.861 1.00 41.19 347 ARG A N 1
ATOM 2730 C CA . ARG A 1 347 ? 36.659 -24.963 -22.545 1.00 41.19 347 ARG A CA 1
ATOM 2731 C C . ARG A 1 347 ? 37.313 -24.416 -21.265 1.00 41.19 347 ARG A C 1
ATOM 2733 O O . ARG A 1 347 ? 37.910 -23.351 -21.308 1.00 41.19 347 ARG A O 1
ATOM 2740 N N . ALA A 1 348 ? 37.210 -25.173 -20.170 1.00 37.69 348 ALA A N 1
ATOM 2741 C CA . ALA A 1 348 ? 37.724 -24.890 -18.822 1.00 37.69 348 ALA A CA 1
ATOM 2742 C C . ALA A 1 348 ? 36.843 -24.002 -17.910 1.00 37.69 348 ALA A C 1
ATOM 2744 O O . ALA A 1 348 ? 37.147 -22.845 -17.641 1.00 37.69 348 ALA A O 1
ATOM 2745 N N . GLY A 1 349 ? 35.804 -24.606 -17.318 1.00 37.53 349 GLY A N 1
ATOM 2746 C CA . GLY A 1 349 ? 35.180 -24.114 -16.081 1.00 37.53 349 GLY A CA 1
ATOM 2747 C C . GLY A 1 349 ? 33.692 -24.441 -15.980 1.00 37.53 349 GLY A C 1
ATOM 2748 O O . GLY A 1 349 ? 32.866 -23.730 -16.541 1.00 37.53 349 GLY A O 1
ATOM 2749 N N . HIS A 1 350 ? 33.336 -25.502 -15.248 1.00 38.25 350 HIS A N 1
ATOM 2750 C CA . HIS A 1 350 ? 31.938 -25.898 -15.055 1.00 38.25 350 HIS A CA 1
ATOM 2751 C C . HIS A 1 350 ? 31.294 -25.061 -13.939 1.00 38.25 350 HIS A C 1
ATOM 2753 O O . HIS A 1 350 ? 31.681 -25.165 -12.773 1.00 38.25 350 HIS A O 1
ATOM 2759 N N . HIS A 1 351 ? 30.282 -24.265 -14.282 1.00 43.44 351 HIS A N 1
ATOM 2760 C CA . HIS A 1 351 ? 29.385 -23.622 -13.321 1.00 43.44 351 HIS A CA 1
ATOM 2761 C C . HIS A 1 351 ? 27.963 -24.158 -13.525 1.00 43.44 351 HIS A C 1
ATOM 2763 O O . HIS A 1 351 ? 27.499 -24.248 -14.657 1.00 43.44 351 HIS A O 1
ATOM 2769 N N . ARG A 1 352 ? 27.295 -24.533 -12.425 1.00 44.69 352 ARG A N 1
ATOM 2770 C CA . ARG A 1 352 ? 25.990 -25.215 -12.401 1.00 44.69 352 ARG A CA 1
ATOM 2771 C C . ARG A 1 352 ? 24.919 -24.266 -11.863 1.00 44.69 352 ARG A C 1
ATOM 2773 O O . ARG A 1 352 ? 25.072 -23.757 -10.753 1.00 44.69 352 ARG A O 1
ATOM 2780 N N . ALA A 1 353 ? 23.830 -24.068 -12.600 1.00 43.72 353 ALA A N 1
ATOM 2781 C CA . ALA A 1 353 ? 22.604 -23.441 -12.092 1.00 43.72 353 ALA A CA 1
ATOM 2782 C C . ALA A 1 353 ? 21.407 -24.356 -12.385 1.00 43.72 353 ALA A C 1
ATOM 2784 O O . ALA A 1 353 ? 21.446 -25.095 -13.358 1.00 43.72 353 ALA A O 1
ATOM 2785 N N . VAL A 1 354 ? 20.374 -24.367 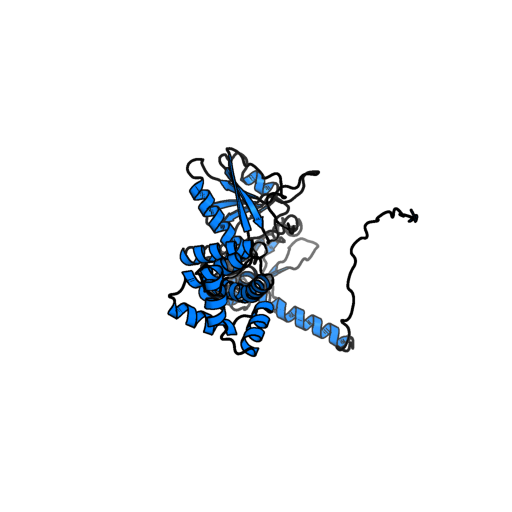-11.537 1.00 45.66 354 VAL A N 1
ATOM 2786 C CA . VAL A 1 354 ? 19.235 -25.297 -11.666 1.00 45.66 354 VAL A CA 1
ATOM 2787 C C . VAL A 1 354 ? 17.919 -24.519 -11.664 1.00 45.66 354 VAL A C 1
ATOM 2789 O O . VAL A 1 354 ? 17.653 -23.760 -10.730 1.00 45.66 354 VAL A O 1
ATOM 2792 N N . LEU A 1 355 ? 17.086 -24.730 -12.682 1.00 46.62 355 LEU A N 1
ATOM 2793 C CA . LEU A 1 355 ? 15.703 -24.267 -12.765 1.00 46.62 355 LEU A CA 1
ATOM 2794 C C . LEU A 1 355 ? 14.821 -25.220 -11.944 1.00 46.62 355 LEU A C 1
ATOM 2796 O O . LEU A 1 355 ? 14.627 -26.382 -12.296 1.00 46.62 355 LEU A O 1
ATOM 2800 N N . ARG A 1 356 ? 14.304 -24.740 -10.809 1.00 48.62 356 ARG A N 1
ATOM 2801 C CA . ARG A 1 356 ? 13.328 -25.463 -9.976 1.00 48.62 356 ARG A CA 1
ATOM 2802 C C . ARG A 1 356 ? 12.204 -24.534 -9.554 1.00 48.62 356 ARG A C 1
ATOM 2804 O O . ARG A 1 356 ? 12.442 -23.355 -9.286 1.00 48.62 356 ARG A O 1
ATOM 2811 N N . ASP A 1 357 ? 11.010 -25.089 -9.354 1.00 41.88 357 ASP A N 1
ATOM 2812 C CA . ASP A 1 357 ? 10.026 -24.421 -8.510 1.00 41.88 357 ASP A CA 1
ATOM 2813 C C . ASP A 1 357 ? 10.563 -24.365 -7.067 1.00 41.88 357 ASP A C 1
ATOM 2815 O O . ASP A 1 357 ? 10.792 -25.380 -6.395 1.00 41.88 357 ASP A O 1
ATOM 2819 N N . GLY A 1 358 ? 10.787 -23.143 -6.578 1.00 39.66 358 GLY A N 1
ATOM 2820 C CA . GLY A 1 358 ? 11.324 -22.876 -5.245 1.00 39.66 358 GLY A CA 1
ATOM 2821 C C . GLY A 1 358 ? 10.427 -23.312 -4.075 1.00 39.66 358 GLY A C 1
ATOM 2822 O O . GLY A 1 358 ? 10.806 -23.069 -2.931 1.00 39.66 358 GLY A O 1
ATOM 2823 N N . ARG A 1 359 ? 9.270 -23.955 -4.302 1.00 43.78 359 ARG A N 1
ATOM 2824 C CA . ARG A 1 359 ? 8.518 -24.656 -3.237 1.00 43.78 359 ARG A CA 1
ATOM 2825 C C . ARG A 1 359 ? 9.303 -25.839 -2.653 1.00 43.78 359 ARG A C 1
ATOM 2827 O O . ARG A 1 359 ? 9.213 -26.101 -1.455 1.00 43.78 359 ARG A O 1
ATOM 2834 N N . SER A 1 360 ? 10.140 -26.491 -3.462 1.00 38.78 360 SER A N 1
ATOM 2835 C CA . SER A 1 360 ? 10.953 -27.653 -3.060 1.00 38.78 360 SER A CA 1
ATOM 2836 C C . SER A 1 360 ? 12.130 -27.311 -2.124 1.00 38.78 360 SER A C 1
ATOM 2838 O O . SER A 1 360 ? 12.588 -28.165 -1.362 1.00 38.78 360 SER A O 1
ATOM 2840 N N . GLN A 1 361 ? 12.601 -26.056 -2.102 1.00 41.34 361 GLN A N 1
ATOM 2841 C CA . GLN A 1 361 ? 13.770 -25.658 -1.299 1.00 41.34 361 GLN A CA 1
ATOM 2842 C C . GLN A 1 361 ? 13.460 -25.482 0.200 1.00 41.34 361 GLN A C 1
ATOM 2844 O O . GLN A 1 361 ? 14.320 -25.755 1.041 1.00 41.34 361 GLN A O 1
ATOM 2849 N N . GLY A 1 362 ? 12.228 -25.097 0.561 1.00 31.33 362 GLY A N 1
ATOM 2850 C CA . GLY A 1 362 ? 11.835 -24.862 1.960 1.00 31.33 362 GLY A CA 1
ATOM 2851 C C . GLY A 1 362 ? 11.821 -26.131 2.822 1.00 31.33 362 GLY A C 1
ATOM 2852 O O . GLY A 1 362 ? 12.232 -26.103 3.983 1.00 31.33 362 GLY A O 1
ATOM 2853 N N . ALA A 1 363 ? 11.422 -27.266 2.242 1.00 34.53 363 ALA A N 1
ATOM 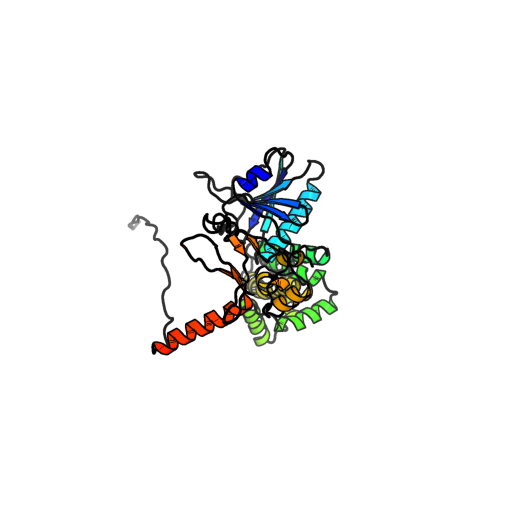2854 C CA . ALA A 1 363 ? 11.399 -28.554 2.937 1.00 34.53 363 ALA A CA 1
ATOM 2855 C C . ALA A 1 363 ? 12.806 -29.169 3.069 1.00 34.53 363 ALA A C 1
ATOM 2857 O O . ALA A 1 363 ? 13.160 -29.717 4.118 1.00 34.53 363 ALA A O 1
ATOM 2858 N N . HIS A 1 364 ? 13.649 -29.020 2.040 1.00 31.38 364 HIS A N 1
ATOM 2859 C CA . HIS A 1 364 ? 14.997 -29.591 2.030 1.00 31.38 364 HIS A CA 1
ATOM 2860 C C . HIS A 1 364 ? 15.979 -28.851 2.951 1.00 31.38 364 HIS A C 1
ATOM 2862 O O . HIS A 1 364 ? 16.800 -29.497 3.613 1.00 31.38 364 HIS A O 1
ATOM 2868 N N . ALA A 1 365 ? 15.880 -27.521 3.064 1.00 33.06 365 ALA A N 1
ATOM 2869 C CA . ALA A 1 365 ? 16.722 -26.741 3.976 1.00 33.06 365 ALA A CA 1
ATOM 2870 C C . ALA A 1 365 ? 16.469 -27.115 5.453 1.00 33.06 365 ALA A C 1
ATOM 2872 O O . ALA A 1 365 ? 17.418 -27.338 6.212 1.00 33.06 365 ALA A O 1
ATOM 2873 N N . HIS A 1 366 ? 15.201 -27.312 5.834 1.00 32.47 366 HIS A N 1
ATOM 2874 C CA . HIS A 1 366 ? 14.810 -27.718 7.189 1.00 32.47 366 HIS A CA 1
ATOM 2875 C C . HIS A 1 366 ? 15.218 -29.162 7.538 1.00 32.47 366 HIS A C 1
ATOM 2877 O O . HIS A 1 366 ? 15.647 -29.434 8.666 1.00 32.47 366 HIS A O 1
ATOM 2883 N N . ALA A 1 367 ? 15.135 -30.095 6.583 1.00 36.84 367 ALA A N 1
ATOM 2884 C CA . ALA A 1 367 ? 15.534 -31.491 6.789 1.00 36.84 367 ALA A CA 1
ATOM 2885 C C . ALA A 1 367 ? 17.063 -31.658 6.905 1.00 36.84 367 ALA A C 1
ATOM 2887 O O . ALA A 1 367 ? 17.556 -32.452 7.716 1.00 36.84 367 ALA A O 1
ATOM 2888 N N . THR A 1 368 ? 17.826 -30.866 6.147 1.00 36.03 368 THR A N 1
ATOM 2889 C CA . THR A 1 368 ? 19.295 -30.946 6.117 1.00 36.03 368 THR A CA 1
ATOM 2890 C C . THR A 1 368 ? 19.928 -30.313 7.363 1.00 36.03 368 THR A C 1
ATOM 2892 O O . THR A 1 368 ? 20.899 -30.853 7.900 1.00 36.03 368 THR A O 1
ATOM 2895 N N . GLN A 1 369 ? 19.335 -29.242 7.910 1.00 35.91 369 GLN A N 1
ATOM 2896 C CA . GLN A 1 369 ? 19.733 -28.688 9.213 1.00 35.91 369 GLN A CA 1
ATOM 2897 C C . GLN A 1 369 ? 19.400 -29.633 10.381 1.00 35.91 369 GLN A C 1
ATOM 2899 O O . GLN A 1 369 ? 20.247 -29.827 11.255 1.00 35.91 369 GLN A O 1
ATOM 2904 N N . ARG A 1 370 ? 18.237 -30.307 10.369 1.00 37.25 370 ARG A N 1
ATOM 2905 C CA . ARG A 1 370 ? 17.877 -31.300 11.404 1.00 37.25 370 ARG A CA 1
ATOM 2906 C C . ARG A 1 370 ? 18.806 -32.521 11.414 1.00 37.25 370 ARG A C 1
ATOM 2908 O O . ARG A 1 370 ? 19.219 -32.957 12.487 1.00 37.25 370 ARG A O 1
ATOM 2915 N N . ARG A 1 371 ? 19.210 -33.038 10.245 1.00 39.91 371 ARG A N 1
ATOM 2916 C CA . ARG A 1 371 ? 20.146 -34.181 10.157 1.00 39.91 371 ARG A CA 1
ATOM 2917 C C . ARG A 1 371 ? 21.580 -33.834 10.579 1.00 39.91 371 ARG A C 1
ATOM 2919 O O . ARG A 1 371 ? 22.263 -34.694 11.133 1.00 39.91 371 ARG A O 1
ATOM 2926 N N . ARG A 1 372 ? 22.040 -32.592 10.373 1.00 40.03 372 ARG A N 1
ATOM 2927 C CA . ARG A 1 372 ? 23.371 -32.147 10.836 1.00 40.03 372 ARG A CA 1
ATOM 2928 C C . ARG A 1 372 ? 23.434 -31.905 12.350 1.00 40.03 372 ARG A C 1
ATOM 2930 O O . ARG A 1 372 ? 24.494 -32.115 12.931 1.00 40.03 372 ARG A O 1
ATOM 2937 N N . TYR A 1 373 ? 22.322 -31.534 12.989 1.00 35.75 373 TYR A N 1
ATOM 2938 C CA . TYR A 1 373 ? 22.270 -31.311 14.442 1.00 35.75 373 TYR A CA 1
ATOM 2939 C C . TYR A 1 373 ? 22.091 -32.609 15.250 1.00 35.75 373 TYR A C 1
ATOM 2941 O O . TYR A 1 373 ? 22.737 -32.780 16.280 1.00 35.75 373 TYR A O 1
ATOM 2949 N N . ALA A 1 374 ? 21.313 -33.576 14.747 1.00 40.56 374 ALA A N 1
ATOM 2950 C CA . ALA A 1 374 ? 21.134 -34.877 15.404 1.00 40.56 374 ALA A CA 1
ATOM 2951 C C . ALA A 1 374 ? 22.423 -35.728 15.448 1.00 40.56 374 ALA A C 1
ATOM 2953 O O . ALA A 1 374 ? 22.600 -36.535 16.353 1.00 40.56 374 ALA A O 1
ATOM 2954 N N . ARG A 1 375 ? 23.368 -35.509 14.519 1.00 41.12 375 ARG A N 1
ATOM 2955 C CA . ARG A 1 375 ? 24.694 -36.160 14.530 1.00 41.12 375 ARG A CA 1
ATOM 2956 C C . ARG A 1 375 ? 25.706 -35.521 15.495 1.00 41.12 375 ARG A C 1
ATOM 2958 O O . ARG A 1 375 ? 26.812 -36.035 15.611 1.00 41.12 375 ARG A O 1
ATOM 2965 N N . ARG A 1 376 ? 25.362 -34.417 16.175 1.00 38.50 376 ARG A N 1
ATOM 2966 C CA . ARG A 1 376 ? 26.250 -33.708 17.122 1.00 38.50 376 ARG A CA 1
ATOM 2967 C C . ARG A 1 376 ? 25.772 -33.720 18.581 1.00 38.50 376 ARG A C 1
ATOM 2969 O O . ARG A 1 376 ? 26.294 -32.950 19.376 1.00 38.50 376 ARG A O 1
ATOM 2976 N N . GLY A 1 377 ? 24.816 -34.580 18.945 1.00 35.94 377 GLY A N 1
ATOM 2977 C CA . GLY A 1 377 ? 24.509 -34.888 20.353 1.00 35.94 377 GLY A CA 1
ATOM 2978 C C . GLY A 1 377 ? 24.147 -33.691 21.249 1.00 35.94 377 GLY A C 1
ATOM 2979 O O . GLY A 1 377 ? 24.461 -33.711 22.433 1.00 35.94 377 GLY A O 1
ATOM 2980 N N . GLY A 1 378 ? 23.528 -32.638 20.707 1.00 35.19 378 GLY A N 1
ATOM 2981 C CA . GLY A 1 378 ? 23.151 -31.449 21.477 1.00 35.19 378 GLY A CA 1
ATOM 2982 C C . GLY A 1 378 ? 21.722 -31.527 22.015 1.00 35.19 378 GLY A C 1
ATOM 2983 O O . GLY A 1 378 ? 20.775 -31.494 21.230 1.00 35.19 378 GLY A O 1
ATOM 2984 N N . ASP A 1 379 ? 21.583 -31.597 23.340 1.00 32.75 379 ASP A N 1
ATOM 2985 C CA . ASP A 1 379 ? 20.315 -31.519 24.072 1.00 32.75 379 ASP A CA 1
ATOM 2986 C C . ASP A 1 379 ? 19.656 -30.133 23.913 1.00 32.75 379 ASP A C 1
ATOM 2988 O O . ASP A 1 379 ? 20.307 -29.089 24.007 1.00 32.75 379 ASP A O 1
ATOM 2992 N N . TRP A 1 380 ? 18.350 -30.126 23.644 1.00 36.97 380 TRP A N 1
ATOM 2993 C CA . TRP A 1 380 ? 17.551 -28.951 23.286 1.00 36.97 380 TRP A CA 1
ATOM 2994 C C . TRP A 1 380 ? 16.674 -28.520 24.468 1.00 36.97 380 TRP A C 1
ATOM 2996 O O . TRP A 1 380 ? 15.457 -28.396 24.346 1.00 36.97 380 TRP A O 1
ATOM 3006 N N . ARG A 1 381 ? 17.274 -28.302 25.645 1.00 31.05 381 ARG A N 1
ATOM 3007 C CA . ARG A 1 381 ? 16.608 -27.642 26.779 1.00 31.05 381 ARG A CA 1
ATOM 3008 C C . ARG A 1 381 ? 17.573 -26.723 27.526 1.00 31.05 381 ARG A C 1
ATOM 3010 O O . ARG A 1 381 ? 18.491 -27.163 28.200 1.00 31.05 381 ARG A O 1
ATOM 3017 N N . GLY A 1 382 ? 17.292 -25.422 27.449 1.00 31.14 382 GLY A N 1
ATOM 3018 C CA . GLY A 1 382 ? 17.800 -24.426 28.391 1.00 31.14 382 GLY A CA 1
ATOM 3019 C C . GLY A 1 382 ? 18.933 -23.547 27.870 1.00 31.14 382 GLY A C 1
ATOM 3020 O O . GLY A 1 382 ? 20.101 -23.856 28.083 1.00 31.14 382 GLY A O 1
ATOM 3021 N N . ARG A 1 383 ? 18.573 -22.397 27.274 1.00 27.80 383 ARG A N 1
ATOM 3022 C CA . ARG A 1 383 ? 19.249 -21.092 27.456 1.00 27.80 383 ARG A CA 1
ATOM 3023 C C . ARG A 1 383 ? 18.640 -20.014 26.550 1.00 27.80 383 ARG A C 1
ATOM 3025 O O . ARG A 1 383 ? 19.043 -19.885 25.408 1.00 27.80 383 ARG A O 1
ATOM 3032 N N . CYS A 1 384 ? 17.741 -19.196 27.100 1.00 25.41 384 CYS A N 1
ATOM 3033 C CA . CYS A 1 384 ? 17.552 -17.792 26.706 1.00 25.41 384 CYS A CA 1
ATOM 3034 C C . CYS A 1 384 ? 17.072 -17.001 27.937 1.00 25.41 384 CYS A C 1
ATOM 3036 O O . CYS A 1 384 ? 15.882 -16.775 28.135 1.00 25.41 384 CYS A O 1
ATOM 3038 N N . ARG A 1 385 ? 18.016 -16.600 28.794 1.00 26.39 385 ARG A N 1
ATOM 3039 C CA . ARG A 1 385 ? 17.873 -15.448 29.694 1.00 26.39 385 ARG A CA 1
ATOM 3040 C C . ARG A 1 385 ? 19.105 -14.566 29.508 1.00 26.39 385 ARG A C 1
ATOM 3042 O O . ARG A 1 385 ? 20.217 -15.060 29.650 1.00 26.39 385 ARG A O 1
ATOM 3049 N N . GLY A 1 386 ? 18.861 -13.281 29.257 1.00 23.48 386 GLY A N 1
ATOM 3050 C CA . GLY A 1 386 ? 19.803 -12.188 29.495 1.00 23.48 386 GLY A CA 1
ATOM 3051 C C . GLY A 1 386 ? 20.634 -11.741 28.294 1.00 23.48 386 GLY A C 1
ATOM 3052 O O . GLY A 1 386 ? 21.614 -12.388 27.955 1.00 23.48 386 GLY A O 1
ATOM 3053 N N . LEU A 1 387 ? 20.295 -10.578 27.728 1.00 23.77 387 LEU A N 1
ATOM 3054 C CA . LEU A 1 387 ? 21.145 -9.379 27.818 1.00 23.77 387 LEU A CA 1
ATOM 3055 C C . LEU A 1 387 ? 20.429 -8.169 27.196 1.00 23.77 387 LEU A C 1
ATOM 3057 O O . LEU A 1 387 ? 20.216 -8.080 25.991 1.00 23.77 387 LEU A O 1
ATOM 3061 N N . HIS A 1 388 ? 20.045 -7.249 28.079 1.00 23.59 388 HIS A N 1
ATOM 3062 C CA . HIS A 1 388 ? 19.610 -5.892 27.782 1.00 23.59 388 HIS A CA 1
ATOM 3063 C C . HIS A 1 388 ? 20.830 -4.956 27.710 1.00 23.59 388 HIS A C 1
ATOM 3065 O O . HIS A 1 388 ? 21.761 -5.103 28.496 1.00 23.59 388 HIS A O 1
ATOM 3071 N N . ALA A 1 389 ? 20.687 -3.929 26.867 1.00 25.03 389 ALA A N 1
ATOM 3072 C CA . ALA A 1 389 ? 21.249 -2.576 26.962 1.00 25.03 389 ALA A CA 1
ATOM 3073 C C . ALA A 1 389 ? 22.738 -2.329 26.644 1.00 25.03 389 ALA A C 1
ATOM 3075 O O . ALA A 1 389 ? 23.618 -2.675 27.420 1.00 25.03 389 ALA A O 1
ATOM 3076 N N . LEU A 1 390 ? 22.969 -1.511 25.605 1.00 23.84 390 LEU A N 1
ATOM 3077 C CA . LEU A 1 390 ? 23.998 -0.463 25.584 1.00 23.84 390 LEU A CA 1
ATOM 3078 C C . LEU A 1 390 ? 23.451 0.783 24.850 1.00 23.84 390 LEU A C 1
ATOM 3080 O O . LEU A 1 390 ? 23.249 0.769 23.640 1.00 23.84 390 LEU A O 1
ATOM 3084 N N . PHE A 1 391 ? 23.207 1.855 25.611 1.00 23.98 391 PHE A N 1
ATOM 3085 C CA . PHE A 1 391 ? 23.046 3.244 25.148 1.00 23.98 391 PHE A CA 1
ATOM 3086 C C . PHE A 1 391 ? 24.327 4.025 25.514 1.00 23.98 391 PHE A C 1
ATOM 3088 O O . PHE A 1 391 ? 24.935 3.709 26.541 1.00 23.98 391 PHE A O 1
ATOM 3095 N N . PRO A 1 392 ? 24.737 5.069 24.765 1.00 27.59 392 PRO A N 1
ATOM 3096 C CA . PRO A 1 392 ? 25.925 5.849 25.096 1.00 27.59 392 PRO A CA 1
ATOM 3097 C C . PRO A 1 392 ? 25.634 6.948 26.133 1.00 27.59 392 PRO A C 1
ATOM 3099 O O . PRO A 1 392 ? 24.677 7.715 26.012 1.00 27.59 392 PRO A O 1
ATOM 3102 N N . GLN A 1 393 ? 26.506 7.048 27.141 1.00 26.12 393 GLN A N 1
ATOM 3103 C CA . GLN A 1 393 ? 26.497 8.072 28.189 1.00 26.12 393 GLN A CA 1
ATOM 3104 C C . GLN A 1 393 ? 26.887 9.463 27.651 1.00 26.12 393 GLN A C 1
ATOM 3106 O O . GLN A 1 393 ? 27.955 9.642 27.067 1.00 26.12 393 GLN A O 1
ATOM 3111 N N . ARG A 1 394 ? 26.069 10.483 27.949 1.00 27.00 394 ARG A N 1
ATOM 3112 C CA . ARG A 1 394 ? 26.465 11.902 27.910 1.00 27.00 394 ARG A CA 1
ATOM 3113 C C . ARG A 1 394 ? 26.983 12.335 29.285 1.00 27.00 394 ARG A C 1
ATOM 3115 O O . ARG A 1 394 ? 26.282 12.204 30.285 1.00 27.00 394 ARG A O 1
ATOM 3122 N N . ARG A 1 395 ? 28.192 12.905 29.312 1.00 26.95 395 ARG A N 1
ATOM 3123 C CA . ARG A 1 395 ? 28.790 13.597 30.466 1.00 26.95 395 ARG A CA 1
ATOM 3124 C C . ARG A 1 395 ? 27.958 14.834 30.841 1.00 26.95 395 ARG A C 1
ATOM 3126 O O . ARG A 1 395 ? 27.716 15.687 29.991 1.00 26.95 395 ARG A O 1
ATOM 3133 N N . ARG A 1 396 ? 27.581 14.966 32.117 1.00 29.20 396 ARG A N 1
ATOM 3134 C CA . ARG A 1 396 ? 27.159 16.232 32.742 1.00 29.20 396 ARG A CA 1
ATOM 3135 C C . ARG A 1 396 ? 28.162 16.593 33.835 1.00 29.20 396 ARG A C 1
ATOM 3137 O O . ARG A 1 396 ? 28.407 15.795 34.734 1.00 29.20 396 ARG A O 1
ATOM 3144 N N . GLN A 1 397 ? 28.736 17.788 33.724 1.00 29.17 397 GLN A N 1
ATOM 3145 C CA . GLN A 1 397 ? 29.525 18.439 34.766 1.00 29.17 397 GLN A CA 1
ATOM 3146 C C . GLN A 1 397 ? 28.603 18.893 35.905 1.00 29.17 397 GLN A C 1
ATOM 3148 O O . GLN A 1 397 ? 27.532 19.453 35.672 1.00 29.17 397 GLN A O 1
ATOM 3153 N N . SER A 1 398 ? 29.029 18.634 37.137 1.00 29.61 398 SER A N 1
ATOM 3154 C CA . SER A 1 398 ? 28.371 19.039 38.375 1.00 29.61 398 SER A CA 1
ATOM 3155 C C . SER A 1 398 ? 28.933 20.373 38.873 1.00 29.61 398 SER A C 1
ATOM 3157 O O . SER A 1 398 ? 30.119 20.445 39.195 1.00 29.61 398 SER A O 1
ATOM 3159 N N . HIS A 1 399 ? 28.086 21.391 39.036 1.00 31.25 399 HIS A N 1
ATOM 3160 C CA . HIS A 1 399 ? 28.376 22.515 39.926 1.00 31.25 399 HIS A CA 1
ATOM 3161 C C . HIS A 1 399 ? 27.698 22.291 41.281 1.00 31.25 399 HIS A C 1
ATOM 3163 O O . HIS A 1 399 ? 26.479 22.162 41.381 1.00 31.25 399 HIS A O 1
ATOM 3169 N N . ARG A 1 400 ? 28.535 22.222 42.322 1.00 31.77 400 ARG A N 1
ATOM 3170 C CA . ARG A 1 400 ? 28.168 22.221 43.741 1.00 31.77 400 ARG A CA 1
ATOM 3171 C C . ARG A 1 400 ? 27.579 23.583 44.124 1.00 31.77 400 ARG A C 1
ATOM 3173 O O . ARG A 1 400 ? 28.206 24.605 43.866 1.00 31.77 400 ARG A O 1
ATOM 3180 N N . ARG A 1 401 ? 26.436 23.588 44.813 1.00 32.66 401 ARG A N 1
ATOM 3181 C CA . ARG A 1 401 ? 25.991 24.704 45.661 1.00 32.66 401 ARG A CA 1
ATOM 3182 C C . ARG A 1 401 ? 26.160 24.292 47.120 1.00 32.66 401 ARG A C 1
ATOM 3184 O O . ARG A 1 401 ? 25.536 23.337 47.572 1.00 32.66 401 ARG A O 1
ATOM 3191 N N . THR A 1 402 ? 27.028 25.001 47.825 1.00 37.44 402 THR A N 1
ATOM 3192 C CA . THR A 1 402 ? 27.148 24.999 49.283 1.00 37.44 402 THR A CA 1
ATOM 3193 C C . THR A 1 402 ? 26.099 25.935 49.872 1.00 37.44 402 THR A C 1
ATOM 3195 O O . THR A 1 402 ? 25.891 27.040 49.376 1.00 37.44 402 THR A O 1
ATOM 3198 N N . GLY A 1 403 ? 25.422 25.477 50.924 1.00 29.55 403 GLY A N 1
ATOM 3199 C CA . GLY A 1 403 ? 24.520 26.300 51.720 1.00 29.55 403 GLY A CA 1
ATOM 3200 C C . GLY A 1 403 ? 25.279 27.186 52.709 1.00 29.55 403 GLY A C 1
ATOM 3201 O O . GLY A 1 403 ? 26.305 26.784 53.264 1.00 29.55 403 GLY A O 1
ATOM 3202 N N . HIS A 1 404 ? 24.721 28.363 52.979 1.00 35.12 404 HIS A N 1
ATOM 3203 C CA . HIS A 1 404 ? 24.997 29.130 54.187 1.00 35.12 404 HIS A CA 1
ATOM 3204 C C . HIS A 1 404 ? 23.694 29.602 54.833 1.00 35.12 404 HIS A C 1
ATOM 3206 O O . HIS A 1 404 ? 22.700 29.877 54.166 1.00 35.12 404 HIS A O 1
ATOM 3212 N N . ARG A 1 405 ? 23.728 29.563 56.164 1.00 38.69 405 ARG A N 1
ATOM 3213 C CA . ARG A 1 405 ? 22.673 29.828 57.143 1.00 38.69 405 ARG A CA 1
ATOM 3214 C C . ARG A 1 405 ? 22.658 31.311 57.539 1.00 38.69 405 ARG A C 1
ATOM 3216 O O . ARG A 1 405 ? 23.744 31.859 57.680 1.00 38.69 405 ARG A O 1
ATOM 3223 N N . ARG A 1 406 ? 21.462 31.778 57.950 1.00 36.56 406 ARG A N 1
ATOM 3224 C CA . ARG A 1 406 ? 21.144 32.891 58.892 1.00 36.56 406 ARG A CA 1
ATOM 3225 C C . ARG A 1 406 ? 21.529 34.302 58.393 1.00 36.56 406 ARG A C 1
ATOM 3227 O O . ARG A 1 406 ? 22.535 34.446 57.721 1.00 36.56 406 ARG A O 1
ATOM 3234 N N . CYS A 1 407 ? 20.781 35.375 58.644 1.00 39.44 407 CYS A N 1
ATOM 3235 C CA . CYS A 1 407 ? 19.751 35.684 59.644 1.00 39.44 407 CYS A CA 1
ATOM 3236 C C . CYS A 1 407 ? 18.436 36.153 59.014 1.00 39.44 407 CYS A C 1
ATOM 3238 O O . CYS A 1 407 ? 18.461 36.530 57.822 1.00 39.44 407 CYS A O 1
#

pLDDT: mean 79.9, std 22.74, range [23.48, 98.56]